Protein AF-0000000087426948 (afdb_homodimer)

Sequence (618 aa):
MTTFLIRRLLASVLVILGVVTLVFFVLRSVPGDPVESILGEQALAVDKQAMRECLNLDKPLWEQYVLFWKDVGNGTLGELCDERGVTVADKLVANIPATFQLALASLAIALLIALPLGIAASLKPYSWVDNGSAVLALLGISIPNFWLGPMLLILFSLTLQALPNPGSEVTGLSTLILPAITLGTALAAKLTRMTRSSMLEVLNQDYVRTAKSKGNPGWKVTTKHALRNALIPVVTILGLQFGALLGGAIIVEKVFARPGLGTLLLDGINTRNYLIVQGCVIFIAFSYVAVNLITDLVYGWIDPRIRYDMTTFLIRRLLASVLVILGVVTLVFFVLRSVPGDPVESILGEQALAVDKQAMRECLNLDKPLWEQYVLFWKDVGNGTLGELCDERGVTVADKLVANIPATFQLALASLAIALLIALPLGIAASLKPYSWVDNGSAVLALLGISIPNFWLGPMLLILFSLTLQALPNPGSEVTGLSTLILPAITLGTALAAKLTRMTRSSMLEVLNQDYVRTAKSKGNPGWKVTTKHALRNALIPVVTILGLQFGALLGGAIIVEKVFARPGLGTLLLDGINTRNYLIVQGCVIFIAFSYVAVNLITDLVYGWIDPRIRYD

Foldseek 3Di:
DVVVLVVLVVVLVVLLVVLLVVLLVVLVVDDDDLLCLQQNPPHDPVSSVLVCVQQVVVPDSVVSVVVQVVCVVVQQLGDDSVDPPHGLNNLQVVFAVLLVVLLVLLQVLLCVQQQVLLLVCQVDPPDPSVVVLLVQLCVLQVDQLLVQLLVCQCVCCVPVVVAHAQPDPDDDCSLNVSLSCSNNSNSSSVSNVLLNVLLNVQCPDPVLVVVVVVVDDPVCSSVVPRNLRSCLVVLLVSLQVSLVSSVVCLSNCVSSVRSHLSVQLVVCVVSVVSSNVSSSSSVSSSVNSVSVSVSVVVSCVSDVVVVDD/DVVVLVVLVVVLVVLLVVLLVVLLVVLVVDDDDLLCLQQNPPHDPVSSVLVCVQQVVVPDSVVSVVVQVVCVVVQQLGDDSVDPPHGLNNLQVVFAVLLVVLLVLLQVLLCVQQQVLLLVCLVDPPDPSVVVLLVQLCVLQVDQLLVQLLVCQCVCCVPVVVAHAQPDPDDDCSLNVSLSCSNNSNSSSVSNVLLNVLLNVQCPDPVLVVVVVVPDDPVCSSVVPRNLRSCLVVLLVSLQVSLVSSVVCLSNCVSSVRSHLSVQLVVCVVSVVSSNVSSSSSVSSSVNSVSVSVSVVVSCVSDVVVVDD

Nearest PDB structures (foldseek):
  8wd9-assembly1_B  TM=8.849E-01  e=4.735E-15  Mycobacterium tuberculosis H37Rv
  8wda-assembly1_B  TM=8.911E-01  e=8.244E-15  Mycobacterium tuberculosis H37Rv
  8j5q-assembly1_B  TM=8.546E-01  e=7.574E-14  Mycobacterium tuberculosis H37Rv
  8jm9-assembly1_A  TM=1.700E-01  e=1.120E+00  Drosophila melanogaster
  8wd9-assembly1_B  TM=8.842E-01  e=4.258E-15  Mycobacterium tuberculosis H37Rv

Radius of gyration: 26.01 Å; Cα contacts (8 Å, |Δi|>4): 818; chains: 2; bounding box: 65×80×61 Å

Structure (mmCIF, N/CA/C/O backbone):
data_AF-0000000087426948-model_v1
#
loop_
_entity.id
_entity.type
_entity.pdbx_description
1 polymer 'ABC transporter permease'
#
loop_
_atom_site.group_PDB
_atom_site.id
_atom_site.type_symbol
_atom_site.label_atom_id
_atom_site.label_alt_id
_atom_site.label_comp_id
_atom_site.label_asym_id
_atom_site.label_entity_id
_atom_site.label_seq_id
_atom_site.pdbx_PDB_ins_code
_atom_site.Cartn_x
_atom_site.Cartn_y
_atom_site.Cartn_z
_atom_site.occupancy
_atom_site.B_iso_or_equiv
_atom_site.auth_seq_id
_atom_site.auth_comp_id
_atom_site.auth_asym_id
_atom_site.auth_atom_id
_atom_site.pdbx_PDB_model_num
ATOM 1 N N . MET A 1 1 ? -17.781 14.125 23.797 1 70.88 1 MET A N 1
ATOM 2 C CA . MET A 1 1 ? -16.938 12.938 23.641 1 70.88 1 MET A CA 1
ATOM 3 C C . MET A 1 1 ? -17.781 11.68 23.5 1 70.88 1 MET A C 1
ATOM 5 O O . MET A 1 1 ? -17.562 10.875 22.594 1 70.88 1 MET A O 1
ATOM 9 N N . THR A 1 2 ? -18.828 11.672 24.328 1 76.69 2 THR A N 1
ATOM 10 C CA . THR A 1 2 ? -19.641 10.461 24.312 1 76.69 2 THR A CA 1
ATOM 11 C C . THR A 1 2 ? -20.438 10.352 23 1 76.69 2 THR A C 1
ATOM 13 O O . THR A 1 2 ? -20.516 9.273 22.406 1 76.69 2 THR A O 1
ATOM 16 N N . THR A 1 3 ? -20.969 11.477 22.594 1 76.56 3 THR A N 1
ATOM 17 C CA . THR A 1 3 ? -21.75 11.461 21.359 1 76.56 3 THR A CA 1
ATOM 18 C C . THR A 1 3 ? -20.844 11.164 20.156 1 76.56 3 THR A C 1
ATOM 20 O O . THR A 1 3 ? -21.25 10.445 19.25 1 76.56 3 THR A O 1
ATOM 23 N N . PHE A 1 4 ? -19.703 11.719 20.25 1 74.81 4 PHE A N 1
ATOM 24 C CA . PHE A 1 4 ? -18.719 11.461 19.219 1 74.81 4 PHE A CA 1
ATOM 25 C C . PHE A 1 4 ? -18.359 9.977 19.156 1 74.81 4 PHE A C 1
ATOM 27 O O . PHE A 1 4 ? -18.375 9.375 18.078 1 74.81 4 PHE A O 1
ATOM 34 N N . LEU A 1 5 ? -18.172 9.406 20.281 1 78.94 5 LEU A N 1
ATOM 35 C CA . LEU A 1 5 ? -17.781 8.008 20.375 1 78.94 5 LEU A CA 1
ATOM 36 C C . LEU A 1 5 ? -18.906 7.094 19.906 1 78.94 5 LEU A C 1
ATOM 38 O O . LEU A 1 5 ? -18.672 6.086 19.234 1 78.94 5 LEU A O 1
ATOM 42 N N . ILE A 1 6 ? -20.109 7.484 20.266 1 84.56 6 ILE A N 1
ATOM 43 C CA . ILE A 1 6 ? -21.266 6.672 19.891 1 84.56 6 ILE A CA 1
ATOM 44 C C . ILE A 1 6 ? -21.453 6.707 18.375 1 84.56 6 ILE A C 1
ATOM 46 O O . ILE A 1 6 ? -21.766 5.688 17.766 1 84.56 6 ILE A O 1
ATOM 50 N N . ARG A 1 7 ? -21.25 7.793 17.812 1 82 7 ARG A N 1
ATOM 51 C CA . ARG A 1 7 ? -21.422 7.938 16.375 1 82 7 ARG A CA 1
ATOM 52 C C . ARG A 1 7 ? -20.344 7.156 15.609 1 82 7 ARG A C 1
ATOM 54 O O . ARG A 1 7 ? -20.641 6.531 14.594 1 82 7 ARG A O 1
ATOM 61 N N . ARG A 1 8 ? -19.188 7.246 16.172 1 81.19 8 ARG A N 1
ATOM 62 C CA . ARG A 1 8 ? -18.094 6.508 15.547 1 81.19 8 ARG A CA 1
ATOM 63 C C . ARG A 1 8 ? -18.297 5.004 15.688 1 81.19 8 ARG A C 1
ATOM 65 O O . ARG A 1 8 ? -17.984 4.238 14.781 1 81.19 8 ARG A O 1
ATOM 72 N N . LEU A 1 9 ? -18.844 4.664 16.781 1 87.44 9 LEU A N 1
ATOM 73 C CA . LEU A 1 9 ? -19.109 3.25 17.016 1 87.44 9 LEU A CA 1
ATOM 74 C C . LEU A 1 9 ? -20.219 2.75 16.094 1 87.44 9 LEU A C 1
ATOM 76 O O . LEU A 1 9 ? -20.141 1.639 15.562 1 87.44 9 LEU A O 1
ATOM 80 N N . LEU A 1 10 ? -21.172 3.531 15.891 1 88.19 10 LEU A N 1
ATOM 81 C CA . LEU A 1 10 ? -22.266 3.164 15.008 1 88.19 10 LEU A CA 1
ATOM 82 C C . LEU A 1 10 ? -21.797 3.057 13.562 1 88.19 10 LEU A C 1
ATOM 84 O O . LEU A 1 10 ? -22.203 2.152 12.828 1 88.19 10 LEU A O 1
ATOM 88 N N . ALA A 1 11 ? -21 3.986 13.211 1 86.25 11 ALA A N 1
ATOM 89 C CA . ALA A 1 11 ? -20.422 3.939 11.867 1 86.25 11 ALA A CA 1
ATOM 90 C C . ALA A 1 11 ? -19.609 2.668 11.672 1 86.25 11 ALA A C 1
ATOM 92 O O . ALA A 1 11 ? -19.656 2.049 10.602 1 86.25 11 ALA A O 1
ATOM 93 N N . SER A 1 12 ? -18.859 2.355 12.672 1 90.06 12 SER A N 1
ATOM 94 C CA . SER A 1 12 ? -18.031 1.155 12.609 1 90.06 12 SER A CA 1
ATOM 95 C C . SER A 1 12 ? -18.891 -0.1 12.461 1 90.06 12 SER A C 1
ATOM 97 O O . SER A 1 12 ? -18.562 -0.991 11.68 1 90.06 12 SER A O 1
ATOM 99 N N . VAL A 1 13 ? -19.938 -0.154 13.211 1 91.06 13 VAL A N 1
ATOM 100 C CA . VAL A 1 13 ? -20.812 -1.312 13.164 1 91.06 13 VAL A CA 1
ATOM 101 C C . VAL A 1 13 ? -21.469 -1.417 11.789 1 91.06 13 VAL A C 1
ATOM 103 O O . VAL A 1 13 ? -21.562 -2.51 11.219 1 91.06 13 VAL A O 1
ATOM 106 N N . LEU A 1 14 ? -21.891 -0.362 11.242 1 90.31 14 LEU A N 1
ATOM 107 C CA . LEU A 1 14 ? -22.516 -0.344 9.93 1 90.31 14 LEU A CA 1
ATOM 108 C C . LEU A 1 14 ? -21.547 -0.807 8.852 1 90.31 14 LEU A C 1
ATOM 110 O O . LEU A 1 14 ? -21.922 -1.547 7.941 1 90.31 14 LEU A O 1
ATOM 114 N N . VAL A 1 15 ? -20.375 -0.34 9 1 89.19 15 VAL A N 1
ATOM 115 C CA . VAL A 1 15 ? -19.344 -0.693 8.016 1 89.19 15 VAL A CA 1
ATOM 116 C C . VAL A 1 15 ? -19.047 -2.186 8.102 1 89.19 15 VAL A C 1
ATOM 118 O O . VAL A 1 15 ? -18.938 -2.865 7.078 1 89.19 15 VAL A O 1
ATOM 121 N N . ILE A 1 16 ? -18.922 -2.682 9.289 1 90.94 16 ILE A N 1
ATOM 122 C CA . ILE A 1 16 ? -18.625 -4.098 9.477 1 90.94 16 ILE A CA 1
ATOM 123 C C . ILE A 1 16 ? -19.766 -4.941 8.906 1 90.94 16 ILE A C 1
ATOM 125 O O . ILE A 1 16 ? -19.531 -5.926 8.203 1 90.94 16 ILE A O 1
ATOM 129 N N . LEU A 1 17 ? -20.984 -4.562 9.234 1 92.06 17 LEU A N 1
ATOM 130 C CA . LEU A 1 17 ? -22.141 -5.281 8.711 1 92.06 17 LEU A CA 1
ATOM 131 C C . LEU A 1 17 ? -22.156 -5.246 7.184 1 92.06 17 LEU A C 1
ATOM 133 O O . LEU A 1 17 ? -22.469 -6.25 6.539 1 92.06 17 LEU A O 1
ATOM 137 N N . GLY A 1 18 ? -21.844 -4.141 6.688 1 88.38 18 GLY A N 1
ATOM 138 C CA . GLY A 1 18 ? -21.781 -4 5.242 1 88.38 18 GLY A CA 1
ATOM 139 C C . GLY A 1 18 ? -20.719 -4.863 4.598 1 88.38 18 GLY A C 1
ATOM 140 O O . GLY A 1 18 ? -20.969 -5.52 3.586 1 88.38 18 GLY A O 1
ATOM 141 N N . VAL A 1 19 ? -19.562 -4.859 5.168 1 87.94 19 VAL A N 1
ATOM 142 C CA . VAL A 1 19 ? -18.453 -5.629 4.625 1 87.94 19 VAL A CA 1
ATOM 143 C C . VAL A 1 19 ? -18.75 -7.121 4.715 1 87.94 19 VAL A C 1
ATOM 145 O O . VAL A 1 19 ? -18.516 -7.871 3.766 1 87.94 19 VAL A O 1
ATOM 148 N N . VAL A 1 20 ? -19.234 -7.551 5.859 1 90.62 20 VAL A N 1
ATOM 149 C CA . VAL A 1 20 ? -19.578 -8.953 6.062 1 90.62 20 VAL A CA 1
ATOM 150 C C . VAL A 1 20 ? -20.609 -9.398 5.027 1 90.62 20 VAL A C 1
ATOM 152 O O . VAL A 1 20 ? -20.484 -10.461 4.426 1 90.62 20 VAL A O 1
ATOM 155 N N . THR A 1 21 ? -21.609 -8.578 4.816 1 90.75 21 THR A N 1
ATOM 156 C CA . THR A 1 21 ? -22.656 -8.875 3.85 1 90.75 21 THR A CA 1
ATOM 157 C C . THR A 1 21 ? -22.094 -8.898 2.432 1 90.75 21 THR A C 1
ATOM 159 O O . THR A 1 21 ? -22.406 -9.789 1.646 1 90.75 21 THR A O 1
ATOM 162 N N . LEU A 1 22 ? -21.281 -7.973 2.193 1 85.56 22 LEU A N 1
ATOM 163 C CA . LEU A 1 22 ? -20.688 -7.883 0.86 1 85.56 22 LEU A CA 1
ATOM 164 C C . LEU A 1 22 ? -19.812 -9.094 0.567 1 85.56 22 LEU A C 1
ATOM 166 O O . LEU A 1 22 ? -19.859 -9.641 -0.539 1 85.56 22 LEU A O 1
ATOM 170 N N . VAL A 1 23 ? -19.031 -9.461 1.505 1 87 23 VAL A N 1
ATOM 171 C CA . VAL A 1 23 ? -18.141 -10.609 1.343 1 87 23 VAL A CA 1
ATOM 172 C C . VAL A 1 23 ? -18.953 -11.859 1.049 1 87 23 VAL A C 1
ATOM 174 O O . VAL A 1 23 ? -18.578 -12.672 0.2 1 87 23 VAL A O 1
ATOM 177 N N . PHE A 1 24 ? -20.078 -12.094 1.741 1 88.56 24 PHE A N 1
ATOM 178 C CA . PHE A 1 24 ? -20.953 -13.242 1.531 1 88.56 24 PHE A CA 1
ATOM 179 C C . PHE A 1 24 ? -21.469 -13.281 0.098 1 88.56 24 PHE A C 1
ATOM 181 O O . PHE A 1 24 ? -21.359 -14.305 -0.582 1 88.56 24 PHE A O 1
ATOM 188 N N . PHE A 1 25 ? -21.922 -12.164 -0.37 1 85.38 25 PHE A N 1
ATOM 189 C CA . PHE A 1 25 ? -22.578 -12.148 -1.675 1 85.38 25 PHE A CA 1
ATOM 190 C C . PHE A 1 25 ? -21.547 -12.203 -2.795 1 85.38 25 PHE A C 1
ATOM 192 O O . PHE A 1 25 ? -21.766 -12.836 -3.828 1 85.38 25 PHE A O 1
ATOM 199 N N . VAL A 1 26 ? -20.531 -11.594 -2.633 1 79.5 26 VAL A N 1
ATOM 200 C CA . VAL A 1 26 ? -19.531 -11.539 -3.691 1 79.5 26 VAL A CA 1
ATOM 201 C C . VAL A 1 26 ? -18.891 -12.922 -3.877 1 79.5 26 VAL A C 1
ATOM 203 O O . VAL A 1 26 ? -18.719 -13.375 -5.008 1 79.5 26 VAL A O 1
ATOM 206 N N . LEU A 1 27 ? -18.547 -13.539 -2.83 1 78.56 27 LEU A N 1
ATOM 207 C CA . LEU A 1 27 ? -17.906 -14.844 -2.934 1 78.56 27 LEU A CA 1
ATOM 208 C C . LEU A 1 27 ? -18.844 -15.883 -3.52 1 78.56 27 LEU A C 1
ATOM 210 O O . LEU A 1 27 ? -18.422 -16.812 -4.199 1 78.56 27 LEU A O 1
ATOM 214 N N . ARG A 1 28 ? -20.109 -15.773 -3.279 1 80.75 28 ARG A N 1
ATOM 215 C CA . ARG A 1 28 ? -21.094 -16.719 -3.807 1 80.75 28 ARG A CA 1
ATOM 216 C C . ARG A 1 28 ? -21.484 -16.344 -5.234 1 80.75 28 ARG A C 1
ATOM 218 O O . ARG A 1 28 ? -22.141 -17.125 -5.922 1 80.75 28 ARG A O 1
ATOM 225 N N . SER A 1 29 ? -21.016 -15.164 -5.648 1 76.62 29 SER A N 1
ATOM 226 C CA . SER A 1 29 ? -21.297 -14.742 -7.02 1 76.62 29 SER A CA 1
ATOM 227 C C . SER A 1 29 ? -20.141 -15.117 -7.953 1 76.62 29 SER A C 1
ATOM 229 O O . SER A 1 29 ? -20.219 -14.867 -9.156 1 76.62 29 SER A O 1
ATOM 231 N N . VAL A 1 30 ? -19 -15.594 -7.402 1 72.81 30 VAL A N 1
ATOM 232 C CA . VAL A 1 30 ? -17.875 -16.016 -8.211 1 72.81 30 VAL A CA 1
ATOM 233 C C . VAL A 1 30 ? -18.297 -17.141 -9.156 1 72.81 30 VAL A C 1
ATOM 235 O O . VAL A 1 30 ? -18.906 -18.125 -8.727 1 72.81 30 VAL A O 1
ATOM 238 N N . PRO A 1 31 ? -18.016 -16.859 -10.375 1 71.88 31 PRO A N 1
ATOM 239 C CA . PRO A 1 31 ? -18.422 -17.906 -11.32 1 71.88 31 PRO A CA 1
ATOM 240 C C . PRO A 1 31 ? -17.672 -19.219 -11.102 1 71.88 31 PRO A C 1
ATOM 242 O O . PRO A 1 31 ? -16.484 -19.203 -10.758 1 71.88 31 PRO A O 1
ATOM 245 N N . GLY A 1 32 ? -18.359 -20.266 -11.289 1 71.06 32 GLY A N 1
ATOM 246 C CA . GLY A 1 32 ? -17.781 -21.594 -11.156 1 71.06 32 GLY A CA 1
ATOM 247 C C . GLY A 1 32 ? -18.234 -22.328 -9.906 1 71.06 32 GLY A C 1
ATOM 248 O O . GLY A 1 32 ? -18.703 -21.703 -8.953 1 71.06 32 GLY A O 1
ATOM 249 N N . ASP A 1 33 ? -18.375 -23.578 -10.039 1 73.75 33 ASP A N 1
ATOM 250 C CA . ASP A 1 33 ? -18.734 -24.406 -8.898 1 73.75 33 ASP A CA 1
ATOM 251 C C . ASP A 1 33 ? -17.578 -24.531 -7.922 1 73.75 33 ASP A C 1
ATOM 253 O O . ASP A 1 33 ? -16.531 -25.125 -8.258 1 73.75 33 ASP A O 1
ATOM 257 N N . PRO A 1 34 ? -17.641 -23.859 -6.781 1 74.56 34 PRO A N 1
ATOM 258 C CA . PRO A 1 34 ? -16.547 -23.938 -5.801 1 74.56 34 PRO A CA 1
ATOM 259 C C . PRO A 1 34 ? -16.156 -25.375 -5.48 1 74.56 34 PRO A C 1
ATOM 261 O O . PRO A 1 34 ? -14.977 -25.672 -5.266 1 74.56 34 PRO A O 1
ATOM 264 N N . VAL A 1 35 ? -17.188 -26.203 -5.543 1 79.25 35 VAL A N 1
ATOM 265 C CA . VAL A 1 35 ? -16.922 -27.594 -5.215 1 79.25 35 VAL A CA 1
ATOM 266 C C . VAL A 1 35 ? -16.016 -28.203 -6.277 1 79.25 35 VAL A C 1
ATOM 268 O O . VAL A 1 35 ? -15.062 -28.922 -5.949 1 79.25 35 VAL A O 1
ATOM 271 N N . GLU A 1 36 ? -16.281 -27.812 -7.484 1 78.81 36 GLU A N 1
ATOM 272 C CA . GLU A 1 36 ? -15.461 -28.328 -8.57 1 78.81 36 GLU A CA 1
ATOM 273 C C . GLU A 1 36 ? -14.062 -27.719 -8.555 1 78.81 36 GLU A C 1
ATOM 275 O O . GLU A 1 36 ? -13.086 -28.375 -8.914 1 78.81 36 GLU A O 1
ATOM 280 N N . SER A 1 37 ? -14.023 -26.594 -8.125 1 74.38 37 SER A N 1
ATOM 281 C CA . SER A 1 37 ? -12.734 -25.922 -8.078 1 74.38 37 SER A CA 1
ATOM 282 C C . SER A 1 37 ? -11.852 -26.469 -6.969 1 74.38 37 SER A C 1
ATOM 284 O O . SER A 1 37 ? -10.633 -26.547 -7.117 1 74.38 37 SER A O 1
ATOM 286 N N . ILE A 1 38 ? -12.453 -26.812 -5.934 1 74.62 38 ILE A N 1
ATOM 287 C CA . ILE A 1 38 ? -11.711 -27.297 -4.773 1 74.62 38 ILE A CA 1
ATOM 288 C C . ILE A 1 38 ? -11.328 -28.75 -4.988 1 74.62 38 ILE A C 1
ATOM 290 O O . ILE A 1 38 ? -10.164 -29.125 -4.797 1 74.62 38 ILE A O 1
ATOM 294 N N . LEU A 1 39 ? -12.305 -29.594 -5.402 1 77.5 39 LEU A N 1
ATOM 295 C CA . LEU A 1 39 ? -12.094 -31.031 -5.457 1 77.5 39 LEU A CA 1
ATOM 296 C C . LEU A 1 39 ? -11.594 -31.453 -6.832 1 77.5 39 LEU A C 1
ATOM 298 O O . LEU A 1 39 ? -11.031 -32.531 -6.984 1 77.5 39 LEU A O 1
ATOM 302 N N . GLY A 1 40 ? -11.703 -30.531 -7.695 1 73.75 40 GLY A N 1
ATOM 303 C CA . GLY A 1 40 ? -11.375 -30.891 -9.062 1 73.75 40 GLY A CA 1
ATOM 304 C C . GLY A 1 40 ? -12.531 -31.547 -9.797 1 73.75 40 GLY A C 1
ATOM 305 O O . GLY A 1 40 ? -13.477 -32.031 -9.172 1 73.75 40 GLY A O 1
ATOM 306 N N . GLU A 1 41 ? -12.453 -31.594 -11.016 1 74.75 41 GLU A N 1
ATOM 307 C CA . GLU A 1 41 ? -13.508 -32.125 -11.867 1 74.75 41 GLU A CA 1
ATOM 308 C C . GLU A 1 41 ? -13.609 -33.656 -11.727 1 74.75 41 GLU A C 1
ATOM 310 O O . GLU A 1 41 ? -14.688 -34.219 -11.883 1 74.75 41 GLU A O 1
ATOM 315 N N . GLN A 1 42 ? -12.547 -34.188 -11.352 1 76.88 42 GLN A N 1
ATOM 316 C CA . GLN A 1 42 ? -12.484 -35.656 -11.359 1 76.88 42 GLN A CA 1
ATOM 317 C C . GLN A 1 42 ? -12.859 -36.219 -10 1 76.88 42 GLN A C 1
ATOM 319 O O . GLN A 1 42 ? -12.828 -37.438 -9.805 1 76.88 42 GLN A O 1
ATOM 324 N N . ALA A 1 43 ? -13.203 -35.344 -9.211 1 80.06 43 ALA A N 1
ATOM 325 C CA . ALA A 1 43 ? -13.555 -35.844 -7.887 1 80.06 43 ALA A CA 1
ATOM 326 C C . ALA A 1 43 ? -14.844 -36.688 -7.938 1 80.06 43 ALA A C 1
ATOM 328 O O . ALA A 1 43 ? -15.672 -36.469 -8.828 1 80.06 43 ALA A O 1
ATOM 329 N N . LEU A 1 44 ? -14.938 -37.656 -7.039 1 85.62 44 LEU A N 1
ATOM 330 C CA . LEU A 1 44 ? -16.109 -38.5 -6.949 1 85.62 44 LEU A CA 1
ATOM 331 C C . LEU A 1 44 ? -17.359 -37.719 -6.594 1 85.62 44 LEU A C 1
ATOM 333 O O . LEU A 1 44 ? -17.266 -36.719 -5.852 1 85.62 44 LEU A O 1
ATOM 337 N N . ALA A 1 45 ? -18.484 -38.125 -7.148 1 86.38 45 ALA A N 1
ATOM 338 C CA . ALA A 1 45 ? -19.75 -37.438 -6.938 1 86.38 45 ALA A CA 1
ATOM 339 C C . ALA A 1 45 ? -20.094 -37.375 -5.453 1 86.38 45 ALA A C 1
ATOM 341 O O . ALA A 1 45 ? -20.609 -36.344 -4.984 1 86.38 45 ALA A O 1
ATOM 342 N N . VAL A 1 46 ? -19.734 -38.406 -4.75 1 86.44 46 VAL A N 1
ATOM 343 C CA . VAL A 1 46 ? -20.047 -38.469 -3.322 1 86.44 46 VAL A CA 1
ATOM 344 C C . VAL A 1 46 ? -19.25 -37.375 -2.582 1 86.44 46 VAL A C 1
ATOM 346 O O . VAL A 1 46 ? -19.766 -36.719 -1.68 1 86.44 46 VAL A O 1
ATOM 349 N N . ASP A 1 47 ? -18.047 -37.25 -3.002 1 85.56 47 ASP A N 1
ATOM 350 C CA . ASP A 1 47 ? -17.188 -36.25 -2.375 1 85.56 47 ASP A CA 1
ATOM 351 C C . ASP A 1 47 ? -17.656 -34.844 -2.709 1 85.56 47 ASP A C 1
ATOM 353 O O . ASP A 1 47 ? -17.625 -33.938 -1.858 1 85.56 47 ASP A O 1
ATOM 357 N N . LYS A 1 48 ? -18.125 -34.688 -3.928 1 86.69 48 LYS A N 1
ATOM 358 C CA . LYS A 1 48 ? -18.641 -33.406 -4.34 1 86.69 48 LYS A CA 1
ATOM 359 C C . LYS A 1 48 ? -19.891 -33.031 -3.551 1 86.69 48 LYS A C 1
ATOM 361 O O . LYS A 1 48 ? -20.047 -31.875 -3.113 1 86.69 48 LYS A O 1
ATOM 366 N N . GLN A 1 49 ? -20.719 -34.031 -3.375 1 86.5 49 GLN A N 1
ATOM 367 C CA . GLN A 1 49 ? -21.938 -33.781 -2.625 1 86.5 49 GLN A CA 1
ATOM 368 C C . GLN A 1 49 ? -21.641 -33.5 -1.158 1 86.5 49 GLN A C 1
ATOM 370 O O . GLN A 1 49 ? -22.25 -32.625 -0.556 1 86.5 49 GLN A O 1
ATOM 375 N N . ALA A 1 50 ? -20.75 -34.219 -0.607 1 85.81 50 ALA A N 1
ATOM 376 C CA . ALA A 1 50 ? -20.359 -33.969 0.78 1 85.81 50 ALA A CA 1
ATOM 377 C C . ALA A 1 50 ? -19.797 -32.562 0.97 1 85.81 50 ALA A C 1
ATOM 379 O O . ALA A 1 50 ? -20.094 -31.906 1.973 1 85.81 50 ALA A O 1
ATOM 380 N N . MET A 1 51 ? -19.047 -32.188 0.011 1 85.5 51 MET A N 1
ATOM 381 C CA . MET A 1 51 ? -18.469 -30.844 0.069 1 85.5 51 MET A CA 1
ATOM 382 C C . MET A 1 51 ? -19.531 -29.766 -0.087 1 85.5 51 MET A C 1
ATOM 384 O O . MET A 1 51 ? -19.5 -28.75 0.596 1 85.5 51 MET A O 1
ATOM 388 N N . ARG A 1 52 ? -20.469 -30.031 -0.922 1 86.44 52 ARG A N 1
ATOM 389 C CA . ARG A 1 52 ? -21.562 -29.094 -1.136 1 86.44 52 ARG A CA 1
ATOM 390 C C . ARG A 1 52 ? -22.406 -28.938 0.128 1 86.44 52 ARG A C 1
ATOM 392 O O . ARG A 1 52 ? -22.844 -27.844 0.451 1 86.44 52 ARG A O 1
ATOM 399 N N . GLU A 1 53 ? -22.562 -30.016 0.799 1 86.62 53 GLU A N 1
ATOM 400 C CA . GLU A 1 53 ? -23.328 -30 2.049 1 86.62 53 GLU A CA 1
ATOM 401 C C . GLU A 1 53 ? -22.531 -29.297 3.154 1 86.62 53 GLU A C 1
ATOM 403 O O . GLU A 1 53 ? -23.109 -28.547 3.951 1 86.62 53 GLU A O 1
ATOM 408 N N . CYS A 1 54 ? -21.297 -29.578 3.115 1 84.94 54 CYS A N 1
ATOM 409 C CA . CYS A 1 54 ? -20.453 -28.953 4.121 1 84.94 54 CYS A CA 1
ATOM 410 C C . CYS A 1 54 ? -20.438 -27.438 3.963 1 84.94 54 CYS A C 1
ATOM 412 O O . CYS A 1 54 ? -20.469 -26.703 4.953 1 84.94 54 CYS A O 1
ATOM 414 N N . LEU A 1 55 ? -20.531 -27.016 2.707 1 84.75 55 LEU A N 1
ATOM 415 C CA . LEU A 1 55 ? -20.484 -25.594 2.418 1 84.75 55 LEU A CA 1
ATOM 416 C C . LEU A 1 55 ? -21.875 -24.984 2.375 1 84.75 55 LEU A C 1
ATOM 418 O O . LEU A 1 55 ? -22.031 -23.781 2.162 1 84.75 55 LEU A O 1
ATOM 422 N N . ASN A 1 56 ? -22.828 -25.828 2.656 1 86.31 56 ASN A N 1
ATOM 423 C CA . ASN A 1 56 ? -24.234 -25.438 2.67 1 86.31 56 ASN A CA 1
ATOM 424 C C . ASN A 1 56 ? -24.672 -24.875 1.321 1 86.31 56 ASN A C 1
ATOM 426 O O . ASN A 1 56 ? -25.484 -23.953 1.262 1 86.31 56 ASN A O 1
ATOM 430 N N . LEU A 1 57 ? -24.094 -25.359 0.28 1 85.69 57 LEU A N 1
ATOM 431 C CA . LEU A 1 57 ? -24.391 -24.828 -1.046 1 85.69 57 LEU A CA 1
ATOM 432 C C . LEU A 1 57 ? -25.672 -25.453 -1.596 1 85.69 57 LEU A C 1
ATOM 434 O O . LEU A 1 57 ? -26.219 -24.984 -2.602 1 85.69 57 LEU A O 1
ATOM 438 N N . ASP A 1 58 ? -26.125 -26.5 -0.862 1 86.56 58 ASP A N 1
ATOM 439 C CA . ASP A 1 58 ? -27.344 -27.172 -1.257 1 86.56 58 ASP A CA 1
ATOM 440 C C . ASP A 1 58 ? -28.578 -26.438 -0.724 1 86.56 58 ASP A C 1
ATOM 442 O O . ASP A 1 58 ? -29.703 -26.734 -1.117 1 86.56 58 ASP A O 1
ATOM 446 N N . LYS A 1 59 ? -28.312 -25.453 0.003 1 91.19 59 LYS A N 1
ATOM 447 C CA . LYS A 1 59 ? -29.406 -24.688 0.604 1 91.19 59 LYS A CA 1
ATOM 448 C C . LYS A 1 59 ? -29.656 -23.391 -0.164 1 91.19 59 LYS A C 1
ATOM 450 O O . LYS A 1 59 ? -28.766 -22.922 -0.882 1 91.19 59 LYS A O 1
ATOM 455 N N . PRO A 1 60 ? -30.922 -22.875 -0.008 1 92.75 60 PRO A N 1
ATOM 456 C CA . PRO A 1 60 ? -31.188 -21.578 -0.638 1 92.75 60 PRO A CA 1
ATOM 457 C C . PRO A 1 60 ? -30.297 -20.469 -0.098 1 92.75 60 PRO A C 1
ATOM 459 O O . PRO A 1 60 ? -29.828 -20.547 1.043 1 92.75 60 PRO A O 1
ATOM 462 N N . LEU A 1 61 ? -30.109 -19.469 -0.873 1 90.38 61 LEU A N 1
ATOM 463 C CA . LEU A 1 61 ? -29.172 -18.391 -0.587 1 90.38 61 LEU A CA 1
ATOM 464 C C . LEU A 1 61 ? -29.516 -17.703 0.729 1 90.38 61 LEU A C 1
ATOM 466 O O . LEU A 1 61 ? -28.609 -17.328 1.492 1 90.38 61 LEU A O 1
ATOM 470 N N . TRP A 1 62 ? -30.812 -17.516 0.962 1 92.56 62 TRP A N 1
ATOM 471 C CA . TRP A 1 62 ? -31.219 -16.828 2.184 1 92.56 62 TRP A CA 1
ATOM 472 C C . TRP A 1 62 ? -30.844 -17.641 3.416 1 92.56 62 TRP A C 1
ATOM 474 O O . TRP A 1 62 ? -30.469 -17.078 4.449 1 92.56 62 TRP A O 1
ATOM 484 N N . GLU A 1 63 ? -30.922 -18.969 3.363 1 93.81 63 GLU A N 1
ATOM 485 C CA . GLU A 1 63 ? -30.516 -19.812 4.477 1 93.81 63 GLU A CA 1
ATOM 486 C C . GLU A 1 63 ? -29 -19.812 4.664 1 93.81 63 GLU A C 1
ATOM 488 O O . GLU A 1 63 ? -28.516 -19.859 5.793 1 93.81 63 GLU A O 1
ATOM 493 N N . GLN A 1 64 ? -28.344 -19.828 3.531 1 93.06 64 GLN A N 1
ATOM 494 C CA . GLN A 1 64 ? -26.891 -19.703 3.605 1 93.06 64 GLN A CA 1
ATOM 495 C C . GLN A 1 64 ? -26.469 -18.438 4.324 1 93.06 64 GLN A C 1
ATOM 497 O O . GLN A 1 64 ? -25.516 -18.438 5.113 1 93.06 64 GLN A O 1
ATOM 502 N N . TYR A 1 65 ? -27.234 -17.406 3.998 1 93.75 65 TYR A N 1
ATOM 503 C CA . TYR A 1 65 ? -26.938 -16.109 4.578 1 93.75 65 TYR A CA 1
ATOM 504 C C . TYR A 1 65 ? -27.172 -16.109 6.086 1 93.75 65 TYR A C 1
ATOM 506 O O . TYR A 1 65 ? -26.344 -15.586 6.844 1 93.75 65 TYR A O 1
ATOM 514 N N . VAL A 1 66 ? -28.188 -16.703 6.559 1 94.56 66 VAL A N 1
ATOM 515 C CA . VAL A 1 66 ? -28.516 -16.781 7.98 1 94.56 66 VAL A CA 1
ATOM 516 C C . VAL A 1 66 ? -27.484 -17.641 8.703 1 94.56 66 VAL A C 1
ATOM 518 O O . VAL A 1 66 ? -27.016 -17.281 9.789 1 94.56 66 VAL A O 1
ATOM 521 N N . LEU A 1 67 ? -27.125 -18.75 8.102 1 93 67 LEU A N 1
ATOM 522 C CA . LEU A 1 67 ? -26.141 -19.641 8.703 1 93 67 LEU A CA 1
ATOM 523 C C . LEU A 1 67 ? -24.781 -18.969 8.797 1 93 67 LEU A C 1
ATOM 525 O O . LEU A 1 67 ? -24.062 -19.141 9.781 1 93 67 LEU A O 1
ATOM 529 N N . PHE A 1 68 ? -24.531 -18.297 7.723 1 93 68 PHE A N 1
ATOM 530 C CA . PHE A 1 68 ? -23.281 -17.547 7.695 1 93 68 PHE A CA 1
ATOM 531 C C . PHE A 1 68 ? -23.219 -16.562 8.859 1 93 68 PHE A C 1
ATOM 533 O O . PHE A 1 68 ? -22.219 -16.5 9.578 1 93 68 PHE A O 1
ATOM 540 N N . TRP A 1 69 ? -24.281 -15.797 9.062 1 94.06 69 TRP A N 1
ATOM 541 C CA . TRP A 1 69 ? -24.328 -14.82 10.141 1 94.06 69 TRP A CA 1
ATOM 542 C C . TRP A 1 69 ? -24.297 -15.5 11.5 1 94.06 69 TRP A C 1
ATOM 544 O O . TRP A 1 69 ? -23.734 -14.969 12.461 1 94.06 69 TRP A O 1
ATOM 554 N N . LYS A 1 70 ? -24.859 -16.641 11.578 1 92.88 70 LYS A N 1
ATOM 555 C CA . LYS A 1 70 ? -24.781 -17.422 12.812 1 92.88 70 LYS A CA 1
ATOM 556 C C . LYS A 1 70 ? -23.344 -17.812 13.125 1 92.88 70 LYS A C 1
ATOM 558 O O . LYS A 1 70 ? -22.891 -17.703 14.273 1 92.88 70 LYS A O 1
ATOM 563 N N . ASP A 1 71 ? -22.625 -18.203 12.109 1 92.25 71 ASP A N 1
ATOM 564 C CA . ASP A 1 71 ? -21.219 -18.562 12.273 1 92.25 71 ASP A CA 1
ATOM 565 C C . ASP A 1 71 ? -20.375 -17.359 12.664 1 92.25 71 ASP A C 1
ATOM 567 O O . ASP A 1 71 ? -19.453 -17.469 13.477 1 92.25 71 ASP A O 1
ATOM 571 N N . VAL A 1 72 ? -20.672 -16.25 12.07 1 91.62 72 VAL A N 1
ATOM 572 C CA . VAL A 1 72 ? -19.953 -15.016 12.391 1 91.62 72 VAL A CA 1
ATOM 573 C C . VAL A 1 72 ? -20.266 -14.609 13.828 1 91.62 72 VAL A C 1
ATOM 575 O O . VAL A 1 72 ? -19.344 -14.234 14.578 1 91.62 72 VAL A O 1
ATOM 578 N N . GLY A 1 73 ? -21.5 -14.719 14.195 1 91 73 GLY A N 1
ATOM 579 C CA . GLY A 1 73 ? -21.938 -14.336 15.531 1 91 73 GLY A CA 1
ATOM 580 C C . GLY A 1 73 ? -21.344 -15.219 16.625 1 91 73 GLY A C 1
ATOM 581 O O . GLY A 1 73 ? -21.031 -14.734 17.703 1 91 73 GLY A O 1
ATOM 582 N N . ASN A 1 74 ? -21.188 -16.469 16.297 1 91.56 74 ASN A N 1
ATOM 583 C CA . ASN A 1 74 ? -20.625 -17.391 17.281 1 91.56 74 ASN A CA 1
ATOM 584 C C . ASN A 1 74 ? -19.094 -17.344 17.297 1 91.56 74 ASN A C 1
ATOM 586 O O . ASN A 1 74 ? -18.453 -18 18.109 1 91.56 74 ASN A O 1
ATOM 590 N N . GLY A 1 75 ? -18.578 -16.656 16.391 1 90 75 GLY A N 1
ATOM 591 C CA . GLY A 1 75 ? -17.141 -16.453 16.375 1 90 75 GLY A CA 1
ATOM 592 C C . GLY A 1 75 ? -16.375 -17.562 15.688 1 90 75 GLY A C 1
ATOM 593 O O . GLY A 1 75 ? -15.141 -17.609 15.742 1 90 75 GLY A O 1
ATOM 594 N N . THR A 1 76 ? -17.047 -18.5 15.133 1 91.75 76 THR A N 1
ATOM 595 C CA . THR A 1 76 ? -16.359 -19.641 14.516 1 91.75 76 THR A CA 1
ATOM 596 C C . THR A 1 76 ? -16 -19.344 13.07 1 91.75 76 THR A C 1
ATOM 598 O O . THR A 1 76 ? -15.047 -19.891 12.531 1 91.75 76 THR A O 1
ATOM 601 N N . LEU A 1 77 ? -16.828 -18.469 12.422 1 92.19 77 LEU A N 1
ATOM 602 C CA . LEU A 1 77 ? -16.656 -18.094 11.023 1 92.19 77 LEU A CA 1
ATOM 603 C C . LEU A 1 77 ? -16.719 -19.328 10.117 1 92.19 77 LEU A C 1
ATOM 605 O O . LEU A 1 77 ? -16.156 -19.328 9.031 1 92.19 77 LEU A O 1
ATOM 609 N N . GLY A 1 78 ? -17.328 -20.406 10.664 1 89.69 78 GLY A N 1
ATOM 610 C CA . GLY A 1 78 ? -17.516 -21.625 9.883 1 89.69 78 GLY A CA 1
ATOM 611 C C . GLY A 1 78 ? -16.516 -22.703 10.219 1 89.69 78 GLY A C 1
ATOM 612 O O . GLY A 1 78 ? -15.477 -22.438 10.828 1 89.69 78 GLY A O 1
ATOM 613 N N . GLU A 1 79 ? -16.906 -23.891 9.797 1 90.31 79 GLU A N 1
ATOM 614 C CA . GLU A 1 79 ? -16.047 -25.062 9.977 1 90.31 79 GLU A CA 1
ATOM 615 C C . GLU A 1 79 ? -15.445 -25.516 8.648 1 90.31 79 GLU A C 1
ATOM 617 O O . GLU A 1 79 ? -16.125 -25.531 7.625 1 90.31 79 GLU A O 1
ATOM 622 N N . LEU A 1 80 ? -14.172 -25.844 8.781 1 89.81 80 LEU A N 1
ATOM 623 C CA . LEU A 1 80 ? -13.492 -26.281 7.566 1 89.81 80 LEU A CA 1
ATOM 624 C C . LEU A 1 80 ? -13.969 -27.672 7.152 1 89.81 80 LEU A C 1
ATOM 626 O O . LEU A 1 80 ? -14.195 -28.531 8 1 89.81 80 LEU A O 1
ATOM 630 N N . CYS A 1 81 ? -14.156 -27.797 5.836 1 85 81 CYS A N 1
ATOM 631 C CA . CYS A 1 81 ? -14.672 -29.062 5.328 1 85 81 CYS A CA 1
ATOM 632 C C . CYS A 1 81 ? -13.578 -30.125 5.305 1 85 81 CYS A C 1
ATOM 634 O O . CYS A 1 81 ? -13.867 -31.312 5.445 1 85 81 CYS A O 1
ATOM 636 N N . ASP A 1 82 ? -12.375 -29.719 5.129 1 82.12 82 ASP A N 1
ATOM 637 C CA . ASP A 1 82 ? -11.273 -30.656 4.957 1 82.12 82 ASP A CA 1
ATOM 638 C C . ASP A 1 82 ? -10.633 -31.016 6.301 1 82.12 82 ASP A C 1
ATOM 640 O O . ASP A 1 82 ? -9.852 -31.953 6.395 1 82.12 82 ASP A O 1
ATOM 644 N N . GLU A 1 83 ? -10.898 -30.297 7.312 1 83.81 83 GLU A N 1
ATOM 645 C CA . GLU A 1 83 ? -10.375 -30.531 8.656 1 83.81 83 GLU A CA 1
ATOM 646 C C . GLU A 1 83 ? -11.492 -30.516 9.695 1 83.81 83 GLU A C 1
ATOM 648 O O . GLU A 1 83 ? -11.812 -29.484 10.266 1 83.81 83 GLU A O 1
ATOM 653 N N . ARG A 1 84 ? -12 -31.719 9.883 1 82.81 84 ARG A N 1
ATOM 654 C CA . ARG A 1 84 ? -13.133 -31.844 10.789 1 82.81 84 ARG A CA 1
ATOM 655 C C . ARG A 1 84 ? -12.797 -31.25 12.156 1 82.81 84 ARG A C 1
ATOM 657 O O . ARG A 1 84 ? -11.734 -31.531 12.711 1 82.81 84 ARG A O 1
ATOM 664 N N . GLY A 1 85 ? -13.672 -30.375 12.664 1 87.88 85 GLY A N 1
ATOM 665 C CA . GLY A 1 85 ? -13.531 -29.812 14 1 87.88 85 GLY A CA 1
ATOM 666 C C . GLY A 1 85 ? -12.734 -28.516 14.023 1 87.88 85 GLY A C 1
ATOM 667 O O . GLY A 1 85 ? -12.625 -27.875 15.062 1 87.88 85 GLY A O 1
ATOM 668 N N . VAL A 1 86 ? -12.133 -28.234 13.023 1 92.81 86 VAL A N 1
ATOM 669 C CA . VAL A 1 86 ? -11.336 -27.016 12.977 1 92.81 86 VAL A CA 1
ATOM 670 C C . VAL A 1 86 ? -12.141 -25.906 12.305 1 92.81 86 VAL A C 1
ATOM 672 O O . VAL A 1 86 ? -12.68 -26.094 11.211 1 92.81 86 VAL A O 1
ATOM 675 N N . THR A 1 87 ? -12.227 -24.781 13.047 1 94.81 87 THR A N 1
ATOM 676 C CA . THR A 1 87 ? -12.984 -23.656 12.516 1 94.81 87 THR A CA 1
ATOM 677 C C . THR A 1 87 ? -12.055 -22.656 11.836 1 94.81 87 THR A C 1
ATOM 679 O O . THR A 1 87 ? -10.836 -22.703 12.016 1 94.81 87 THR A O 1
ATOM 682 N N . VAL A 1 88 ? -12.68 -21.844 11.008 1 95.06 88 VAL A N 1
ATOM 683 C CA . VAL A 1 88 ? -11.93 -20.766 10.359 1 95.06 88 VAL A CA 1
ATOM 684 C C . VAL A 1 88 ? -11.32 -19.859 11.422 1 95.06 88 VAL A C 1
ATOM 686 O O . VAL A 1 88 ? -10.18 -19.406 11.289 1 95.06 88 VAL A O 1
ATOM 689 N N . ALA A 1 89 ? -12.039 -19.703 12.453 1 95.56 89 ALA A N 1
ATOM 690 C CA . ALA A 1 89 ? -11.562 -18.859 13.547 1 95.56 89 ALA A CA 1
ATOM 691 C C . ALA A 1 89 ? -10.297 -19.453 14.172 1 95.56 89 ALA A C 1
ATOM 693 O O . ALA A 1 89 ? -9.391 -18.703 14.562 1 95.56 89 ALA A O 1
ATOM 694 N N . ASP A 1 90 ? -10.281 -20.672 14.258 1 95.38 90 ASP A N 1
ATOM 695 C CA . ASP A 1 90 ? -9.094 -21.328 14.797 1 95.38 90 ASP A CA 1
ATOM 696 C C . ASP A 1 90 ? -7.863 -21.031 13.953 1 95.38 90 ASP A C 1
ATOM 698 O O . ASP A 1 90 ? -6.789 -20.75 14.484 1 95.38 90 ASP A O 1
ATOM 702 N N . LYS A 1 91 ? -8.055 -21.109 12.703 1 94.12 91 LYS A N 1
ATOM 703 C CA . LYS A 1 91 ? -6.957 -20.812 11.789 1 94.12 91 LYS A CA 1
ATOM 704 C C . LYS A 1 91 ? -6.531 -19.359 11.891 1 94.12 91 LYS A C 1
ATOM 706 O O . LYS A 1 91 ? -5.336 -19.047 11.898 1 94.12 91 LYS A O 1
ATOM 711 N N . LEU A 1 92 ? -7.492 -18.547 11.992 1 94.5 92 LEU A N 1
ATOM 712 C CA . LEU A 1 92 ? -7.203 -17.109 12.102 1 94.5 92 LEU A CA 1
ATOM 713 C C . LEU A 1 92 ? -6.418 -16.812 13.375 1 94.5 92 LEU A C 1
ATOM 715 O O . LEU A 1 92 ? -5.375 -16.156 13.336 1 94.5 92 LEU A O 1
ATOM 719 N N . VAL A 1 93 ? -6.914 -17.328 14.477 1 94.81 93 VAL A N 1
ATOM 720 C CA . VAL A 1 93 ? -6.312 -17.047 15.773 1 94.81 93 VAL A CA 1
ATOM 721 C C . VAL A 1 93 ? -4.871 -17.547 15.797 1 94.81 93 VAL A C 1
ATOM 723 O O . VAL A 1 93 ? -4 -16.938 16.422 1 94.81 93 VAL A O 1
ATOM 726 N N . ALA A 1 94 ? -4.637 -18.547 15.148 1 93.94 94 ALA A N 1
ATOM 727 C CA . ALA A 1 94 ? -3.295 -19.125 15.094 1 93.94 94 ALA A CA 1
ATOM 728 C C . ALA A 1 94 ? -2.352 -18.25 14.273 1 93.94 94 ALA A C 1
ATOM 730 O O . ALA A 1 94 ? -1.14 -18.25 14.5 1 93.94 94 ALA A O 1
ATOM 731 N N . ASN A 1 95 ? -2.852 -17.469 13.336 1 93 95 ASN A N 1
ATOM 732 C CA . ASN A 1 95 ? -2.016 -16.734 12.398 1 93 95 ASN A CA 1
ATOM 733 C C . ASN A 1 95 ? -1.999 -15.234 12.734 1 93 95 ASN A C 1
ATOM 735 O O . ASN A 1 95 ? -1.094 -14.516 12.312 1 93 95 ASN A O 1
ATOM 739 N N . ILE A 1 96 ? -2.883 -14.805 13.539 1 92 96 ILE A N 1
ATOM 740 C CA . ILE A 1 96 ? -3.061 -13.391 13.852 1 92 96 ILE A CA 1
ATOM 741 C C . ILE A 1 96 ? -1.812 -12.859 14.547 1 92 96 ILE A C 1
ATOM 743 O O . ILE A 1 96 ? -1.324 -11.773 14.219 1 92 96 ILE A O 1
ATOM 747 N N . PRO A 1 97 ? -1.234 -13.523 15.453 1 91.19 97 PRO A N 1
ATOM 748 C CA . PRO A 1 97 ? -0.079 -12.992 16.172 1 91.19 97 PRO A CA 1
ATOM 749 C C . PRO A 1 97 ? 1.098 -12.664 15.258 1 91.19 97 PRO A C 1
ATOM 751 O O . PRO A 1 97 ? 1.787 -11.664 15.469 1 91.19 97 PRO A O 1
ATOM 754 N N . ALA A 1 98 ? 1.309 -13.461 14.281 1 90.75 98 ALA A N 1
ATOM 755 C CA . ALA A 1 98 ? 2.42 -13.227 13.359 1 90.75 98 ALA A CA 1
ATOM 756 C C . ALA A 1 98 ? 2.23 -11.914 12.594 1 90.75 98 ALA A C 1
ATOM 758 O O . ALA A 1 98 ? 3.188 -11.164 12.398 1 90.75 98 ALA A O 1
ATOM 759 N N . THR A 1 99 ? 1.07 -11.711 12.18 1 90.62 99 THR A N 1
ATOM 760 C CA . THR A 1 99 ? 0.778 -10.477 11.461 1 90.62 99 THR A CA 1
ATOM 761 C C . THR A 1 99 ? 0.911 -9.266 12.383 1 90.62 99 THR A C 1
ATOM 763 O O . THR A 1 99 ? 1.484 -8.25 12.008 1 90.62 99 THR A O 1
ATOM 766 N N . PHE A 1 100 ? 0.432 -9.422 13.547 1 89.25 100 PHE A N 1
ATOM 767 C CA . PHE A 1 100 ? 0.501 -8.328 14.508 1 89.25 100 PHE A CA 1
ATOM 768 C C . PHE A 1 100 ? 1.946 -8.031 14.891 1 89.25 100 PHE A C 1
ATOM 770 O O . PHE A 1 100 ? 2.33 -6.867 15.031 1 89.25 100 PHE A O 1
ATOM 777 N N . GLN A 1 101 ? 2.646 -9.031 15.109 1 91.62 101 GLN A N 1
ATOM 778 C CA . GLN A 1 101 ? 4.059 -8.859 15.43 1 91.62 101 GLN A CA 1
ATOM 779 C C . GLN A 1 101 ? 4.793 -8.133 14.312 1 91.62 101 GLN A C 1
ATOM 781 O O . GLN A 1 101 ? 5.613 -7.25 14.57 1 91.62 101 GLN A O 1
ATOM 786 N N . LEU A 1 102 ? 4.523 -8.5 13.148 1 91.81 102 LEU A N 1
ATOM 787 C CA . LEU A 1 102 ? 5.164 -7.879 11.992 1 91.81 102 LEU A CA 1
ATOM 788 C C . LEU A 1 102 ? 4.762 -6.414 11.867 1 91.81 102 LEU A C 1
ATOM 790 O O . LEU A 1 102 ? 5.605 -5.551 11.625 1 91.81 102 LEU A O 1
ATOM 794 N N . ALA A 1 103 ? 3.502 -6.184 12.016 1 90.56 103 ALA A N 1
ATOM 795 C CA . ALA A 1 103 ? 3.002 -4.812 11.93 1 90.56 103 ALA A CA 1
ATOM 796 C C . ALA A 1 103 ? 3.645 -3.926 12.992 1 90.56 103 ALA A C 1
ATOM 798 O O . ALA A 1 103 ? 4.102 -2.82 12.695 1 90.56 103 ALA A O 1
ATOM 799 N N . LEU A 1 104 ? 3.691 -4.395 14.188 1 90.44 104 LEU A N 1
ATOM 800 C CA . LEU A 1 104 ? 4.254 -3.629 15.297 1 90.44 104 LEU A CA 1
ATOM 801 C C . LEU A 1 104 ? 5.754 -3.422 15.109 1 90.44 104 LEU A C 1
ATOM 803 O O . LEU A 1 104 ? 6.277 -2.348 15.414 1 90.44 104 LEU A O 1
ATOM 807 N N . ALA A 1 105 ? 6.391 -4.434 14.703 1 92.75 105 ALA A N 1
ATOM 808 C CA . ALA A 1 105 ? 7.828 -4.316 14.461 1 92.75 105 ALA A CA 1
ATOM 809 C C . ALA A 1 105 ? 8.109 -3.312 13.344 1 92.75 105 ALA A C 1
ATOM 811 O O . ALA A 1 105 ? 9.07 -2.541 13.43 1 92.75 105 ALA A O 1
ATOM 812 N N . SER A 1 106 ? 7.359 -3.383 12.297 1 93.25 106 SER A N 1
ATOM 813 C CA . SER A 1 106 ? 7.523 -2.449 11.18 1 93.25 106 SER A CA 1
ATOM 814 C C . SER A 1 106 ? 7.289 -1.011 11.633 1 93.25 106 SER A C 1
ATOM 816 O O . SER A 1 106 ? 8.023 -0.104 11.234 1 93.25 106 SER A O 1
ATOM 818 N N . LEU A 1 107 ? 6.297 -0.855 12.461 1 91.25 107 LEU A N 1
ATOM 819 C CA . LEU A 1 107 ? 6.012 0.466 13.008 1 91.25 107 LEU A CA 1
ATOM 820 C C . LEU A 1 107 ? 7.16 0.947 13.891 1 91.25 107 LEU A C 1
ATOM 822 O O . LEU A 1 107 ? 7.523 2.125 13.852 1 91.25 107 LEU A O 1
ATOM 826 N N . ALA A 1 108 ? 7.621 0.083 14.695 1 92.81 108 ALA A N 1
ATOM 827 C CA . ALA A 1 108 ? 8.727 0.425 15.586 1 92.81 108 ALA A CA 1
ATOM 828 C C . ALA A 1 108 ? 9.953 0.866 14.789 1 92.81 108 ALA A C 1
ATOM 830 O O . ALA A 1 108 ? 10.586 1.871 15.117 1 92.81 108 ALA A O 1
ATOM 831 N N . ILE A 1 109 ? 10.25 0.145 13.797 1 93.19 109 ILE A N 1
ATOM 832 C CA . ILE A 1 109 ? 11.383 0.493 12.945 1 93.19 109 ILE A CA 1
ATOM 833 C C . ILE A 1 109 ? 11.141 1.856 12.305 1 93.19 109 ILE A C 1
ATOM 835 O O . ILE A 1 109 ? 12.039 2.699 12.266 1 93.19 109 ILE A O 1
ATOM 839 N N . ALA A 1 110 ? 9.984 2.021 11.781 1 93.5 110 ALA A N 1
ATOM 840 C CA . ALA A 1 110 ? 9.633 3.285 11.141 1 93.5 110 ALA A CA 1
ATOM 841 C C . ALA A 1 110 ? 9.797 4.453 12.109 1 93.5 110 ALA A C 1
ATOM 843 O O . ALA A 1 110 ? 10.406 5.469 11.766 1 93.5 110 ALA A O 1
ATOM 844 N N . LEU A 1 111 ? 9.328 4.277 13.312 1 92.88 111 LEU A N 1
ATOM 845 C CA . LEU A 1 111 ? 9.383 5.344 14.305 1 92.88 111 LEU A CA 1
ATOM 846 C C . LEU A 1 111 ? 10.812 5.582 14.781 1 92.88 111 LEU A C 1
ATOM 848 O O . LEU A 1 111 ? 11.219 6.73 14.984 1 92.88 111 LEU A O 1
ATOM 852 N N . LEU A 1 112 ? 11.523 4.527 14.992 1 94.38 112 LEU A N 1
ATOM 853 C CA . LEU A 1 112 ? 12.898 4.621 15.469 1 94.38 112 LEU A CA 1
ATOM 854 C C . LEU A 1 112 ? 13.773 5.367 14.477 1 94.38 112 LEU A C 1
ATOM 856 O O . LEU A 1 112 ? 14.734 6.039 14.859 1 94.38 112 LEU A O 1
ATOM 860 N N . ILE A 1 113 ? 13.438 5.293 13.266 1 93.5 113 ILE A N 1
ATOM 861 C CA . ILE A 1 113 ? 14.211 5.969 12.227 1 93.5 113 ILE A CA 1
ATOM 862 C C . ILE A 1 113 ? 13.641 7.363 11.984 1 93.5 113 ILE A C 1
ATOM 864 O O . ILE A 1 113 ? 14.375 8.352 11.977 1 93.5 113 ILE A O 1
ATOM 868 N N . ALA A 1 114 ? 12.367 7.453 11.875 1 93.25 114 ALA A N 1
ATOM 869 C CA . ALA A 1 114 ? 11.695 8.664 11.406 1 93.25 114 ALA A CA 1
ATOM 870 C C . ALA A 1 114 ? 11.781 9.773 12.445 1 93.25 114 ALA A C 1
ATOM 872 O O . ALA A 1 114 ? 12.023 10.938 12.102 1 93.25 114 ALA A O 1
ATOM 873 N N . LEU A 1 115 ? 11.523 9.469 13.695 1 91.94 115 LEU A N 1
ATOM 874 C CA . LEU A 1 115 ? 11.461 10.5 14.719 1 91.94 115 LEU A CA 1
ATOM 875 C C . LEU A 1 115 ? 12.82 11.156 14.922 1 91.94 115 LEU A C 1
ATOM 877 O O . LEU A 1 115 ? 12.953 12.375 14.789 1 91.94 115 LEU A O 1
ATOM 881 N N . PRO A 1 116 ? 13.859 10.375 15.195 1 92.25 116 PRO A N 1
ATOM 882 C CA . PRO A 1 116 ? 15.164 11.016 15.359 1 92.25 116 PRO A CA 1
ATOM 883 C C . PRO A 1 116 ? 15.617 11.766 14.109 1 92.25 116 PRO A C 1
ATOM 885 O O . PRO A 1 116 ? 16.125 12.891 14.203 1 92.25 116 PRO A O 1
ATOM 888 N N . LEU A 1 117 ? 15.438 11.211 12.969 1 91.88 117 LEU A N 1
ATOM 889 C CA . LEU A 1 117 ? 15.891 11.836 11.734 1 91.88 117 LEU A CA 1
ATOM 890 C C . LEU A 1 117 ? 15.055 13.07 11.414 1 91.88 117 LEU A C 1
ATOM 892 O O . LEU A 1 117 ? 15.594 14.109 11.016 1 91.88 117 LEU A O 1
ATOM 896 N N . GLY A 1 118 ? 13.75 12.945 11.539 1 90.25 118 GLY A N 1
ATOM 897 C CA . GLY A 1 118 ? 12.875 14.078 11.289 1 90.25 118 GLY A CA 1
ATOM 898 C C . GLY A 1 118 ? 13.125 15.242 12.227 1 90.25 118 GLY A C 1
ATOM 899 O O . GLY A 1 118 ? 13.148 16.391 11.797 1 90.25 118 GLY A O 1
ATOM 900 N N . ILE A 1 119 ? 13.297 14.938 13.477 1 89.56 119 ILE A N 1
ATOM 901 C CA . ILE A 1 119 ? 13.57 15.961 14.477 1 89.56 119 ILE A CA 1
ATOM 902 C C . ILE A 1 119 ? 14.922 16.609 14.195 1 89.56 119 ILE A C 1
ATOM 904 O O . ILE A 1 119 ? 15.031 17.844 14.141 1 89.56 119 ILE A O 1
ATOM 908 N N . ALA A 1 120 ? 15.922 15.781 14.008 1 89.56 120 ALA A N 1
ATOM 909 C CA . ALA A 1 120 ? 17.266 16.297 13.758 1 89.56 120 ALA A CA 1
ATOM 910 C C . ALA A 1 120 ? 17.297 17.156 12.5 1 89.56 120 ALA A C 1
ATOM 912 O O . ALA A 1 120 ? 17.969 18.188 12.461 1 89.56 120 ALA A O 1
ATOM 913 N N . ALA A 1 121 ? 16.625 16.75 11.508 1 89.06 121 ALA A N 1
ATOM 914 C CA . ALA A 1 121 ? 16.594 17.469 10.242 1 89.06 121 ALA A CA 1
ATOM 915 C C . ALA A 1 121 ? 15.906 18.812 10.398 1 89.06 121 ALA A C 1
ATOM 917 O O . ALA A 1 121 ? 16.25 19.781 9.703 1 89.06 121 ALA A O 1
ATOM 918 N N . SER A 1 122 ? 14.945 18.891 11.266 1 86.5 122 SER A N 1
ATOM 919 C CA . SER A 1 122 ? 14.18 20.125 11.438 1 86.5 122 SER A CA 1
ATOM 920 C C . SER A 1 122 ? 14.953 21.141 12.281 1 86.5 122 SER A C 1
ATOM 922 O O . SER A 1 122 ? 14.688 22.344 12.203 1 86.5 122 SER A O 1
ATOM 924 N N . LEU A 1 123 ? 15.867 20.703 13.125 1 86 123 LEU A N 1
ATOM 925 C CA . LEU A 1 123 ? 16.594 21.578 14.031 1 86 123 LEU A CA 1
ATOM 926 C C . LEU A 1 123 ? 17.641 22.391 13.273 1 86 123 LEU A C 1
ATOM 928 O O . LEU A 1 123 ? 18.016 23.484 13.695 1 86 123 LEU A O 1
ATOM 932 N N . LYS A 1 124 ? 18.234 21.844 12.234 1 84.56 124 LYS A N 1
ATOM 933 C CA . LYS A 1 124 ? 19.188 22.562 11.398 1 84.56 124 LYS A CA 1
ATOM 934 C C . LYS A 1 124 ? 18.859 22.391 9.914 1 84.56 124 LYS A C 1
ATOM 936 O O . LYS A 1 124 ? 19.547 21.672 9.195 1 84.56 124 LYS A O 1
ATOM 941 N N . PRO A 1 125 ? 17.984 23.219 9.562 1 79.62 125 PRO A N 1
ATOM 942 C CA . PRO A 1 125 ? 17.578 23.109 8.156 1 79.62 125 PRO A CA 1
ATOM 943 C C . PRO A 1 125 ? 18.75 23.328 7.195 1 79.62 125 PRO A C 1
ATOM 945 O O . PRO A 1 125 ? 19.625 24.156 7.453 1 79.62 125 PRO A O 1
ATOM 948 N N . TYR A 1 126 ? 18.922 22.484 6.207 1 78.5 126 TYR A N 1
ATOM 949 C CA . TYR A 1 126 ? 19.891 22.578 5.121 1 78.5 126 TYR A CA 1
ATOM 950 C C . TYR A 1 126 ? 21.25 22.078 5.566 1 78.5 126 TYR A C 1
ATOM 952 O O . TYR A 1 126 ? 22.234 22.219 4.832 1 78.5 126 TYR A O 1
ATOM 960 N N . SER A 1 127 ? 21.266 21.562 6.703 1 85 127 SER A N 1
ATOM 961 C CA . SER A 1 127 ? 22.5 20.953 7.188 1 85 127 SER A CA 1
ATOM 962 C C . SER A 1 127 ? 22.734 19.578 6.551 1 85 127 SER A C 1
ATOM 964 O O . SER A 1 127 ? 21.891 19.109 5.777 1 85 127 SER A O 1
ATOM 966 N N . TRP A 1 128 ? 23.875 19.078 6.859 1 87 128 TRP A N 1
ATOM 967 C CA . TRP A 1 128 ? 24.203 17.75 6.344 1 87 128 TRP A CA 1
ATOM 968 C C . TRP A 1 128 ? 23.25 16.703 6.898 1 87 128 TRP A C 1
ATOM 970 O O . TRP A 1 128 ? 22.922 15.727 6.215 1 87 128 TRP A O 1
ATOM 980 N N . VAL A 1 129 ? 22.766 17 8.047 1 86.25 129 VAL A N 1
ATOM 981 C CA . VAL A 1 129 ? 21.812 16.062 8.641 1 86.25 129 VAL A CA 1
ATOM 982 C C . VAL A 1 129 ? 20.469 16.156 7.914 1 86.25 129 VAL A C 1
ATOM 984 O O . VAL A 1 129 ? 19.828 15.141 7.641 1 86.25 129 VAL A O 1
ATOM 987 N N . ASP A 1 130 ? 20.125 17.266 7.633 1 86.94 130 ASP A N 1
ATOM 988 C CA . ASP A 1 130 ? 18.891 17.484 6.891 1 86.94 130 ASP A CA 1
ATOM 989 C C . ASP A 1 130 ? 18.969 16.875 5.496 1 86.94 130 ASP A C 1
ATOM 991 O O . ASP A 1 130 ? 18.078 16.125 5.09 1 86.94 130 ASP A O 1
ATOM 995 N N . ASN A 1 131 ? 20.062 17.125 4.914 1 84.06 131 ASN A N 1
ATOM 996 C CA . ASN A 1 131 ? 20.25 16.594 3.566 1 84.06 131 ASN A CA 1
ATOM 997 C C . ASN A 1 131 ? 20.375 15.078 3.566 1 84.06 131 ASN A C 1
ATOM 999 O O . ASN A 1 131 ? 19.844 14.406 2.678 1 84.06 131 ASN A O 1
ATOM 1003 N N . GLY A 1 132 ? 21.078 14.633 4.492 1 88 132 GLY A N 1
ATOM 1004 C CA . GLY A 1 132 ? 21.203 13.195 4.629 1 88 132 GLY A CA 1
ATOM 1005 C C . GLY A 1 132 ? 19.875 12.508 4.902 1 88 132 GLY A C 1
ATOM 1006 O O . GLY A 1 132 ? 19.594 11.43 4.355 1 88 132 GLY A O 1
ATOM 1007 N N . SER A 1 133 ? 19.094 13.172 5.738 1 86.38 133 SER A N 1
ATOM 1008 C CA . SER A 1 133 ? 17.781 12.617 6.047 1 86.38 133 SER A CA 1
ATOM 1009 C C . SER A 1 133 ? 16.891 12.609 4.812 1 86.38 133 SER A C 1
ATOM 1011 O O . SER A 1 133 ? 16.109 11.672 4.613 1 86.38 133 SER A O 1
ATOM 1013 N N . ALA A 1 134 ? 17.094 13.555 4.047 1 82.94 134 ALA A N 1
ATOM 1014 C CA . ALA A 1 134 ? 16.312 13.641 2.809 1 82.94 134 ALA A CA 1
ATOM 1015 C C . ALA A 1 134 ? 16.703 12.523 1.841 1 82.94 134 ALA A C 1
ATOM 1017 O O . ALA A 1 134 ? 15.844 11.914 1.203 1 82.94 134 ALA A O 1
ATOM 1018 N N . VAL A 1 135 ? 17.953 12.281 1.784 1 86.31 135 VAL A N 1
ATOM 1019 C CA . VAL A 1 135 ? 18.469 11.234 0.902 1 86.31 135 VAL A CA 1
ATOM 1020 C C . VAL A 1 135 ? 17.984 9.867 1.389 1 86.31 135 VAL A C 1
ATOM 1022 O O . VAL A 1 135 ? 17.516 9.047 0.593 1 86.31 135 VAL A O 1
ATOM 1025 N N . LEU A 1 136 ? 18.031 9.695 2.598 1 85.75 136 LEU A N 1
ATOM 1026 C CA . LEU A 1 136 ? 17.609 8.422 3.172 1 85.75 136 LEU A CA 1
ATOM 1027 C C . LEU A 1 136 ? 16.109 8.219 2.994 1 85.75 136 LEU A C 1
ATOM 1029 O O . LEU A 1 136 ? 15.664 7.105 2.719 1 85.75 136 LEU A O 1
ATOM 1033 N N . ALA A 1 137 ? 15.406 9.25 3.211 1 83.62 137 ALA A N 1
ATOM 1034 C CA . ALA A 1 137 ? 13.961 9.172 3.025 1 83.62 137 ALA A CA 1
ATOM 1035 C C . ALA A 1 137 ? 13.602 8.875 1.573 1 83.62 137 ALA A C 1
ATOM 1037 O O . ALA A 1 137 ? 12.727 8.055 1.3 1 83.62 137 ALA A O 1
ATOM 1038 N N . LEU A 1 138 ? 14.359 9.492 0.723 1 81.44 138 LEU A N 1
ATOM 1039 C CA . LEU A 1 138 ? 14.109 9.281 -0.7 1 81.44 138 LEU A CA 1
ATOM 1040 C C . LEU A 1 138 ? 14.461 7.855 -1.109 1 81.44 138 LEU A C 1
ATOM 1042 O O . LEU A 1 138 ? 13.75 7.246 -1.919 1 81.44 138 LEU A O 1
ATOM 1046 N N . LEU A 1 139 ? 15.484 7.352 -0.583 1 84.56 139 LEU A N 1
ATOM 1047 C CA . LEU A 1 139 ? 15.859 5.965 -0.849 1 84.56 139 LEU A CA 1
ATOM 1048 C C . LEU A 1 139 ? 14.781 5.004 -0.356 1 84.56 139 LEU A C 1
ATOM 1050 O O . LEU A 1 139 ? 14.453 4.031 -1.039 1 84.56 139 LEU A O 1
ATOM 1054 N N . GLY A 1 140 ? 14.32 5.273 0.799 1 80.69 140 GLY A N 1
ATOM 1055 C CA . GLY A 1 140 ? 13.305 4.422 1.396 1 80.69 140 GLY A CA 1
ATOM 1056 C C . GLY A 1 140 ? 12.016 4.367 0.587 1 80.69 140 GLY A C 1
ATOM 1057 O O . GLY A 1 140 ? 11.383 3.314 0.495 1 80.69 140 GLY A O 1
ATOM 1058 N N . ILE A 1 141 ? 11.688 5.379 -0.06 1 79.75 141 ILE A N 1
ATOM 1059 C CA . ILE A 1 141 ? 10.414 5.438 -0.763 1 79.75 141 ILE A CA 1
ATOM 1060 C C . ILE A 1 141 ? 10.602 5.004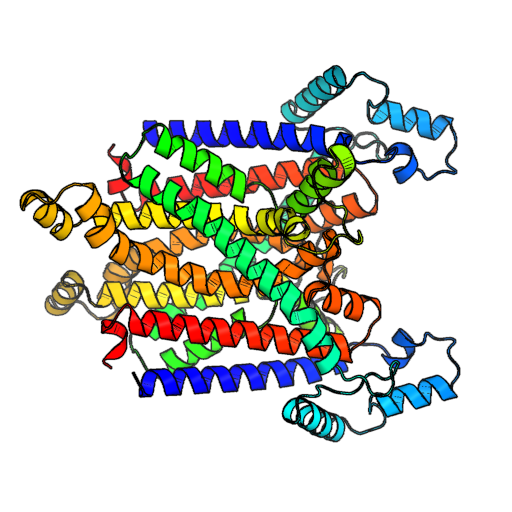 -2.215 1 79.75 141 ILE A C 1
ATOM 1062 O O . ILE A 1 141 ? 9.648 4.594 -2.877 1 79.75 141 ILE A O 1
ATOM 1066 N N . SER A 1 142 ? 11.797 5.094 -2.672 1 79.94 142 SER A N 1
ATOM 1067 C CA . SER A 1 142 ? 12.055 4.844 -4.09 1 79.94 142 SER A CA 1
ATOM 1068 C C . SER A 1 142 ? 12.156 3.352 -4.379 1 79.94 142 SER A C 1
ATOM 1070 O O . SER A 1 142 ? 12.039 2.926 -5.527 1 79.94 142 SER A O 1
ATOM 1072 N N . ILE A 1 143 ? 12.414 2.607 -3.377 1 82.31 143 ILE A N 1
ATOM 1073 C CA . ILE A 1 143 ? 12.523 1.164 -3.557 1 82.31 143 ILE A CA 1
ATOM 1074 C C . ILE A 1 143 ? 11.18 0.507 -3.254 1 82.31 143 ILE A C 1
ATOM 1076 O O . ILE A 1 143 ? 10.68 0.589 -2.129 1 82.31 143 ILE A O 1
ATOM 1080 N N . PRO A 1 144 ? 10.602 -0.139 -4.219 1 77.56 144 PRO A N 1
ATOM 1081 C CA . PRO A 1 144 ? 9.32 -0.812 -3.961 1 77.56 144 PRO A CA 1
ATOM 1082 C C . PRO A 1 144 ? 9.445 -1.938 -2.938 1 77.56 144 PRO A C 1
ATOM 1084 O O . PRO A 1 144 ? 10.43 -2.682 -2.949 1 77.56 144 PRO A O 1
ATOM 1087 N N . ASN A 1 145 ? 8.438 -2.025 -2.084 1 79.44 145 ASN A N 1
ATOM 1088 C CA . ASN A 1 145 ? 8.484 -3.01 -1.007 1 79.44 145 ASN A CA 1
ATOM 1089 C C . ASN A 1 145 ? 8.523 -4.434 -1.552 1 79.44 145 ASN A C 1
ATOM 1091 O O . ASN A 1 145 ? 9.211 -5.297 -1.001 1 79.44 145 ASN A O 1
ATOM 1095 N N . PHE A 1 146 ? 7.781 -4.699 -2.543 1 75.62 146 PHE A N 1
ATOM 1096 C CA . PHE A 1 146 ? 7.699 -6.059 -3.068 1 75.62 146 PHE A CA 1
ATOM 1097 C C . PHE A 1 146 ? 9.047 -6.516 -3.607 1 75.62 146 PHE A C 1
ATOM 1099 O O . PHE A 1 146 ? 9.312 -7.715 -3.703 1 75.62 146 PHE A O 1
ATOM 1106 N N . TRP A 1 147 ? 9.836 -5.602 -4.047 1 78.62 147 TRP A N 1
ATOM 1107 C CA . TRP A 1 147 ? 11.172 -5.914 -4.539 1 78.62 147 TRP A CA 1
ATOM 1108 C C . TRP A 1 147 ? 12.188 -5.93 -3.395 1 78.62 147 TRP A C 1
ATOM 1110 O O . TRP A 1 147 ? 13.078 -6.777 -3.359 1 78.62 147 TRP A O 1
ATOM 1120 N N . LEU A 1 148 ? 12.039 -4.984 -2.523 1 85.75 148 LEU A N 1
ATOM 1121 C CA . LEU A 1 148 ? 12.977 -4.855 -1.413 1 85.75 148 LEU A CA 1
ATOM 1122 C C . LEU A 1 148 ? 13.008 -6.133 -0.577 1 85.75 148 LEU A C 1
ATOM 1124 O O . LEU A 1 148 ? 14.086 -6.605 -0.199 1 85.75 148 LEU A O 1
ATOM 1128 N N . GLY A 1 149 ? 11.898 -6.652 -0.232 1 87.25 149 GLY A N 1
ATOM 1129 C CA . GLY A 1 149 ? 11.812 -7.848 0.592 1 87.25 149 GLY A CA 1
ATOM 1130 C C . GLY A 1 149 ? 12.641 -9 0.059 1 87.25 149 GLY A C 1
ATOM 1131 O O . GLY A 1 149 ? 13.578 -9.453 0.719 1 87.25 149 GLY A O 1
ATOM 1132 N N . PRO A 1 150 ? 12.297 -9.453 -1.19 1 83.44 150 PRO A N 1
ATOM 1133 C CA . PRO A 1 150 ? 13.07 -10.547 -1.779 1 83.44 150 PRO A CA 1
ATOM 1134 C C . PRO A 1 150 ? 14.562 -10.227 -1.867 1 83.44 150 PRO A C 1
ATOM 1136 O O . PRO A 1 150 ? 15.398 -11.117 -1.667 1 83.44 150 PRO A O 1
ATOM 1139 N N . MET A 1 151 ? 14.891 -8.984 -2.08 1 84.19 151 MET A N 1
ATOM 1140 C CA . MET A 1 151 ? 16.297 -8.617 -2.197 1 84.19 151 MET A CA 1
ATOM 1141 C C . MET A 1 151 ? 17 -8.742 -0.855 1 84.19 151 MET A C 1
ATOM 1143 O O . MET A 1 151 ? 18.141 -9.211 -0.792 1 84.19 151 MET A O 1
ATOM 1147 N N . LEU A 1 152 ? 16.344 -8.242 0.117 1 88.19 152 LEU A N 1
ATOM 1148 C CA . LEU A 1 152 ? 16.922 -8.375 1.45 1 88.19 152 LEU A CA 1
ATOM 1149 C C . LEU A 1 152 ? 17.078 -9.852 1.826 1 88.19 152 LEU A C 1
ATOM 1151 O O . LEU A 1 152 ? 18.078 -10.227 2.453 1 88.19 152 LEU A O 1
ATOM 1155 N N . LEU A 1 153 ? 16.094 -10.633 1.446 1 86.81 153 LEU A N 1
ATOM 1156 C CA . LEU A 1 153 ? 16.141 -12.062 1.715 1 86.81 153 LEU A CA 1
ATOM 1157 C C . LEU A 1 153 ? 17.328 -12.711 1.017 1 86.81 153 LEU A C 1
ATOM 1159 O O . LEU A 1 153 ? 18.078 -13.469 1.635 1 86.81 153 LEU A O 1
ATOM 1163 N N . ILE A 1 154 ? 17.484 -12.461 -0.195 1 82.31 154 ILE A N 1
ATOM 1164 C CA . ILE A 1 154 ? 18.562 -13.039 -0.994 1 82.31 154 ILE A CA 1
ATOM 1165 C C . ILE A 1 154 ? 19.922 -12.594 -0.439 1 82.31 154 ILE A C 1
ATOM 1167 O O . ILE A 1 154 ? 20.812 -13.414 -0.242 1 82.31 154 ILE A O 1
ATOM 1171 N N . LEU A 1 155 ? 20.031 -11.359 -0.126 1 82.75 155 LEU A N 1
ATOM 1172 C CA . LEU A 1 155 ? 21.297 -10.797 0.306 1 82.75 155 LEU A CA 1
ATOM 1173 C C . LEU A 1 155 ? 21.656 -11.281 1.708 1 82.75 155 LEU A C 1
ATOM 1175 O O . LEU A 1 155 ? 22.75 -11.812 1.926 1 82.75 155 LEU A O 1
ATOM 1179 N N . PHE A 1 156 ? 20.719 -11.156 2.648 1 87.56 156 PHE A N 1
ATOM 1180 C CA . PHE A 1 156 ? 21.094 -11.328 4.051 1 87.56 156 PHE A CA 1
ATOM 1181 C C . PHE A 1 156 ? 20.844 -12.766 4.504 1 87.56 156 PHE A C 1
ATOM 1183 O O . PHE A 1 156 ? 21.484 -13.25 5.434 1 87.56 156 PHE A O 1
ATOM 1190 N N . SER A 1 157 ? 19.875 -13.414 3.936 1 82.62 157 SER A N 1
ATOM 1191 C CA . SER A 1 157 ? 19.578 -14.773 4.371 1 82.62 157 SER A CA 1
ATOM 1192 C C . SER A 1 157 ? 20.266 -15.812 3.486 1 82.62 157 SER A C 1
ATOM 1194 O O . SER A 1 157 ? 20.891 -16.75 3.986 1 82.62 157 SER A O 1
ATOM 1196 N N . LEU A 1 158 ? 20.25 -15.648 2.232 1 78.31 158 LEU A N 1
ATOM 1197 C CA . LEU A 1 158 ? 20.734 -16.672 1.317 1 78.31 158 LEU A CA 1
ATOM 1198 C C . LEU A 1 158 ? 22.219 -16.484 1.032 1 78.31 158 LEU A C 1
ATOM 1200 O O . LEU A 1 158 ? 22.984 -17.453 1.055 1 78.31 158 LEU A O 1
ATOM 1204 N N . THR A 1 159 ? 22.625 -15.258 0.779 1 78.12 159 THR A N 1
ATOM 1205 C CA . THR A 1 159 ? 24 -15.016 0.358 1 78.12 159 THR A CA 1
ATOM 1206 C C . THR A 1 159 ? 24.906 -14.875 1.567 1 78.12 159 THR A C 1
ATOM 1208 O O . THR A 1 159 ? 25.875 -15.617 1.712 1 78.12 159 THR A O 1
ATOM 1211 N N . LEU A 1 160 ? 24.547 -13.93 2.447 1 83.06 160 LEU A N 1
ATOM 1212 C CA . LEU A 1 160 ? 25.406 -13.641 3.582 1 83.06 160 LEU A CA 1
ATOM 1213 C C . LEU A 1 160 ? 25.125 -14.594 4.738 1 83.06 160 LEU A C 1
ATOM 1215 O O . LEU A 1 160 ? 25.953 -14.742 5.645 1 83.06 160 LEU A O 1
ATOM 1219 N N . GLN A 1 161 ? 23.891 -15.227 4.695 1 83.44 161 GLN A N 1
ATOM 1220 C CA . GLN A 1 161 ? 23.453 -16.141 5.75 1 83.44 161 GLN A CA 1
ATOM 1221 C C . GLN A 1 161 ? 23.547 -15.477 7.121 1 83.44 161 GLN A C 1
ATOM 1223 O O . GLN A 1 161 ? 23.938 -16.109 8.102 1 83.44 161 GLN A O 1
ATOM 1228 N N . ALA A 1 162 ? 23.359 -14.273 7.145 1 85.62 162 ALA A N 1
ATOM 1229 C CA . ALA A 1 162 ? 23.422 -13.508 8.391 1 85.62 162 A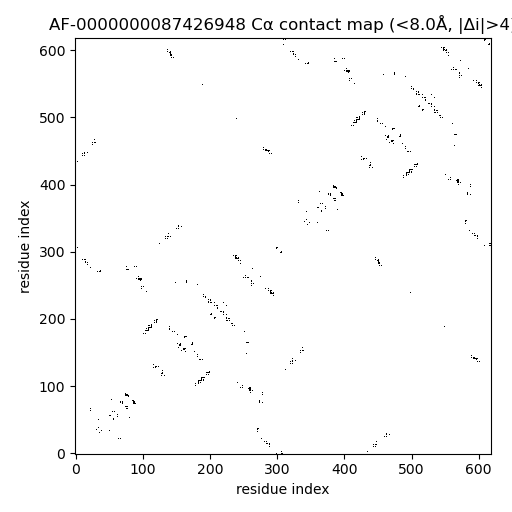LA A CA 1
ATOM 1230 C C . ALA A 1 162 ? 22.109 -13.648 9.172 1 85.62 162 ALA A C 1
ATOM 1232 O O . ALA A 1 162 ? 22.094 -13.469 10.391 1 85.62 162 ALA A O 1
ATOM 1233 N N . LEU A 1 163 ? 21.062 -13.906 8.508 1 86.69 163 LEU A N 1
ATOM 1234 C CA . LEU A 1 163 ? 19.75 -14.055 9.117 1 86.69 163 LEU A CA 1
ATOM 1235 C C . LEU A 1 163 ? 19.078 -15.352 8.656 1 86.69 163 LEU A C 1
ATOM 1237 O O . LEU A 1 163 ? 19.469 -15.914 7.625 1 86.69 163 LEU A O 1
ATOM 1241 N N . PRO A 1 164 ? 18.172 -15.766 9.445 1 82.75 164 PRO A N 1
ATOM 1242 C CA . PRO A 1 164 ? 17.578 -17.062 9.125 1 82.75 164 PRO A CA 1
ATOM 1243 C C . PRO A 1 164 ? 16.812 -17.062 7.805 1 82.75 164 PRO A C 1
ATOM 1245 O O . PRO A 1 164 ? 16.25 -16.031 7.422 1 82.75 164 PRO A O 1
ATOM 1248 N N . ASN A 1 165 ? 16.875 -18.266 7.168 1 79.62 165 ASN A N 1
ATOM 1249 C CA . ASN A 1 165 ? 16.094 -18.469 5.953 1 79.62 165 ASN A CA 1
ATOM 1250 C C . ASN A 1 165 ? 14.609 -18.688 6.262 1 79.62 165 ASN A C 1
ATOM 1252 O O . ASN A 1 165 ? 14.266 -19.297 7.277 1 79.62 165 ASN A O 1
ATOM 1256 N N . PRO A 1 166 ? 13.875 -18.094 5.301 1 76.69 166 PRO A N 1
ATOM 1257 C CA . PRO A 1 166 ? 12.445 -18.359 5.48 1 76.69 166 PRO A CA 1
ATOM 1258 C C . PRO A 1 166 ? 12.133 -19.859 5.594 1 76.69 166 PRO A C 1
ATOM 1260 O O . PRO A 1 166 ? 12.727 -20.672 4.879 1 76.69 166 PRO A O 1
ATOM 1263 N N . GLY A 1 167 ? 11.312 -20.125 6.555 1 69.81 167 GLY A N 1
ATOM 1264 C CA . GLY A 1 167 ? 10.93 -21.516 6.711 1 69.81 167 GLY A CA 1
ATOM 1265 C C . GLY A 1 167 ? 11.859 -22.297 7.625 1 69.81 167 GLY A C 1
ATOM 1266 O O . GLY A 1 167 ? 11.602 -23.453 7.938 1 69.81 167 GLY A O 1
ATOM 1267 N N . SER A 1 168 ? 13.008 -21.641 7.891 1 71.56 168 SER A N 1
ATOM 1268 C CA . SER A 1 168 ? 13.898 -22.328 8.82 1 71.56 168 SER A CA 1
ATOM 1269 C C . SER A 1 168 ? 13.242 -22.531 10.18 1 71.56 168 SER A C 1
ATOM 1271 O O . SER A 1 168 ? 12.18 -21.953 10.445 1 71.56 168 SER A O 1
ATOM 1273 N N . GLU A 1 169 ? 13.734 -23.422 10.805 1 70.19 169 GLU A N 1
ATOM 1274 C CA . GLU A 1 169 ? 13.188 -23.766 12.109 1 70.19 169 GLU A CA 1
ATOM 1275 C C . GLU A 1 169 ? 13.43 -22.641 13.117 1 70.19 169 GLU A C 1
ATOM 1277 O O . GLU A 1 169 ? 12.898 -22.672 14.234 1 70.19 169 GLU A O 1
ATOM 1282 N N . VAL A 1 170 ? 14.164 -21.781 12.641 1 67.44 170 VAL A N 1
ATOM 1283 C CA . VAL A 1 170 ? 14.492 -20.703 13.57 1 67.44 170 VAL A CA 1
ATOM 1284 C C . VAL A 1 170 ? 13.266 -19.812 13.781 1 67.44 170 VAL A C 1
ATOM 1286 O O . VAL A 1 170 ? 12.586 -19.438 12.828 1 67.44 170 VAL A O 1
ATOM 1289 N N . THR A 1 171 ? 12.914 -19.891 15.102 1 67.62 171 THR A N 1
ATOM 1290 C CA . THR A 1 171 ? 11.797 -19.047 15.508 1 67.62 171 THR A CA 1
ATOM 1291 C C . THR A 1 171 ? 12.289 -17.859 16.328 1 67.62 171 THR A C 1
ATOM 1293 O O . THR A 1 171 ? 13.43 -17.859 16.812 1 67.62 171 THR A O 1
ATOM 1296 N N . GLY A 1 172 ? 11.789 -16.688 16.156 1 72.31 172 GLY A N 1
ATOM 1297 C CA . GLY A 1 172 ? 12.18 -15.586 17.016 1 72.31 172 GLY A CA 1
ATOM 1298 C C . GLY A 1 172 ? 12.203 -14.25 16.297 1 72.31 172 GLY A C 1
ATOM 1299 O O . GLY A 1 172 ? 11.68 -14.133 15.188 1 72.31 172 GLY A O 1
ATOM 1300 N N . LEU A 1 173 ? 12.93 -13.383 16.953 1 80.81 173 LEU A N 1
ATOM 1301 C CA . LEU A 1 173 ? 12.969 -11.992 16.516 1 80.81 173 LEU A CA 1
ATOM 1302 C C . LEU A 1 173 ? 13.82 -11.844 15.266 1 80.81 173 LEU A C 1
ATOM 1304 O O . LEU A 1 173 ? 13.609 -10.922 14.469 1 80.81 173 LEU A O 1
ATOM 1308 N N . SER A 1 174 ? 14.734 -12.844 15.117 1 84.69 174 SER A N 1
ATOM 1309 C CA . SER A 1 174 ? 15.617 -12.75 13.961 1 84.69 174 SER A CA 1
ATOM 1310 C C . SER A 1 174 ? 14.836 -12.914 12.656 1 84.69 174 SER A C 1
ATOM 1312 O O . SER A 1 174 ? 15.234 -12.383 11.617 1 84.69 174 SER A O 1
ATOM 1314 N N . THR A 1 175 ? 13.703 -13.617 12.742 1 86 175 THR A N 1
ATOM 1315 C CA . THR A 1 175 ? 12.898 -13.844 11.547 1 86 175 THR A CA 1
ATOM 1316 C C . THR A 1 175 ? 12.023 -12.633 11.242 1 86 175 THR A C 1
ATOM 1318 O O . THR A 1 175 ? 11.461 -12.531 10.148 1 86 175 THR A O 1
ATOM 1321 N N . LEU A 1 176 ? 12.102 -11.711 12.156 1 90.25 176 LEU A N 1
ATOM 1322 C CA . LEU A 1 176 ? 11.227 -10.555 12.031 1 90.25 176 LEU A CA 1
ATOM 1323 C C . LEU A 1 176 ? 11.977 -9.359 11.453 1 90.25 176 LEU A C 1
ATOM 1325 O O . LEU A 1 176 ? 11.367 -8.422 10.945 1 90.25 176 LEU A O 1
ATOM 1329 N N . ILE A 1 177 ? 13.211 -9.375 11.469 1 92 177 ILE A N 1
ATOM 1330 C CA . ILE A 1 177 ? 14.039 -8.211 11.164 1 92 177 ILE A CA 1
ATOM 1331 C C . ILE A 1 177 ? 13.867 -7.824 9.703 1 92 177 ILE A C 1
ATOM 1333 O O . ILE A 1 177 ? 13.5 -6.688 9.391 1 92 177 ILE A O 1
ATOM 1337 N N . LEU A 1 178 ? 14.039 -8.766 8.797 1 92.62 178 LEU A N 1
ATOM 1338 C CA . LEU A 1 178 ? 14.039 -8.453 7.375 1 92.62 178 LEU A CA 1
ATOM 1339 C C . LEU A 1 178 ? 12.641 -8.062 6.906 1 92.62 178 LEU A C 1
ATOM 1341 O O . LEU A 1 178 ? 12.469 -7.051 6.223 1 92.62 178 LEU A O 1
ATOM 1345 N N . PRO A 1 179 ? 11.617 -8.867 7.348 1 92.25 179 PRO A N 1
ATOM 1346 C CA . PRO A 1 179 ? 10.273 -8.438 6.953 1 92.25 179 PRO A CA 1
ATOM 1347 C C . PRO A 1 179 ? 9.891 -7.078 7.531 1 92.25 179 PRO A C 1
ATOM 1349 O O . PRO A 1 179 ? 9.234 -6.277 6.859 1 92.25 179 PRO A O 1
ATOM 1352 N N . ALA A 1 180 ? 10.328 -6.863 8.695 1 93.06 180 ALA A N 1
ATOM 1353 C CA . ALA A 1 180 ? 10.008 -5.594 9.352 1 93.06 180 ALA A CA 1
ATOM 1354 C C . ALA A 1 180 ? 10.711 -4.43 8.664 1 93.06 180 ALA A C 1
ATOM 1356 O O . ALA A 1 180 ? 10.141 -3.346 8.516 1 93.06 180 ALA A O 1
ATOM 1357 N N . ILE A 1 181 ? 11.875 -4.617 8.273 1 92.44 181 ILE A N 1
ATOM 1358 C CA . ILE A 1 181 ? 12.617 -3.588 7.551 1 92.44 181 ILE A CA 1
ATOM 1359 C C . ILE A 1 181 ? 11.961 -3.326 6.199 1 92.44 181 ILE A C 1
ATOM 1361 O O . ILE A 1 181 ? 11.867 -2.178 5.758 1 92.44 181 ILE A O 1
ATOM 1365 N N . THR A 1 182 ? 11.508 -4.355 5.578 1 91 182 THR A N 1
ATOM 1366 C CA . THR A 1 182 ? 10.867 -4.254 4.27 1 91 182 THR A CA 1
ATOM 1367 C C . THR A 1 182 ? 9.641 -3.35 4.332 1 91 182 THR A C 1
ATOM 1369 O O . THR A 1 182 ? 9.461 -2.477 3.48 1 91 182 THR A O 1
ATOM 1372 N N . LEU A 1 183 ? 8.883 -3.467 5.332 1 89.75 183 LEU A N 1
ATOM 1373 C CA . LEU A 1 183 ? 7.652 -2.691 5.457 1 89.75 183 LEU A CA 1
ATOM 1374 C C . LEU A 1 183 ? 7.922 -1.357 6.148 1 89.75 183 LEU A C 1
ATOM 1376 O O . LEU A 1 183 ? 7.324 -0.338 5.793 1 89.75 183 LEU A O 1
ATOM 1380 N N . GLY A 1 184 ? 8.828 -1.35 7.035 1 91 184 GLY A N 1
ATOM 1381 C CA . GLY A 1 184 ? 9.031 -0.207 7.91 1 91 184 GLY A CA 1
ATOM 1382 C C . GLY A 1 184 ? 9.812 0.918 7.254 1 91 184 GLY A C 1
ATOM 1383 O O . GLY A 1 184 ? 9.664 2.082 7.629 1 91 184 GLY A O 1
ATOM 1384 N N . THR A 1 185 ? 10.602 0.617 6.277 1 89.44 185 THR A N 1
ATOM 1385 C CA . THR A 1 185 ? 11.492 1.623 5.703 1 89.44 185 THR A CA 1
ATOM 1386 C C . THR A 1 185 ? 10.695 2.648 4.902 1 89.44 185 THR A C 1
ATOM 1388 O O . THR A 1 185 ? 10.961 3.852 4.988 1 89.44 185 THR A O 1
ATOM 1391 N N . ALA A 1 186 ? 9.797 2.17 4.074 1 83.69 186 ALA A N 1
ATOM 1392 C CA . ALA A 1 186 ? 8.969 3.113 3.326 1 83.69 186 ALA A CA 1
ATOM 1393 C C . ALA A 1 186 ? 8.156 3.994 4.27 1 83.69 186 ALA A C 1
ATOM 1395 O O . ALA A 1 186 ? 8 5.195 4.027 1 83.69 186 ALA A O 1
ATOM 1396 N N . LEU A 1 187 ? 7.672 3.381 5.277 1 87.12 187 LEU A N 1
ATOM 1397 C CA . LEU A 1 187 ? 6.918 4.133 6.273 1 87.12 187 LEU A CA 1
ATOM 1398 C C . LEU A 1 187 ? 7.816 5.129 6.996 1 87.12 187 LEU A C 1
ATOM 1400 O O . LEU A 1 187 ? 7.391 6.246 7.301 1 87.12 187 LEU A O 1
ATOM 1404 N N . ALA A 1 188 ? 9.016 4.695 7.246 1 91.31 188 ALA A N 1
ATOM 1405 C CA . ALA A 1 188 ? 9.977 5.582 7.891 1 91.31 188 ALA A CA 1
ATOM 1406 C C . ALA A 1 188 ? 10.219 6.832 7.051 1 91.31 188 ALA A C 1
ATOM 1408 O O . ALA A 1 188 ? 10.328 7.938 7.586 1 91.31 188 ALA A O 1
ATOM 1409 N N . ALA A 1 189 ? 10.375 6.609 5.848 1 87.19 189 ALA A N 1
ATOM 1410 C CA . ALA A 1 189 ? 10.617 7.73 4.941 1 87.19 189 ALA A CA 1
ATOM 1411 C C . ALA A 1 189 ? 9.461 8.727 4.98 1 87.19 189 ALA A C 1
ATOM 1413 O O . ALA A 1 189 ? 9.68 9.93 5.102 1 87.19 189 ALA A O 1
ATOM 1414 N N . LYS A 1 190 ? 8.281 8.281 4.891 1 82.5 190 LYS A N 1
ATOM 1415 C CA . LYS A 1 190 ? 7.094 9.125 4.934 1 82.5 190 LYS A CA 1
ATOM 1416 C C . LYS A 1 190 ? 6.988 9.867 6.266 1 82.5 190 LYS A C 1
ATOM 1418 O O . LYS A 1 190 ? 6.727 11.07 6.293 1 82.5 190 LYS A O 1
ATOM 1423 N N . LEU A 1 191 ? 7.219 9.164 7.273 1 87.62 191 LEU A N 1
ATOM 1424 C CA . LEU A 1 191 ? 7.094 9.734 8.609 1 87.62 191 LEU A CA 1
ATOM 1425 C C . LEU A 1 191 ? 8.203 10.742 8.875 1 87.62 191 LEU A C 1
ATOM 1427 O O . LEU A 1 191 ? 8 11.727 9.586 1 87.62 191 LEU A O 1
ATOM 1431 N N . THR A 1 192 ? 9.352 10.43 8.391 1 88.69 192 THR A N 1
ATOM 1432 C CA . THR A 1 192 ? 10.453 11.375 8.539 1 88.69 192 THR A CA 1
ATOM 1433 C C . THR A 1 192 ? 10.102 12.719 7.918 1 88.69 192 THR A C 1
ATOM 1435 O O . THR A 1 192 ? 10.297 13.773 8.531 1 88.69 192 THR A O 1
ATOM 1438 N N . ARG A 1 193 ? 9.57 12.648 6.785 1 79.44 193 ARG A N 1
ATOM 1439 C CA . ARG A 1 193 ? 9.195 13.875 6.086 1 79.44 193 ARG A CA 1
ATOM 1440 C C . ARG A 1 193 ? 8.086 14.609 6.828 1 79.44 193 ARG A C 1
ATOM 1442 O O . ARG A 1 193 ? 8.086 15.844 6.898 1 79.44 193 ARG A O 1
ATOM 1449 N N . MET A 1 194 ? 7.191 13.898 7.23 1 80.44 194 MET A N 1
ATOM 1450 C CA . MET A 1 194 ? 6.078 14.5 7.965 1 80.44 194 MET A CA 1
ATOM 1451 C C . MET A 1 194 ? 6.555 15.109 9.281 1 80.44 194 MET A C 1
ATOM 1453 O O . MET A 1 194 ? 6.141 16.203 9.641 1 80.44 194 MET A O 1
ATOM 1457 N N . THR A 1 195 ? 7.355 14.391 9.953 1 85.75 195 THR A N 1
ATOM 1458 C CA . THR A 1 195 ? 7.891 14.867 11.227 1 85.75 195 THR A CA 1
ATOM 1459 C C . THR A 1 195 ? 8.719 16.125 11.023 1 85.75 195 THR A C 1
ATOM 1461 O O . THR A 1 195 ? 8.57 17.094 11.773 1 85.75 195 THR A O 1
ATOM 1464 N N . ARG A 1 196 ? 9.5 16.062 10.07 1 85.62 196 ARG A N 1
ATOM 1465 C CA . ARG A 1 196 ? 10.312 17.234 9.773 1 85.62 196 ARG A CA 1
ATOM 1466 C C . ARG A 1 196 ? 9.438 18.438 9.453 1 85.62 196 ARG A C 1
ATOM 1468 O O . ARG A 1 196 ? 9.664 19.531 9.984 1 85.62 196 ARG A O 1
ATOM 1475 N N . SER A 1 197 ? 8.531 18.234 8.57 1 77.88 197 SER A N 1
ATOM 1476 C CA . SER A 1 197 ? 7.66 19.312 8.141 1 77.88 197 SER A CA 1
ATOM 1477 C C . SER A 1 197 ? 6.859 19.875 9.312 1 77.88 197 SER A C 1
ATOM 1479 O O . SER A 1 197 ? 6.742 21.094 9.469 1 77.88 197 SER A O 1
ATOM 1481 N N . SER A 1 198 ? 6.281 19.031 10.102 1 78.88 198 SER A N 1
ATOM 1482 C CA . SER A 1 198 ? 5.488 19.453 11.258 1 78.88 198 SER A CA 1
ATOM 1483 C C . SER A 1 198 ? 6.348 20.172 12.289 1 78.88 198 SER A C 1
ATOM 1485 O O . SER A 1 198 ? 5.922 21.156 12.883 1 78.88 198 SER A O 1
ATOM 1487 N N . MET A 1 199 ? 7.539 19.703 12.523 1 83.31 199 MET A N 1
ATOM 1488 C CA . MET A 1 199 ? 8.461 20.312 13.477 1 83.31 199 MET A CA 1
ATOM 1489 C C . MET A 1 199 ? 8.883 21.703 13.016 1 83.31 199 MET A C 1
ATOM 1491 O O . MET A 1 199 ? 8.953 22.641 13.82 1 83.31 199 MET A O 1
ATOM 1495 N N . LEU A 1 200 ? 9.172 21.844 11.797 1 80.06 200 LEU A N 1
ATOM 1496 C CA . LEU A 1 200 ? 9.555 23.141 11.242 1 80.06 200 LEU A CA 1
ATOM 1497 C C . LEU A 1 200 ? 8.438 24.156 11.438 1 80.06 200 LEU A C 1
ATOM 1499 O O . LEU A 1 200 ? 8.703 25.328 11.75 1 80.06 200 LEU A O 1
ATOM 1503 N N . GLU A 1 201 ? 7.262 23.672 11.188 1 75.19 201 GLU A N 1
ATOM 1504 C CA . GLU A 1 201 ? 6.105 24.547 11.359 1 75.19 201 GLU A CA 1
ATOM 1505 C C . GLU A 1 201 ? 5.953 24.984 12.812 1 75.19 201 GLU A C 1
ATOM 1507 O O . GLU A 1 201 ? 5.699 26.156 13.078 1 75.19 201 GLU A O 1
ATOM 1512 N N . VAL A 1 202 ? 6.117 24.078 13.672 1 76.94 202 VAL A N 1
ATOM 1513 C CA . VAL A 1 202 ? 5.902 24.344 15.086 1 76.94 202 VAL A CA 1
ATOM 1514 C C . VAL A 1 202 ? 7.043 25.188 15.633 1 76.94 202 VAL A C 1
ATOM 1516 O O . VAL A 1 202 ? 6.82 26.078 16.453 1 76.94 202 VAL A O 1
ATOM 1519 N N . LEU A 1 203 ? 8.25 24.984 15.227 1 82.69 203 LEU A N 1
ATOM 1520 C CA . LEU A 1 203 ? 9.422 25.703 15.711 1 82.69 203 LEU A CA 1
ATOM 1521 C C . LEU A 1 203 ? 9.359 27.172 15.312 1 82.69 203 LEU A C 1
ATOM 1523 O O . LEU A 1 203 ? 10.008 28.016 15.938 1 82.69 203 LEU A O 1
ATOM 1527 N N . ASN A 1 204 ? 8.586 27.406 14.336 1 78.31 204 ASN A N 1
ATOM 1528 C CA . ASN A 1 204 ? 8.477 28.781 13.859 1 78.31 204 ASN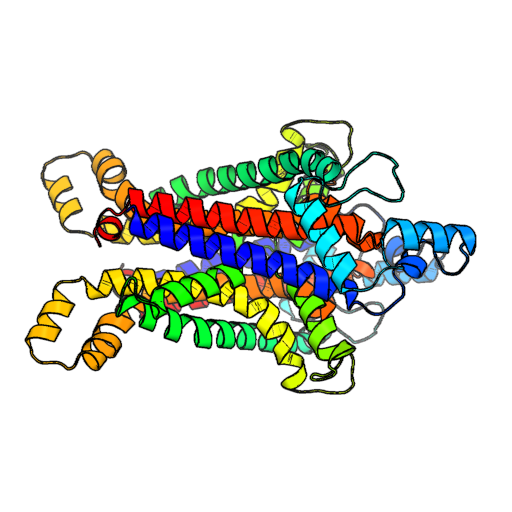 A CA 1
ATOM 1529 C C . ASN A 1 204 ? 7.309 29.516 14.508 1 78.31 204 ASN A C 1
ATOM 1531 O O . ASN A 1 204 ? 7.051 30.672 14.195 1 78.31 204 ASN A O 1
ATOM 1535 N N . GLN A 1 205 ? 6.691 28.859 15.391 1 77.81 205 GLN A N 1
ATOM 1536 C CA . GLN A 1 205 ? 5.551 29.469 16.062 1 77.81 205 GLN A CA 1
ATOM 1537 C C . GLN A 1 205 ? 6.012 30.406 17.172 1 77.81 205 GLN A C 1
ATOM 1539 O O . GLN A 1 205 ? 7.09 30.219 17.75 1 77.81 205 GLN A O 1
ATOM 1544 N N . ASP A 1 206 ? 5.172 31.438 17.531 1 78.19 206 ASP A N 1
ATOM 1545 C CA . ASP A 1 206 ? 5.492 32.469 18.5 1 78.19 206 ASP A CA 1
ATOM 1546 C C . ASP A 1 206 ? 5.676 31.891 19.906 1 78.19 206 ASP A C 1
ATOM 1548 O O . ASP A 1 206 ? 6.527 32.344 20.656 1 78.19 206 ASP A O 1
ATOM 1552 N N . TYR A 1 207 ? 4.891 30.938 20.203 1 76.25 207 TYR A N 1
ATOM 1553 C CA . TYR A 1 207 ? 4.977 30.391 21.547 1 76.25 207 TYR A CA 1
ATOM 1554 C C . TYR A 1 207 ? 6.312 29.703 21.781 1 76.25 207 TYR A C 1
ATOM 1556 O O . TYR A 1 207 ? 6.809 29.656 22.906 1 76.25 207 TYR A O 1
ATOM 1564 N N . VAL A 1 208 ? 6.859 29.219 20.75 1 80 208 VAL A N 1
ATOM 1565 C CA . VAL A 1 208 ? 8.164 28.578 20.859 1 80 208 VAL A CA 1
ATOM 1566 C C . VAL A 1 208 ? 9.25 29.641 21.031 1 80 208 VAL A C 1
ATOM 1568 O O . VAL A 1 208 ? 10.18 29.453 21.828 1 80 208 VAL A O 1
ATOM 1571 N N . ARG A 1 209 ? 9.094 30.719 20.375 1 79.75 209 ARG A N 1
ATOM 1572 C CA . ARG A 1 209 ? 10.031 31.828 20.531 1 79.75 209 ARG A CA 1
ATOM 1573 C C . ARG A 1 209 ? 9.984 32.375 21.938 1 79.75 209 ARG A C 1
ATOM 1575 O O . ARG A 1 209 ? 11.016 32.719 22.516 1 79.75 209 ARG A O 1
ATOM 1582 N N . THR A 1 210 ? 8.742 32.469 22.359 1 80.06 210 THR A N 1
ATOM 1583 C CA . THR A 1 210 ? 8.562 32.969 23.719 1 80.06 210 THR A CA 1
ATOM 1584 C C . THR A 1 210 ? 9.211 32.031 24.734 1 80.06 210 THR A C 1
ATOM 1586 O O . THR A 1 210 ? 9.844 32.5 25.688 1 80.06 210 THR A O 1
ATOM 1589 N N . ALA A 1 211 ? 9.047 30.812 24.5 1 80.19 211 ALA A N 1
ATOM 1590 C CA . ALA A 1 211 ? 9.641 29.812 25.391 1 80.19 211 ALA A CA 1
ATOM 1591 C C . ALA A 1 211 ? 11.164 29.891 25.375 1 80.19 211 ALA A C 1
ATOM 1593 O O . ALA A 1 211 ? 11.812 29.719 26.406 1 80.19 211 ALA A O 1
ATOM 1594 N N . LYS A 1 212 ? 11.711 30.156 24.203 1 80.25 212 LYS A N 1
ATOM 1595 C CA . LYS A 1 212 ? 13.156 30.312 24.062 1 80.25 212 LYS A CA 1
ATOM 1596 C C . LYS A 1 212 ? 13.648 31.578 24.766 1 80.25 212 LYS A C 1
ATOM 1598 O O . LYS A 1 212 ? 14.711 31.562 25.406 1 80.25 212 LYS A O 1
ATOM 1603 N N . SER A 1 213 ? 12.82 32.562 24.734 1 83.38 213 SER A N 1
ATOM 1604 C CA . SER A 1 213 ? 13.195 33.812 25.344 1 83.38 213 SER A CA 1
ATOM 1605 C C . SER A 1 213 ? 13.141 33.75 26.859 1 83.38 213 SER A C 1
ATOM 1607 O O . SER A 1 213 ? 13.828 34.5 27.562 1 83.38 213 SER A O 1
ATOM 1609 N N . LYS A 1 214 ? 12.344 32.812 27.344 1 85.88 214 LYS A N 1
ATOM 1610 C CA . LYS A 1 214 ? 12.219 32.656 28.797 1 85.88 214 LYS A CA 1
ATOM 1611 C C . LYS A 1 214 ? 13.406 31.891 29.359 1 85.88 214 LYS A C 1
ATOM 1613 O O . LYS A 1 214 ? 13.469 31.656 30.578 1 85.88 214 LYS A O 1
ATOM 1618 N N . GLY A 1 215 ? 14.328 31.547 28.469 1 78.06 215 GLY A N 1
ATOM 1619 C CA . GLY A 1 215 ? 15.57 30.938 28.953 1 78.06 215 GLY A CA 1
ATOM 1620 C C . GLY A 1 215 ? 15.547 29.422 28.906 1 78.06 215 GLY A C 1
ATOM 1621 O O . GLY A 1 215 ? 16.422 28.766 29.469 1 78.06 215 GLY A O 1
ATOM 1622 N N . ASN A 1 216 ? 14.531 28.844 28.453 1 75.69 216 ASN A N 1
ATOM 1623 C CA . ASN A 1 216 ? 14.5 27.391 28.375 1 75.69 216 ASN A CA 1
ATOM 1624 C C . ASN A 1 216 ? 15.555 26.844 27.406 1 75.69 216 ASN A C 1
ATOM 1626 O O . ASN A 1 216 ? 15.789 27.438 26.359 1 75.69 216 ASN A O 1
ATOM 1630 N N . PRO A 1 217 ? 16.266 25.812 27.938 1 78.88 217 PRO A N 1
ATOM 1631 C CA . PRO A 1 217 ? 17.25 25.234 27.016 1 78.88 217 PRO A CA 1
ATOM 1632 C C . PRO A 1 217 ? 16.609 24.688 25.734 1 78.88 217 PRO A C 1
ATOM 1634 O O . PRO A 1 217 ? 15.445 24.266 25.75 1 78.88 217 PRO A O 1
ATOM 1637 N N . GLY A 1 218 ? 17.328 24.688 24.562 1 73.81 218 GLY A N 1
ATOM 1638 C CA . GLY A 1 218 ? 16.875 24.344 23.234 1 73.81 218 GLY A CA 1
ATOM 1639 C C . GLY A 1 218 ? 16.219 22.969 23.172 1 73.81 218 GLY A C 1
ATOM 1640 O O . GLY A 1 218 ? 15.18 22.797 22.531 1 73.81 218 GLY A O 1
ATOM 1641 N N . TRP A 1 219 ? 16.859 22.109 23.922 1 78.25 219 TRP A N 1
ATOM 1642 C CA . TRP A 1 219 ? 16.359 20.75 23.859 1 78.25 219 TRP A CA 1
ATOM 1643 C C . TRP A 1 219 ? 15 20.641 24.562 1 78.25 219 TRP A C 1
ATOM 1645 O O . TRP A 1 219 ? 14.133 19.875 24.125 1 78.25 219 TRP A O 1
ATOM 1655 N N . LYS A 1 220 ? 14.773 21.406 25.656 1 77.81 220 LYS A N 1
ATOM 1656 C CA . LYS A 1 220 ? 13.5 21.375 26.375 1 77.81 220 LYS A CA 1
ATOM 1657 C C . LYS A 1 220 ? 12.391 22.016 25.531 1 77.81 220 LYS A C 1
ATOM 1659 O O . LYS A 1 220 ? 11.258 21.531 25.516 1 77.81 220 LYS A O 1
ATOM 1664 N N . VAL A 1 221 ? 12.82 23.062 24.828 1 78.81 221 VAL A N 1
ATOM 1665 C CA . VAL A 1 221 ? 11.867 23.734 23.953 1 78.81 221 VAL A CA 1
ATOM 1666 C C . VAL A 1 221 ? 11.453 22.781 22.828 1 78.81 221 VAL A C 1
ATOM 1668 O O . VAL A 1 221 ? 10.266 22.688 22.484 1 78.81 221 VAL A O 1
ATOM 1671 N N . THR A 1 222 ? 12.422 22.094 22.359 1 76.56 222 THR A N 1
ATOM 1672 C CA . THR A 1 222 ? 12.18 21.203 21.234 1 76.56 222 THR A CA 1
ATOM 1673 C C . THR A 1 222 ? 11.352 20 21.672 1 76.56 222 THR A C 1
ATOM 1675 O O . THR A 1 222 ? 10.391 19.625 20.984 1 76.56 222 THR A O 1
ATOM 1678 N N . THR A 1 223 ? 11.695 19.359 22.766 1 74.88 223 THR A N 1
ATOM 1679 C CA . THR A 1 223 ? 11.07 18.094 23.141 1 74.88 223 THR A CA 1
ATOM 1680 C C . THR A 1 223 ? 9.742 18.328 23.859 1 74.88 223 THR A C 1
ATOM 1682 O O . THR A 1 223 ? 8.758 17.641 23.594 1 74.88 223 THR A O 1
ATOM 1685 N N . LYS A 1 224 ? 9.695 19.297 24.688 1 72.5 224 LYS A N 1
ATOM 1686 C CA . LYS A 1 224 ? 8.508 19.484 25.516 1 72.5 224 LYS A CA 1
ATOM 1687 C C . LYS A 1 224 ? 7.488 20.375 24.828 1 72.5 224 LYS A C 1
ATOM 1689 O O . LYS A 1 224 ? 6.289 20.094 24.844 1 72.5 224 LYS A O 1
ATOM 1694 N N . HIS A 1 225 ? 7.98 21.375 24.156 1 72.44 225 HIS A N 1
ATOM 1695 C CA . HIS A 1 225 ? 7.035 22.359 23.656 1 72.44 225 HIS A CA 1
ATOM 1696 C C . HIS A 1 225 ? 6.762 22.156 22.172 1 72.44 225 HIS A C 1
ATOM 1698 O O . HIS A 1 225 ? 5.629 22.312 21.719 1 72.44 225 HIS A O 1
ATOM 1704 N N . ALA A 1 226 ? 7.691 21.719 21.453 1 78.56 226 ALA A N 1
ATOM 1705 C CA . ALA A 1 226 ? 7.531 21.672 20 1 78.56 226 ALA A CA 1
ATOM 1706 C C . ALA A 1 226 ? 7.109 20.266 19.547 1 78.56 226 ALA A C 1
ATOM 1708 O O . ALA A 1 226 ? 6.195 20.125 18.734 1 78.56 226 ALA A O 1
ATOM 1709 N N . LEU A 1 227 ? 7.684 19.312 20.172 1 80.81 227 LEU A N 1
ATOM 1710 C CA . LEU A 1 227 ? 7.508 17.938 19.703 1 80.81 227 LEU A CA 1
ATOM 1711 C C . LEU A 1 227 ? 6.074 17.469 19.922 1 80.81 227 LEU A C 1
ATOM 1713 O O . LEU A 1 227 ? 5.492 16.812 19.062 1 80.81 227 LEU A O 1
ATOM 1717 N N . ARG A 1 228 ? 5.492 17.797 20.984 1 74.88 228 ARG A N 1
ATOM 1718 C CA . ARG A 1 228 ? 4.137 17.359 21.312 1 74.88 228 ARG A CA 1
ATOM 1719 C C . ARG A 1 228 ? 3.141 17.844 20.266 1 74.88 228 ARG A C 1
ATOM 1721 O O . ARG A 1 228 ? 2.271 17.094 19.828 1 74.88 228 ARG A O 1
ATOM 1728 N N . ASN A 1 229 ? 3.312 19.078 19.875 1 72.38 229 ASN A N 1
ATOM 1729 C CA . ASN A 1 229 ? 2.41 19.656 18.891 1 72.38 229 ASN A CA 1
ATOM 1730 C C . ASN A 1 229 ? 2.752 19.188 17.469 1 72.38 229 ASN A C 1
ATOM 1732 O O . ASN A 1 229 ? 1.863 19.031 16.641 1 72.38 229 ASN A O 1
ATOM 1736 N N . ALA A 1 230 ? 3.979 18.984 17.297 1 78.25 230 ALA A N 1
ATOM 1737 C CA . ALA A 1 230 ? 4.43 18.578 15.977 1 78.25 230 ALA A CA 1
ATOM 1738 C C . ALA A 1 230 ? 4.047 17.125 15.688 1 78.25 230 ALA A C 1
ATOM 1740 O O . ALA A 1 230 ? 3.963 16.719 14.531 1 78.25 230 ALA A O 1
ATOM 1741 N N . LEU A 1 231 ? 3.695 16.391 16.719 1 77.81 231 LEU A N 1
ATOM 1742 C CA . LEU A 1 231 ? 3.463 14.953 16.562 1 77.81 231 LEU A CA 1
ATOM 1743 C C . LEU A 1 231 ? 2.008 14.672 16.203 1 77.81 231 LEU A C 1
ATOM 1745 O O . LEU A 1 231 ? 1.663 13.555 15.82 1 77.81 231 LEU A O 1
ATOM 1749 N N . ILE A 1 232 ? 1.165 15.664 16.172 1 71.5 232 ILE A N 1
ATOM 1750 C CA . ILE A 1 232 ? -0.261 15.461 15.945 1 71.5 232 ILE A CA 1
ATOM 1751 C C . ILE A 1 232 ? -0.478 14.906 14.539 1 71.5 232 ILE A C 1
ATOM 1753 O O . ILE A 1 232 ? -1.089 13.852 14.367 1 71.5 232 ILE A O 1
ATOM 1757 N N . PRO A 1 233 ? 0.062 15.555 13.477 1 70.81 233 PRO A N 1
ATOM 1758 C CA . PRO A 1 233 ? -0.107 14.984 12.141 1 70.81 233 PRO A CA 1
ATOM 1759 C C . PRO A 1 233 ? 0.564 13.617 11.992 1 70.81 233 PRO A C 1
ATOM 1761 O O . PRO A 1 233 ? 0.093 12.773 11.234 1 70.81 233 PRO A O 1
ATOM 1764 N N . VAL A 1 234 ? 1.65 13.445 12.789 1 76.88 234 VAL A N 1
ATOM 1765 C CA . VAL A 1 234 ? 2.4 12.195 12.734 1 76.88 234 VAL A CA 1
ATOM 1766 C C . VAL A 1 234 ? 1.553 11.062 13.305 1 76.88 234 VAL A C 1
ATOM 1768 O O . VAL A 1 234 ? 1.499 9.969 12.734 1 76.88 234 VAL A O 1
ATOM 1771 N N . VAL A 1 235 ? 0.848 11.344 14.344 1 74.38 235 VAL A N 1
ATOM 1772 C CA . VAL A 1 235 ? -0.003 10.344 14.984 1 74.38 235 VAL A CA 1
ATOM 1773 C C . VAL A 1 235 ? -1.169 9.992 14.062 1 74.38 235 VAL A C 1
ATOM 1775 O O . VAL A 1 235 ? -1.568 8.828 13.977 1 74.38 235 VAL A O 1
ATOM 1778 N N . THR A 1 236 ? -1.692 10.977 13.383 1 68.44 236 THR A N 1
ATOM 1779 C CA . THR A 1 236 ? -2.775 10.742 12.43 1 68.44 236 THR A CA 1
ATOM 1780 C C . THR A 1 236 ? -2.326 9.797 11.32 1 68.44 236 THR A C 1
ATOM 1782 O O . THR A 1 236 ? -3.025 8.836 10.992 1 68.44 236 THR A O 1
ATOM 1785 N N . ILE A 1 237 ? -1.182 10.008 10.852 1 72.62 237 ILE A N 1
ATOM 1786 C CA . ILE A 1 237 ? -0.666 9.195 9.75 1 72.62 237 ILE A CA 1
ATOM 1787 C C . ILE A 1 237 ? -0.338 7.793 10.266 1 72.62 237 ILE A C 1
ATOM 1789 O O . ILE A 1 237 ? -0.525 6.805 9.547 1 72.62 237 ILE A O 1
ATOM 1793 N N . LEU A 1 238 ? 0.127 7.77 11.508 1 78.81 238 LEU A N 1
ATOM 1794 C CA . LEU A 1 238 ? 0.45 6.477 12.102 1 78.81 238 LEU A CA 1
ATOM 1795 C C . LEU A 1 238 ? -0.789 5.59 12.18 1 78.81 238 LEU A C 1
ATOM 1797 O O . LEU A 1 238 ? -0.726 4.398 11.867 1 78.81 238 LEU A O 1
ATOM 1801 N N . GLY A 1 239 ? -1.81 6.188 12.633 1 70.94 239 GLY A N 1
ATOM 1802 C CA . GLY A 1 239 ? -3.055 5.438 12.695 1 70.94 239 GLY A CA 1
ATOM 1803 C C . GLY A 1 239 ? -3.518 4.938 11.336 1 70.94 239 GLY A C 1
ATOM 1804 O O . GLY A 1 239 ? -3.885 3.77 11.195 1 70.94 239 GLY A O 1
ATOM 1805 N N . LEU A 1 240 ? -3.449 5.805 10.367 1 69.19 240 LEU A N 1
ATOM 1806 C CA . LEU A 1 240 ? -3.883 5.469 9.016 1 69.19 240 LEU A CA 1
ATOM 1807 C C . LEU A 1 240 ? -2.98 4.402 8.398 1 69.19 240 LEU A C 1
ATOM 1809 O O . LEU A 1 240 ? -3.455 3.516 7.688 1 69.19 240 LEU A O 1
ATOM 1813 N N . GLN A 1 241 ? -1.683 4.48 8.734 1 77.25 241 GLN A N 1
ATOM 1814 C CA . GLN A 1 241 ? -0.716 3.576 8.117 1 77.25 241 GLN A CA 1
ATOM 1815 C C . GLN A 1 241 ? -0.761 2.197 8.773 1 77.25 241 GLN A C 1
ATOM 1817 O O . GLN A 1 241 ? -0.423 1.194 8.141 1 77.25 241 GLN A O 1
ATOM 1822 N N . PHE A 1 242 ? -1.14 2.129 10.023 1 77.31 242 PHE A N 1
ATOM 1823 C CA . PHE A 1 242 ? -1.209 0.839 10.695 1 77.31 242 PHE A CA 1
ATOM 1824 C C . PHE A 1 242 ? -2.189 -0.091 9.992 1 77.31 242 PHE A C 1
ATOM 1826 O O . PHE A 1 242 ? -1.9 -1.273 9.797 1 77.31 242 PHE A O 1
ATOM 1833 N N . GLY A 1 243 ? -3.32 0.377 9.664 1 70.38 243 GLY A N 1
ATOM 1834 C CA . GLY A 1 243 ? -4.258 -0.412 8.883 1 70.38 243 GLY A CA 1
ATOM 1835 C C . GLY A 1 243 ? -3.688 -0.882 7.562 1 70.38 243 GLY A C 1
ATOM 1836 O O . GLY A 1 243 ? -3.904 -2.025 7.156 1 70.38 243 GLY A O 1
ATOM 1837 N N . ALA A 1 244 ? -2.918 -0.005 6.957 1 72.31 244 ALA A N 1
ATOM 1838 C CA . ALA A 1 244 ? -2.312 -0.337 5.672 1 72.31 244 ALA A CA 1
ATOM 1839 C C . ALA A 1 244 ? -1.278 -1.448 5.82 1 72.31 244 ALA A C 1
ATOM 1841 O O . ALA A 1 244 ? -1.102 -2.268 4.918 1 72.31 244 ALA A O 1
ATOM 1842 N N . LEU A 1 245 ? -0.612 -1.475 6.93 1 78.81 245 LEU A N 1
ATOM 1843 C CA . LEU A 1 245 ? 0.394 -2.502 7.18 1 78.81 245 LEU A CA 1
ATOM 1844 C C . LEU A 1 245 ? -0.251 -3.879 7.293 1 78.81 245 LEU A C 1
ATOM 1846 O O . LEU A 1 245 ? 0.344 -4.883 6.891 1 78.81 245 LEU A O 1
ATOM 1850 N N . LEU A 1 246 ? -1.455 -3.91 7.734 1 71.94 246 LEU A N 1
ATOM 1851 C CA . LEU A 1 246 ? -2.146 -5.188 7.863 1 71.94 246 LEU A CA 1
ATOM 1852 C C . LEU A 1 246 ? -2.521 -5.742 6.492 1 71.94 246 LEU A C 1
ATOM 1854 O O . LEU A 1 246 ? -2.461 -6.953 6.27 1 71.94 246 LEU A O 1
ATOM 1858 N N . GLY A 1 247 ? -2.836 -4.906 5.574 1 64.81 247 GLY A N 1
ATOM 1859 C CA . GLY A 1 247 ? -3.135 -5.305 4.207 1 64.81 247 GLY A CA 1
ATOM 1860 C C . GLY A 1 247 ? -1.892 -5.523 3.365 1 64.81 247 GLY A C 1
ATOM 1861 O O . GLY A 1 247 ? -1.898 -6.336 2.438 1 64.81 247 GLY A O 1
ATOM 1862 N N . GLY A 1 248 ? -0.869 -4.762 3.674 1 62.66 248 GLY A N 1
ATOM 1863 C CA . GLY A 1 248 ? 0.363 -4.824 2.904 1 62.66 248 GLY A CA 1
ATOM 1864 C C . GLY A 1 248 ? 1.275 -5.957 3.332 1 62.66 248 GLY A C 1
ATOM 1865 O O . GLY A 1 248 ? 2.146 -6.383 2.57 1 62.66 248 GLY A O 1
ATOM 1866 N N . ALA A 1 249 ? 0.97 -6.441 4.336 1 79 249 ALA A N 1
ATOM 1867 C CA . ALA A 1 249 ? 1.844 -7.473 4.898 1 79 249 ALA A CA 1
ATOM 1868 C C . ALA A 1 249 ? 1.672 -8.797 4.16 1 79 249 ALA A C 1
ATOM 1870 O O . ALA A 1 249 ? 2.492 -9.703 4.309 1 79 249 ALA A O 1
ATOM 1871 N N . ILE A 1 250 ? 0.735 -8.789 3.318 1 78.44 250 ILE A N 1
ATOM 1872 C CA . ILE A 1 250 ? 0.386 -10.062 2.691 1 78.44 250 ILE A CA 1
ATOM 1873 C C . ILE A 1 250 ? 1.562 -10.57 1.861 1 78.44 250 ILE A C 1
ATOM 1875 O O . ILE A 1 250 ? 2.01 -11.703 2.035 1 78.44 250 ILE A O 1
ATOM 1879 N N . ILE A 1 251 ? 2.148 -9.695 1.009 1 76 251 ILE A N 1
ATOM 1880 C CA . ILE A 1 251 ? 3.236 -10.102 0.124 1 76 251 ILE A CA 1
ATOM 1881 C C . ILE A 1 251 ? 4.492 -10.383 0.945 1 76 251 ILE A C 1
ATOM 1883 O O . ILE A 1 251 ? 5.188 -11.375 0.703 1 76 251 ILE A O 1
ATOM 1887 N N . VAL A 1 252 ? 4.664 -9.586 1.933 1 87.12 252 VAL A N 1
ATOM 1888 C CA . VAL A 1 252 ? 5.867 -9.711 2.748 1 87.12 252 VAL A CA 1
ATOM 1889 C C . VAL A 1 252 ? 5.805 -11 3.568 1 87.12 252 VAL A C 1
ATOM 1891 O O . VAL A 1 252 ? 6.805 -11.711 3.699 1 87.12 252 VAL A O 1
ATOM 1894 N N . GLU A 1 253 ? 4.656 -11.305 4.074 1 89.94 253 GLU A N 1
ATOM 1895 C CA . GLU A 1 253 ? 4.5 -12.539 4.832 1 89.94 253 GLU A CA 1
ATOM 1896 C C . GLU A 1 253 ? 4.75 -13.766 3.951 1 89.94 253 GLU A C 1
ATOM 1898 O O . GLU A 1 253 ? 5.383 -14.727 4.383 1 89.94 253 GLU A O 1
ATOM 1903 N N . LYS A 1 254 ? 4.293 -13.656 2.76 1 85.25 254 LYS A N 1
ATOM 1904 C CA . LYS A 1 254 ? 4.484 -14.789 1.853 1 85.25 254 LYS A CA 1
ATOM 1905 C C . LYS A 1 254 ? 5.953 -14.938 1.465 1 85.25 254 LYS A C 1
ATOM 1907 O O . LYS A 1 254 ? 6.496 -16.047 1.483 1 85.25 254 LYS A O 1
ATOM 1912 N N . VAL A 1 255 ? 6.609 -13.867 1.157 1 83.94 255 VAL A N 1
ATOM 1913 C CA . VAL A 1 255 ? 8 -13.875 0.713 1 83.94 255 VAL A CA 1
ATOM 1914 C C . VAL A 1 255 ? 8.898 -14.422 1.825 1 83.94 255 VAL A C 1
ATOM 1916 O O . VAL A 1 255 ? 9.82 -15.188 1.565 1 83.94 255 VAL A O 1
ATOM 1919 N N . PHE A 1 256 ? 8.602 -14.117 3.006 1 90.12 256 PHE A N 1
ATOM 1920 C CA . PHE A 1 256 ? 9.445 -14.516 4.129 1 90.12 256 PHE A CA 1
ATOM 1921 C C . PHE A 1 256 ? 8.867 -15.734 4.832 1 90.12 256 PHE A C 1
ATOM 1923 O O . PHE A 1 256 ? 9.305 -16.094 5.93 1 90.12 256 PHE A O 1
ATOM 1930 N N . ALA A 1 257 ? 7.762 -16.328 4.23 1 88.25 257 ALA A N 1
ATOM 1931 C CA . ALA A 1 257 ? 7.133 -17.562 4.715 1 88.25 257 ALA A CA 1
ATOM 1932 C C . ALA A 1 257 ? 6.703 -17.406 6.172 1 88.25 257 ALA A C 1
ATOM 1934 O O . ALA A 1 257 ? 6.934 -18.312 6.984 1 88.25 257 ALA A O 1
ATOM 1935 N N . ARG A 1 258 ? 6.184 -16.297 6.41 1 89 258 ARG A N 1
ATOM 1936 C CA . ARG A 1 258 ? 5.652 -16.078 7.754 1 89 258 ARG A CA 1
ATOM 1937 C C . ARG A 1 258 ? 4.219 -16.594 7.863 1 89 258 ARG A C 1
ATOM 1939 O O . ARG A 1 258 ? 3.418 -16.406 6.941 1 89 258 ARG A O 1
ATOM 1946 N N . P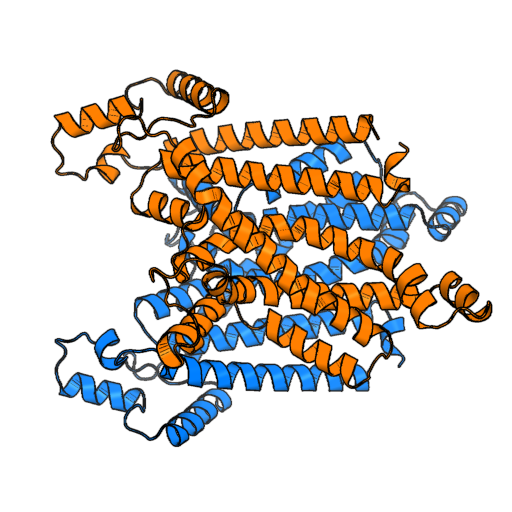RO A 1 259 ? 3.98 -17.188 8.984 1 90.44 259 PRO A N 1
ATOM 1947 C CA . PRO A 1 259 ? 2.633 -17.734 9.156 1 90.44 259 PRO A CA 1
ATOM 1948 C C . PRO A 1 259 ? 1.623 -16.688 9.609 1 90.44 259 PRO A C 1
ATOM 1950 O O . PRO A 1 259 ? 0.992 -16.844 10.656 1 90.44 259 PRO A O 1
ATOM 1953 N N . GLY A 1 260 ? 1.419 -15.695 8.828 1 91.38 260 GLY A N 1
ATOM 1954 C CA . GLY A 1 260 ? 0.483 -14.633 9.141 1 91.38 260 GLY A CA 1
ATOM 1955 C C . GLY A 1 260 ? -0.811 -14.719 8.359 1 91.38 260 GLY A C 1
ATOM 1956 O O . GLY A 1 260 ? -1.044 -15.695 7.645 1 91.38 260 GLY A O 1
ATOM 1957 N N . LEU A 1 261 ? -1.672 -13.773 8.555 1 90.94 261 LEU A N 1
ATOM 1958 C CA . LEU A 1 261 ? -2.977 -13.727 7.902 1 90.94 261 LEU A CA 1
ATOM 1959 C C . LEU A 1 261 ? -2.828 -13.594 6.391 1 90.94 261 LEU A C 1
ATOM 1961 O O . LEU A 1 261 ? -3.646 -14.117 5.633 1 90.94 261 LEU A O 1
ATOM 1965 N N . GLY A 1 262 ? -1.821 -12.844 6.086 1 87.81 262 GLY A N 1
ATOM 1966 C CA . GLY A 1 262 ? -1.577 -12.711 4.66 1 87.81 262 GLY A CA 1
ATOM 1967 C C . GLY A 1 262 ? -1.263 -14.031 3.977 1 87.81 262 GLY A C 1
ATOM 1968 O O . GLY A 1 262 ? -1.804 -14.328 2.91 1 87.81 262 GLY A O 1
ATOM 1969 N N . THR A 1 263 ? -0.423 -14.773 4.516 1 89.5 263 THR A N 1
ATOM 1970 C CA . THR A 1 263 ? -0.091 -16.094 3.984 1 89.5 263 THR A CA 1
ATOM 1971 C C . THR A 1 263 ? -1.317 -17 3.984 1 89.5 263 THR A C 1
ATOM 1973 O O . THR A 1 263 ? -1.552 -17.734 3.021 1 89.5 263 THR A O 1
ATOM 1976 N N . LEU A 1 264 ? -2.021 -16.922 5.047 1 91.56 264 LEU A N 1
ATOM 1977 C CA . LEU A 1 264 ? -3.24 -17.719 5.145 1 91.56 264 LEU A CA 1
ATOM 1978 C C . LEU A 1 264 ? -4.227 -17.344 4.047 1 91.56 264 LEU A C 1
ATOM 1980 O O . LEU A 1 264 ? -4.848 -18.219 3.436 1 91.56 264 LEU A O 1
ATOM 1984 N N . LEU A 1 265 ? -4.367 -16.109 3.82 1 89.62 265 LEU A N 1
ATOM 1985 C CA . LEU A 1 265 ? -5.27 -15.617 2.791 1 89.62 265 LEU A CA 1
ATOM 1986 C C . LEU A 1 265 ? -4.824 -16.078 1.406 1 89.62 265 LEU A C 1
ATOM 1988 O O . LEU A 1 265 ? -5.633 -16.578 0.625 1 89.62 265 LEU A O 1
ATOM 1992 N N . LEU A 1 266 ? -3.566 -15.906 1.135 1 85.44 266 LEU A N 1
ATOM 1993 C CA . LEU A 1 266 ? -3.053 -16.297 -0.173 1 85.44 266 LEU A CA 1
ATOM 1994 C C . LEU A 1 266 ? -3.188 -17.812 -0.377 1 85.44 266 LEU A C 1
ATOM 1996 O O . LEU A 1 266 ? -3.516 -18.266 -1.475 1 85.44 266 LEU A O 1
ATOM 2000 N N . ASP A 1 267 ? -2.902 -18.5 0.647 1 86 267 ASP A N 1
ATOM 2001 C CA . ASP A 1 267 ? -3.086 -19.953 0.568 1 86 267 ASP A CA 1
ATOM 2002 C C . ASP A 1 267 ? -4.551 -20.312 0.328 1 86 267 ASP A C 1
ATOM 2004 O O . ASP A 1 267 ? -4.855 -21.234 -0.439 1 86 267 ASP A O 1
ATOM 2008 N N . GLY A 1 268 ? -5.422 -19.641 1.034 1 87 268 GLY A N 1
ATOM 2009 C CA . GLY A 1 268 ? -6.844 -19.844 0.815 1 87 268 GLY A CA 1
ATOM 2010 C C . GLY A 1 268 ? -7.281 -19.531 -0.604 1 87 268 GLY A C 1
ATOM 2011 O O . GLY A 1 268 ? -8.102 -20.25 -1.179 1 87 268 GLY A O 1
ATOM 2012 N N . ILE A 1 269 ? -6.746 -18.516 -1.149 1 79.31 269 ILE A N 1
ATOM 2013 C CA . ILE A 1 269 ? -7.062 -18.141 -2.521 1 79.31 269 ILE A CA 1
ATOM 2014 C C . ILE A 1 269 ? -6.539 -19.203 -3.484 1 79.31 269 ILE A C 1
ATOM 2016 O O . ILE A 1 269 ? -7.258 -19.641 -4.383 1 79.31 269 ILE A O 1
ATOM 2020 N N . ASN A 1 270 ? -5.332 -19.625 -3.285 1 78.31 270 ASN A N 1
ATOM 2021 C CA . ASN A 1 270 ? -4.691 -20.594 -4.168 1 78.31 270 ASN A CA 1
ATOM 2022 C C . ASN A 1 270 ? -5.383 -21.953 -4.113 1 78.31 270 ASN A C 1
ATOM 2024 O O . ASN A 1 270 ? -5.441 -22.672 -5.113 1 78.31 270 ASN A O 1
ATOM 2028 N N . THR A 1 271 ? -5.844 -22.266 -2.971 1 80.25 271 THR A N 1
ATOM 2029 C CA . THR A 1 271 ? -6.504 -23.562 -2.807 1 80.25 271 THR A CA 1
ATOM 2030 C C . THR A 1 271 ? -8.016 -23.422 -2.982 1 80.25 271 THR A C 1
ATOM 2032 O O . THR A 1 271 ? -8.758 -24.375 -2.756 1 80.25 271 THR A O 1
ATOM 2035 N N . ARG A 1 272 ? -8.469 -22.188 -3.252 1 79.38 272 ARG A N 1
ATOM 2036 C CA . ARG A 1 272 ? -9.883 -21.875 -3.486 1 79.38 272 ARG A CA 1
ATOM 2037 C C . ARG A 1 272 ? -10.727 -22.234 -2.275 1 79.38 272 ARG A C 1
ATOM 2039 O O . ARG A 1 272 ? -11.812 -22.812 -2.42 1 79.38 272 ARG A O 1
ATOM 2046 N N . ASN A 1 273 ? -10.133 -22.125 -1.129 1 83.62 273 ASN A N 1
ATOM 2047 C CA . ASN A 1 273 ? -10.883 -22.297 0.113 1 83.62 273 ASN A CA 1
ATOM 2048 C C . ASN A 1 273 ? -11.641 -21.031 0.49 1 83.62 273 ASN A C 1
ATOM 2050 O O . ASN A 1 273 ? -11.102 -20.141 1.162 1 83.62 273 ASN A O 1
ATOM 2054 N N . TYR A 1 274 ? -12.891 -21.031 0.154 1 81.19 274 TYR A N 1
ATOM 2055 C CA . TYR A 1 274 ? -13.703 -19.844 0.295 1 81.19 274 TYR A CA 1
ATOM 2056 C C . TYR A 1 274 ? -13.883 -19.469 1.763 1 81.19 274 TYR A C 1
ATOM 2058 O O . TYR A 1 274 ? -13.969 -18.281 2.105 1 81.19 274 TYR A O 1
ATOM 2066 N N . LEU A 1 275 ? -13.914 -20.453 2.592 1 87.5 275 LEU A N 1
ATOM 2067 C CA . LEU A 1 275 ? -14.141 -20.188 4.008 1 87.5 275 LEU A CA 1
ATOM 2068 C C . LEU A 1 275 ? -12.953 -19.453 4.621 1 87.5 275 LEU A C 1
ATOM 2070 O O . LEU A 1 275 ? -13.133 -18.5 5.387 1 87.5 275 LEU A O 1
ATOM 2074 N N . ILE A 1 276 ? -11.812 -19.875 4.207 1 89.75 276 ILE A N 1
ATOM 2075 C CA . ILE A 1 276 ? -10.609 -19.234 4.719 1 89.75 276 ILE A CA 1
ATOM 2076 C C . ILE A 1 276 ? -10.5 -17.812 4.168 1 89.75 276 ILE A C 1
ATOM 2078 O O . ILE A 1 276 ? -10.211 -16.875 4.914 1 89.75 276 ILE A O 1
ATOM 2082 N N . VAL A 1 277 ? -10.773 -17.672 2.896 1 87.12 277 VAL A N 1
ATOM 2083 C CA . VAL A 1 277 ? -10.711 -16.359 2.256 1 87.12 277 VAL A CA 1
ATOM 2084 C C . VAL A 1 277 ? -11.711 -15.414 2.908 1 87.12 277 VAL A C 1
ATOM 2086 O O . VAL A 1 277 ? -11.375 -14.281 3.26 1 87.12 277 VAL A O 1
ATOM 2089 N N . GLN A 1 278 ? -12.852 -15.93 3.094 1 88.75 278 GLN A N 1
ATOM 2090 C CA . GLN A 1 278 ? -13.906 -15.141 3.725 1 88.75 278 GLN A CA 1
ATOM 2091 C C . GLN A 1 278 ? -13.5 -14.711 5.133 1 88.75 278 GLN A C 1
ATOM 2093 O O . GLN A 1 278 ? -13.656 -13.547 5.504 1 88.75 278 GLN A O 1
ATOM 2098 N N . GLY A 1 279 ? -13.078 -15.633 5.859 1 91.38 279 GLY A N 1
ATOM 2099 C CA . GLY A 1 279 ? -12.664 -15.336 7.223 1 91.38 279 GLY A CA 1
ATOM 2100 C C . GLY A 1 279 ? -11.539 -14.32 7.297 1 91.38 279 GLY A C 1
ATOM 2101 O O . GLY A 1 279 ? -11.578 -13.398 8.117 1 91.38 279 GLY A O 1
ATOM 2102 N N . CYS A 1 280 ? -10.562 -14.453 6.461 1 90.75 280 CYS A N 1
ATOM 2103 C CA . CYS A 1 280 ? -9.422 -13.547 6.453 1 90.75 280 CYS A CA 1
ATOM 2104 C C . CYS A 1 280 ? -9.844 -12.133 6.07 1 90.75 280 CYS A C 1
ATOM 2106 O O . CYS A 1 280 ? -9.445 -11.164 6.715 1 90.75 280 CYS A O 1
ATOM 2108 N N . VAL A 1 281 ? -10.656 -12.031 5.098 1 88 281 VAL A N 1
ATOM 2109 C CA . VAL A 1 281 ? -11.086 -10.727 4.609 1 88 281 VAL A CA 1
ATOM 2110 C C . VAL A 1 281 ? -11.922 -10.023 5.68 1 88 281 VAL A C 1
ATOM 2112 O O . VAL A 1 281 ? -11.742 -8.828 5.922 1 88 281 VAL A O 1
ATOM 2115 N N . ILE A 1 282 ? -12.781 -10.766 6.258 1 90.5 282 ILE A N 1
ATOM 2116 C CA . ILE A 1 282 ? -13.617 -10.203 7.316 1 90.5 282 ILE A CA 1
ATOM 2117 C C . ILE A 1 282 ? -12.742 -9.727 8.469 1 90.5 282 ILE A C 1
ATOM 2119 O O . ILE A 1 282 ? -12.938 -8.625 8.992 1 90.5 282 ILE A O 1
ATOM 2123 N N . PHE A 1 283 ? -11.828 -10.508 8.828 1 89.94 283 PHE A N 1
ATOM 2124 C CA . PHE A 1 283 ? -10.953 -10.133 9.93 1 89.94 283 PHE A CA 1
ATOM 2125 C C . PHE A 1 283 ? -10.117 -8.906 9.562 1 89.94 283 PHE A C 1
ATOM 2127 O O . PHE A 1 283 ? -9.914 -8.023 10.398 1 89.94 283 PHE A O 1
ATOM 2134 N N . ILE A 1 284 ? -9.617 -8.883 8.414 1 87 284 ILE A N 1
ATOM 2135 C CA . ILE A 1 284 ? -8.82 -7.742 7.965 1 87 284 ILE A CA 1
ATOM 2136 C C . ILE A 1 284 ? -9.672 -6.473 7.996 1 87 284 ILE A C 1
ATOM 2138 O O . ILE A 1 284 ? -9.219 -5.43 8.469 1 87 284 ILE A O 1
ATOM 2142 N N . ALA A 1 285 ? -10.844 -6.602 7.48 1 86.25 285 ALA A N 1
ATOM 2143 C CA . ALA A 1 285 ? -11.766 -5.469 7.527 1 86.25 285 ALA A CA 1
ATOM 2144 C C . ALA A 1 285 ? -12.023 -5.027 8.969 1 86.25 285 ALA A C 1
ATOM 2146 O O . ALA A 1 285 ? -12.008 -3.83 9.266 1 86.25 285 ALA A O 1
ATOM 2147 N N . PHE A 1 286 ? -12.258 -5.969 9.758 1 88.19 286 PHE A N 1
ATOM 2148 C CA . PHE A 1 286 ? -12.484 -5.684 11.172 1 88.19 286 PHE A CA 1
ATOM 2149 C C . PHE A 1 286 ? -11.273 -4.977 11.773 1 88.19 286 PHE A C 1
ATOM 2151 O O . PHE A 1 286 ? -11.43 -4.031 12.555 1 88.19 286 PHE A O 1
ATOM 2158 N N . SER A 1 287 ? -10.133 -5.457 11.5 1 87 287 SER A N 1
ATOM 2159 C CA . SER A 1 287 ? -8.914 -4.867 12.031 1 87 287 SER A CA 1
ATOM 2160 C C . SER A 1 287 ? -8.742 -3.424 11.57 1 87 287 SER A C 1
ATOM 2162 O O . SER A 1 287 ? -8.344 -2.559 12.352 1 87 287 SER A O 1
ATOM 2164 N N . TYR A 1 288 ? -9.023 -3.15 10.32 1 83.5 288 TYR A N 1
ATOM 2165 C CA . TYR A 1 288 ? -8.961 -1.788 9.797 1 83.5 288 TYR A CA 1
ATOM 2166 C C . TYR A 1 288 ? -9.914 -0.869 10.555 1 83.5 288 TYR A C 1
ATOM 2168 O O . TYR A 1 288 ? -9.539 0.241 10.945 1 83.5 288 TYR A O 1
ATOM 2176 N N . VAL A 1 289 ? -11.102 -1.372 10.742 1 87.06 289 VAL A N 1
ATOM 2177 C CA . VAL A 1 289 ? -12.117 -0.587 11.438 1 87.06 289 VAL A CA 1
ATOM 2178 C C . VAL A 1 289 ? -11.68 -0.335 12.883 1 87.06 289 VAL A C 1
ATOM 2180 O O . VAL A 1 289 ? -11.828 0.777 13.391 1 87.06 289 VAL A O 1
ATOM 2183 N N . ALA A 1 290 ? -11.18 -1.333 13.508 1 87.25 290 ALA A N 1
ATOM 2184 C CA . ALA A 1 290 ? -10.742 -1.22 14.891 1 87.25 290 ALA A CA 1
ATOM 2185 C C . ALA A 1 290 ? -9.609 -0.205 15.031 1 87.25 290 ALA A C 1
ATOM 2187 O O . ALA A 1 290 ? -9.617 0.631 15.938 1 87.25 290 ALA A O 1
ATOM 2188 N N . VAL A 1 291 ? -8.672 -0.24 14.172 1 83.19 291 VAL A N 1
ATOM 2189 C CA . VAL A 1 291 ? -7.523 0.662 14.211 1 83.19 291 VAL A CA 1
ATOM 2190 C C . VAL A 1 291 ? -7.988 2.098 13.977 1 83.19 291 VAL A C 1
ATOM 2192 O O . VAL A 1 291 ? -7.508 3.025 14.633 1 83.19 291 VAL A O 1
ATOM 2195 N N . ASN A 1 292 ? -8.867 2.221 13.047 1 79.25 292 ASN A N 1
ATOM 2196 C CA . ASN A 1 292 ? -9.391 3.557 12.773 1 79.25 292 ASN A CA 1
ATOM 2197 C C . ASN A 1 292 ? -10.164 4.109 13.961 1 79.25 292 ASN A C 1
ATOM 2199 O O . ASN A 1 292 ? -10.078 5.305 14.266 1 79.25 292 ASN A O 1
ATOM 2203 N N . LEU A 1 293 ? -10.891 3.275 14.578 1 83.12 293 LEU A N 1
ATOM 2204 C CA . LEU A 1 293 ? -11.625 3.693 15.773 1 83.12 293 LEU A CA 1
ATOM 2205 C C . LEU A 1 293 ? -10.664 4.109 16.875 1 83.12 293 LEU A C 1
ATOM 2207 O O . LEU A 1 293 ? -10.898 5.102 17.578 1 83.12 293 LEU A O 1
ATOM 2211 N N . ILE A 1 294 ? -9.641 3.365 17.031 1 83.38 294 ILE A N 1
ATOM 2212 C CA . ILE A 1 294 ? -8.633 3.678 18.047 1 83.38 294 ILE A CA 1
ATOM 2213 C C . ILE A 1 294 ? -7.961 5.008 17.703 1 83.38 294 ILE A C 1
ATOM 2215 O O . ILE A 1 294 ? -7.742 5.84 18.594 1 83.38 294 ILE A O 1
ATOM 2219 N N . THR A 1 295 ? -7.668 5.16 16.484 1 75.94 295 THR A N 1
ATOM 2220 C CA . THR A 1 295 ? -7.047 6.406 16.031 1 75.94 295 THR A CA 1
ATOM 2221 C C . THR A 1 295 ? -7.973 7.594 16.297 1 75.94 295 THR A C 1
ATOM 2223 O O . THR A 1 295 ? -7.52 8.656 16.734 1 75.94 295 THR A O 1
ATOM 2226 N N . ASP A 1 296 ? -9.203 7.465 16.016 1 74.56 296 ASP A N 1
ATOM 2227 C CA . ASP A 1 296 ? -10.172 8.523 16.281 1 74.56 296 ASP A CA 1
ATOM 2228 C C . ASP A 1 296 ? -10.25 8.836 17.766 1 74.56 296 ASP A C 1
ATOM 2230 O O . ASP A 1 296 ? -10.398 9.992 18.172 1 74.56 296 ASP A O 1
ATOM 2234 N N . LEU A 1 297 ? -10.125 7.793 18.562 1 76.5 297 LEU A N 1
ATOM 2235 C CA . LEU A 1 297 ? -10.156 7.977 20 1 76.5 297 LEU A CA 1
ATOM 2236 C C . LEU A 1 297 ? -8.914 8.711 20.484 1 76.5 297 LEU A C 1
ATOM 2238 O O . LEU A 1 297 ? -8.992 9.57 21.359 1 76.5 297 LEU A O 1
ATOM 2242 N N . VAL A 1 298 ? -7.816 8.383 19.953 1 74 298 VAL A N 1
ATOM 2243 C CA . VAL A 1 298 ? -6.555 9.031 20.297 1 74 298 VAL A CA 1
ATOM 2244 C C . VAL A 1 298 ? -6.598 10.5 19.891 1 74 298 VAL A C 1
ATOM 2246 O O . VAL A 1 298 ? -6.16 11.375 20.641 1 74 298 VAL A O 1
ATOM 2249 N N . TYR A 1 299 ? -7.082 10.711 18.734 1 66.5 299 TYR A N 1
ATOM 2250 C CA . TYR A 1 299 ? -7.23 12.078 18.25 1 66.5 299 TYR A CA 1
ATOM 2251 C C . TYR A 1 299 ? -8.117 12.898 19.188 1 66.5 299 TYR A C 1
ATOM 2253 O O . TYR A 1 299 ? -7.816 14.062 19.469 1 66.5 299 TYR A O 1
ATOM 2261 N N . GLY A 1 300 ? -9.25 12.312 19.578 1 65.75 300 GLY A N 1
ATOM 2262 C CA . GLY A 1 300 ? -10.133 13 20.5 1 65.75 300 GLY A CA 1
ATOM 2263 C C . GLY A 1 300 ? -9.461 13.336 21.828 1 65.75 300 GLY A C 1
ATOM 2264 O O . GLY A 1 300 ? -9.75 14.375 22.422 1 65.75 300 GLY A O 1
ATOM 2265 N N . TRP A 1 301 ? -8.523 12.453 22.125 1 70.69 301 TRP A N 1
ATOM 2266 C CA . TRP A 1 301 ? -7.816 12.664 23.391 1 70.69 301 TRP A CA 1
ATOM 2267 C C . TRP A 1 301 ? -6.746 13.734 23.234 1 70.69 301 TRP A C 1
ATOM 2269 O O . TRP A 1 301 ? -6.516 14.531 24.156 1 70.69 301 TRP A O 1
ATOM 2279 N N . ILE A 1 302 ? -6.055 13.797 22.172 1 65.06 302 ILE A N 1
ATOM 2280 C CA . ILE A 1 302 ? -4.949 14.719 21.938 1 65.06 302 ILE A CA 1
ATOM 2281 C C . ILE A 1 302 ? -5.496 16.109 21.641 1 65.06 302 ILE A C 1
ATOM 2283 O O . ILE A 1 302 ? -4.93 17.109 22.094 1 65.06 302 ILE A O 1
ATOM 2287 N N . ASP A 1 303 ? -6.418 16.25 20.797 1 59.03 303 ASP A N 1
ATOM 2288 C CA . ASP A 1 303 ? -6.98 17.547 20.469 1 59.03 303 ASP A CA 1
ATOM 2289 C C . ASP A 1 303 ? -8.359 17.734 21.078 1 59.03 303 ASP A C 1
ATOM 2291 O O . ASP A 1 303 ? -9.367 17.312 20.5 1 59.03 303 ASP A O 1
ATOM 2295 N N . PRO A 1 304 ? -8.367 18.25 22.359 1 54.16 304 PRO A N 1
ATOM 2296 C CA . PRO A 1 304 ? -9.633 18.438 23.062 1 54.16 304 PRO A CA 1
ATOM 2297 C C . PRO A 1 304 ? -10.633 19.281 22.281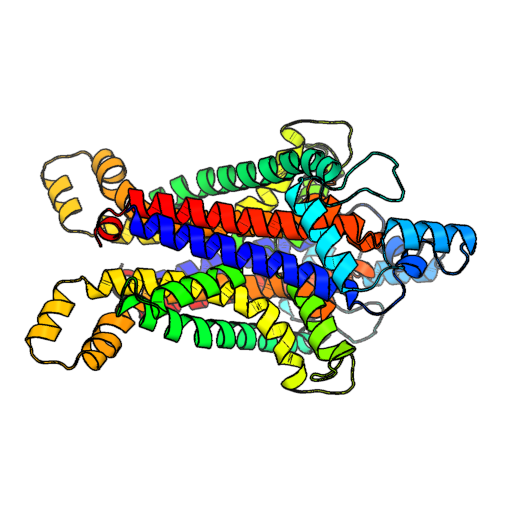 1 54.16 304 PRO A C 1
ATOM 2299 O O . PRO A 1 304 ? -11.828 19.281 22.609 1 54.16 304 PRO A O 1
ATOM 2302 N N . ARG A 1 305 ? -10.133 20.016 21.328 1 52 305 ARG A N 1
ATOM 2303 C CA . ARG A 1 305 ? -11.055 20.875 20.594 1 52 305 ARG A CA 1
ATOM 2304 C C . ARG A 1 305 ? -12.016 20.031 19.75 1 52 305 ARG A C 1
ATOM 2306 O O . ARG A 1 305 ? -13.07 20.516 19.344 1 52 305 ARG A O 1
ATOM 2313 N N . ILE A 1 306 ? -11.57 18.922 19.5 1 51.78 306 ILE A N 1
ATOM 2314 C CA . ILE A 1 306 ? -12.414 18.031 18.719 1 51.78 306 ILE A CA 1
ATOM 2315 C C . ILE A 1 306 ? -13.453 17.359 19.609 1 51.78 306 ILE A C 1
ATOM 2317 O O . ILE A 1 306 ? -14.445 16.812 19.125 1 51.78 306 ILE A O 1
ATOM 2321 N N . ARG A 1 307 ? -13.266 17.344 20.984 1 48.03 307 ARG A N 1
ATOM 2322 C CA . ARG A 1 307 ? -14.125 16.703 21.969 1 48.03 307 ARG A CA 1
ATOM 2323 C C . ARG A 1 307 ? -15.469 17.422 22.062 1 48.03 307 ARG A C 1
ATOM 2325 O O . ARG A 1 307 ? -16.438 16.844 22.562 1 48.03 307 ARG A O 1
ATOM 2332 N N . TYR A 1 308 ? -15.438 18.719 22.219 1 40.34 308 TYR A N 1
ATOM 2333 C CA . TYR A 1 308 ? -16.5 19.469 22.891 1 40.34 308 TYR A CA 1
ATOM 2334 C C . TYR A 1 308 ? -17.797 19.375 22.109 1 40.34 308 TYR A C 1
ATOM 2336 O O . TYR A 1 308 ? -18.875 19.672 22.656 1 40.34 308 TYR A O 1
ATOM 2344 N N . ASP A 1 309 ? -17.891 19.344 20.781 1 37.94 309 ASP A N 1
ATOM 2345 C CA . ASP A 1 309 ? -19.328 19.422 20.516 1 37.94 309 ASP A CA 1
ATOM 2346 C C . ASP A 1 309 ? -19.906 18.031 20.25 1 37.94 309 ASP A C 1
ATOM 2348 O O . ASP A 1 309 ? -19.281 17.203 19.594 1 37.94 309 ASP A O 1
ATOM 2352 N N . MET B 1 1 ? 15.727 29.125 -3.014 1 70.88 1 MET B N 1
ATOM 2353 C CA . MET B 1 1 ? 15.008 28.203 -3.881 1 70.88 1 MET B CA 1
ATOM 2354 C C . MET B 1 1 ? 15.984 27.406 -4.75 1 70.88 1 MET B C 1
ATOM 2356 O O . MET B 1 1 ? 15.883 26.188 -4.844 1 70.88 1 MET B O 1
ATOM 2360 N N . THR B 1 2 ? 16.984 28.156 -5.223 1 76.69 2 THR B N 1
ATOM 2361 C CA . THR B 1 2 ? 17.906 27.484 -6.129 1 76.69 2 THR B CA 1
ATOM 2362 C C . THR B 1 2 ? 18.766 26.453 -5.379 1 76.69 2 THR B C 1
ATOM 2364 O O . THR B 1 2 ? 18.969 25.344 -5.855 1 76.69 2 THR B O 1
ATOM 2367 N N . THR B 1 3 ? 19.203 26.875 -4.215 1 76.62 3 THR B N 1
ATOM 2368 C CA . THR B 1 3 ? 20.047 25.969 -3.426 1 76.62 3 THR B CA 1
ATOM 2369 C C . THR B 1 3 ? 19.234 24.766 -2.967 1 76.62 3 THR B C 1
ATOM 2371 O O . THR B 1 3 ? 19.75 23.641 -2.949 1 76.62 3 THR B O 1
ATOM 2374 N N . PHE B 1 4 ? 18.047 25.047 -2.643 1 75 4 PHE B N 1
ATOM 2375 C CA . PHE B 1 4 ? 17.125 23.984 -2.246 1 75 4 PHE B CA 1
ATOM 2376 C C . PHE B 1 4 ? 16.922 23 -3.391 1 75 4 PHE B C 1
ATOM 2378 O O . PHE B 1 4 ? 17.047 21.781 -3.203 1 75 4 PHE B O 1
ATOM 2385 N N . LEU B 1 5 ? 16.734 23.531 -4.551 1 79.12 5 LEU B N 1
ATOM 2386 C CA . LEU B 1 5 ? 16.469 22.703 -5.723 1 79.12 5 LEU B CA 1
ATOM 2387 C C . LEU B 1 5 ? 17.703 21.891 -6.102 1 79.12 5 LEU B C 1
ATOM 2389 O O . LEU B 1 5 ? 17.594 20.734 -6.5 1 79.12 5 LEU B O 1
ATOM 2393 N N . ILE B 1 6 ? 18.859 22.516 -5.949 1 84.69 6 ILE B N 1
ATOM 2394 C CA . ILE B 1 6 ? 20.094 21.844 -6.309 1 84.69 6 ILE B CA 1
ATOM 2395 C C . ILE B 1 6 ? 20.359 20.688 -5.336 1 84.69 6 ILE B C 1
ATOM 2397 O O . ILE B 1 6 ? 20.781 19.609 -5.746 1 84.69 6 ILE B O 1
ATOM 2401 N N . ARG B 1 7 ? 20.062 20.891 -4.16 1 82.12 7 ARG B N 1
ATOM 2402 C CA . ARG B 1 7 ? 20.281 19.859 -3.15 1 82.12 7 ARG B CA 1
ATOM 2403 C C . ARG B 1 7 ? 19.328 18.688 -3.344 1 82.12 7 ARG B C 1
ATOM 2405 O O . ARG B 1 7 ? 19.719 17.531 -3.195 1 82.12 7 ARG B O 1
ATOM 2412 N N . ARG B 1 8 ? 18.141 19.062 -3.674 1 81.44 8 ARG B N 1
ATOM 2413 C CA . ARG B 1 8 ? 17.156 18.016 -3.914 1 81.44 8 ARG B CA 1
ATOM 2414 C C . ARG B 1 8 ? 17.484 17.234 -5.176 1 81.44 8 ARG B C 1
ATOM 2416 O O . ARG B 1 8 ? 17.281 16.016 -5.23 1 81.44 8 ARG B O 1
ATOM 2423 N N . LEU B 1 9 ? 18.016 17.938 -6.094 1 87.5 9 LEU B N 1
ATOM 2424 C CA . LEU B 1 9 ? 18.406 17.281 -7.336 1 87.5 9 LEU B CA 1
ATOM 2425 C C . LEU B 1 9 ? 19.594 16.359 -7.109 1 87.5 9 LEU B C 1
ATOM 2427 O O . LEU B 1 9 ? 19.641 15.25 -7.66 1 87.5 9 LEU B O 1
ATOM 2431 N N . LEU B 1 10 ? 20.5 16.766 -6.336 1 88.31 10 LEU B N 1
ATOM 2432 C CA . LEU B 1 10 ? 21.656 15.945 -6.027 1 88.31 10 LEU B CA 1
ATOM 2433 C C . LEU B 1 10 ? 21.25 14.695 -5.246 1 88.31 10 LEU B C 1
ATOM 2435 O O . LEU B 1 10 ? 21.781 13.609 -5.484 1 88.31 10 LEU B O 1
ATOM 2439 N N . ALA B 1 11 ? 20.391 14.914 -4.336 1 86.44 11 ALA B N 1
ATOM 2440 C CA . ALA B 1 11 ? 19.891 13.781 -3.57 1 86.44 11 ALA B CA 1
ATOM 2441 C C . ALA B 1 11 ? 19.203 12.766 -4.48 1 86.44 11 ALA B C 1
ATOM 2443 O O . ALA B 1 11 ? 19.375 11.555 -4.309 1 86.44 11 ALA B O 1
ATOM 2444 N N . SER B 1 12 ? 18.453 13.289 -5.375 1 90.19 12 SER B N 1
ATOM 2445 C CA . SER B 1 12 ? 17.734 12.43 -6.316 1 90.19 12 SER B CA 1
ATOM 2446 C C . SER B 1 12 ? 18.703 11.625 -7.176 1 90.19 12 SER B C 1
ATOM 2448 O O . SER B 1 12 ? 18.5 10.438 -7.406 1 90.19 12 SER B O 1
ATOM 2450 N N . VAL B 1 13 ? 19.719 12.281 -7.633 1 91.12 13 VAL B N 1
ATOM 2451 C CA . VAL B 1 13 ? 20.703 11.617 -8.477 1 91.12 13 VAL B CA 1
ATOM 2452 C C . VAL B 1 13 ? 21.422 10.531 -7.68 1 91.12 13 VAL B C 1
ATOM 2454 O O . VAL B 1 13 ? 21.656 9.43 -8.188 1 91.12 13 VAL B O 1
ATOM 2457 N N . LEU B 1 14 ? 21.781 10.789 -6.5 1 90.38 14 LEU B N 1
ATOM 2458 C CA . LEU B 1 14 ? 22.453 9.828 -5.648 1 90.38 14 LEU B CA 1
ATOM 2459 C C . LEU B 1 14 ? 21.578 8.609 -5.391 1 90.38 14 LEU B C 1
ATOM 2461 O O . LEU B 1 14 ? 22.062 7.477 -5.395 1 90.38 14 LEU B O 1
ATOM 2465 N N . VAL B 1 15 ? 20.359 8.898 -5.156 1 89.25 15 VAL B N 1
ATOM 2466 C CA . VAL B 1 15 ? 19.438 7.816 -4.875 1 89.25 15 VAL B CA 1
ATOM 2467 C C . VAL B 1 15 ? 19.266 6.945 -6.117 1 89.25 15 VAL B C 1
ATOM 2469 O O . VAL B 1 15 ? 19.25 5.715 -6.023 1 89.25 15 VAL B O 1
ATOM 2472 N N . ILE B 1 16 ? 19.141 7.562 -7.246 1 90.94 16 ILE B N 1
ATOM 2473 C CA . ILE B 1 16 ? 18.969 6.816 -8.492 1 90.94 16 ILE B CA 1
ATOM 2474 C C . ILE B 1 16 ? 20.203 5.961 -8.75 1 90.94 16 ILE B C 1
ATOM 2476 O O . ILE B 1 16 ? 20.094 4.781 -9.102 1 90.94 16 ILE B O 1
ATOM 2480 N N . LEU B 1 17 ? 21.359 6.562 -8.594 1 92.06 17 LEU B N 1
ATOM 2481 C CA . LEU B 1 17 ? 22.609 5.82 -8.781 1 92.06 17 LEU B CA 1
ATOM 2482 C C . LEU B 1 17 ? 22.688 4.641 -7.816 1 92.06 17 LEU B C 1
ATOM 2484 O O . LEU B 1 17 ? 23.125 3.551 -8.195 1 92.06 17 LEU B O 1
ATOM 2488 N N . GLY B 1 18 ? 22.297 4.891 -6.656 1 88.31 18 GLY B N 1
ATOM 2489 C CA . GLY B 1 18 ? 22.281 3.832 -5.66 1 88.31 18 GLY B CA 1
ATOM 2490 C C . GLY B 1 18 ? 21.328 2.703 -5.992 1 88.31 18 GLY B C 1
ATOM 2491 O O . GLY B 1 18 ? 21.688 1.527 -5.875 1 88.31 18 GLY B O 1
ATOM 2492 N N . VAL B 1 19 ? 20.156 3.047 -6.395 1 88 19 VAL B N 1
ATOM 2493 C CA . VAL B 1 19 ? 19.141 2.051 -6.715 1 88 19 VAL B CA 1
ATOM 2494 C C . VAL B 1 19 ? 19.578 1.238 -7.934 1 88 19 VAL B C 1
ATOM 2496 O O . VAL B 1 19 ? 19.453 0.012 -7.945 1 88 19 VAL B O 1
ATOM 2499 N N . VAL B 1 20 ? 20.047 1.919 -8.945 1 90.62 20 VAL B N 1
ATOM 2500 C CA . VAL B 1 20 ? 20.516 1.251 -10.164 1 90.62 20 VAL B CA 1
ATOM 2501 C C . VAL B 1 20 ? 21.625 0.265 -9.82 1 90.62 20 VAL B C 1
ATOM 2503 O O . VAL B 1 20 ? 21.625 -0.874 -10.297 1 90.62 20 VAL B O 1
ATOM 2506 N N . THR B 1 21 ? 22.547 0.69 -9.016 1 90.69 21 THR B N 1
ATOM 2507 C CA . THR B 1 21 ? 23.656 -0.157 -8.602 1 90.69 21 THR B CA 1
ATOM 2508 C C . THR B 1 21 ? 23.156 -1.338 -7.773 1 90.69 21 THR B C 1
ATOM 2510 O O . THR B 1 21 ? 23.594 -2.473 -7.973 1 90.69 21 THR B O 1
ATOM 2513 N N . LEU B 1 22 ? 22.281 -1.035 -6.938 1 85.62 22 LEU B N 1
ATOM 2514 C CA . LEU B 1 22 ? 21.75 -2.082 -6.07 1 85.62 22 LEU B CA 1
ATOM 2515 C C . LEU B 1 22 ? 21 -3.135 -6.883 1 85.62 22 LEU B C 1
ATOM 2517 O O . LEU B 1 22 ? 21.141 -4.332 -6.625 1 85.62 22 LEU B O 1
ATOM 2521 N N . VAL B 1 23 ? 20.219 -2.699 -7.781 1 86.94 23 VAL B N 1
ATOM 2522 C CA . VAL B 1 23 ? 19.438 -3.605 -8.625 1 86.94 23 VAL B CA 1
ATOM 2523 C C . VAL B 1 23 ? 20.391 -4.527 -9.391 1 86.94 23 VAL B C 1
ATOM 2525 O O . VAL B 1 23 ? 20.125 -5.727 -9.523 1 86.94 23 VAL B O 1
ATOM 2528 N N . PHE B 1 24 ? 21.5 -4.023 -9.953 1 88.56 24 PHE B N 1
ATOM 2529 C CA . PHE B 1 24 ? 22.484 -4.809 -10.688 1 88.56 24 PHE B CA 1
ATOM 2530 C C . PHE B 1 24 ? 23.062 -5.91 -9.812 1 88.56 24 PHE B C 1
ATOM 2532 O O . PHE B 1 24 ? 23.078 -7.082 -10.203 1 88.56 24 PHE B O 1
ATOM 2539 N N . PHE B 1 25 ? 23.422 -5.559 -8.625 1 85.31 25 PHE B N 1
ATOM 2540 C CA . PHE B 1 25 ? 24.125 -6.512 -7.777 1 85.31 25 PHE B CA 1
ATOM 2541 C C . PHE B 1 25 ? 23.156 -7.52 -7.176 1 85.31 25 PHE B C 1
ATOM 2543 O O . PHE B 1 25 ? 23.5 -8.695 -7.027 1 85.31 25 PHE B O 1
ATOM 2550 N N . VAL B 1 26 ? 22.078 -7.113 -6.844 1 79.31 26 VAL B N 1
ATOM 2551 C CA . VAL B 1 26 ? 21.125 -8 -6.191 1 79.31 26 VAL B CA 1
ATOM 2552 C C . VAL B 1 26 ? 20.641 -9.047 -7.188 1 79.31 26 VAL B C 1
ATOM 2554 O O . VAL B 1 26 ? 20.547 -10.234 -6.859 1 79.31 26 VAL B O 1
ATOM 2557 N N . LEU B 1 27 ? 20.297 -8.641 -8.328 1 78.56 27 LEU B N 1
ATOM 2558 C CA . LEU B 1 27 ? 19.781 -9.578 -9.32 1 78.56 27 LEU B CA 1
ATOM 2559 C C . LEU B 1 27 ? 20.844 -10.586 -9.734 1 78.56 27 LEU B C 1
ATOM 2561 O O . LEU B 1 27 ? 20.516 -11.727 -10.07 1 78.56 27 LEU B O 1
ATOM 2565 N N . ARG B 1 28 ? 22.062 -10.211 -9.742 1 80.69 28 ARG B N 1
ATOM 2566 C CA . ARG B 1 28 ? 23.156 -11.109 -10.117 1 80.69 28 ARG B CA 1
ATOM 2567 C C . ARG B 1 28 ? 23.578 -11.977 -8.938 1 80.69 28 ARG B C 1
ATOM 2569 O O . ARG B 1 28 ? 24.344 -12.93 -9.102 1 80.69 28 ARG B O 1
ATOM 2576 N N . SER B 1 29 ? 23.016 -11.625 -7.762 1 76.5 29 SER B N 1
ATOM 2577 C CA . SER B 1 29 ? 23.312 -12.422 -6.582 1 76.5 29 SER B CA 1
ATOM 2578 C C . SER B 1 29 ? 22.25 -13.484 -6.344 1 76.5 29 SER B C 1
ATOM 2580 O O . SER B 1 29 ? 22.344 -14.281 -5.406 1 76.5 29 SER B O 1
ATOM 2582 N N . VAL B 1 30 ? 21.141 -13.453 -7.117 1 72.88 30 VAL B N 1
ATOM 2583 C CA . VAL B 1 30 ? 20.078 -14.453 -6.996 1 72.88 30 VAL B CA 1
ATOM 2584 C C . VAL B 1 30 ? 20.641 -15.844 -7.289 1 72.88 30 VAL B C 1
ATOM 2586 O O . VAL B 1 30 ? 21.312 -16.047 -8.305 1 72.88 30 VAL B O 1
ATOM 2589 N N . PRO B 1 31 ? 20.406 -16.641 -6.328 1 72 31 PRO B N 1
ATOM 2590 C CA . PRO B 1 31 ? 20.938 -17.984 -6.555 1 72 31 PRO B CA 1
ATOM 2591 C C . PRO B 1 31 ? 20.297 -18.688 -7.754 1 72 31 PRO B C 1
ATOM 2593 O O . PRO B 1 31 ? 19.094 -18.5 -8.008 1 72 31 PRO B O 1
ATOM 2596 N N . GLY B 1 32 ? 21.062 -19.406 -8.43 1 71.19 32 GLY B N 1
ATOM 2597 C CA . GLY B 1 32 ? 20.609 -20.172 -9.586 1 71.19 32 GLY B CA 1
ATOM 2598 C C . GLY B 1 32 ? 21.062 -19.578 -10.906 1 71.19 32 GLY B C 1
ATOM 2599 O O . GLY B 1 32 ? 21.438 -18.406 -10.977 1 71.19 32 GLY B O 1
ATOM 2600 N N . ASP B 1 33 ? 21.344 -20.438 -11.805 1 73.75 33 ASP B N 1
ATOM 2601 C CA . ASP B 1 33 ? 21.719 -20.016 -13.141 1 73.75 33 ASP B CA 1
ATOM 2602 C C . ASP B 1 33 ? 20.531 -19.438 -13.898 1 73.75 33 ASP B C 1
ATOM 2604 O O . ASP B 1 33 ? 19.578 -20.156 -14.195 1 73.75 33 ASP B O 1
ATOM 2608 N N . PRO B 1 34 ? 20.5 -18.125 -14.07 1 74.62 34 PRO B N 1
ATOM 2609 C CA . PRO B 1 34 ? 19.375 -17.5 -14.789 1 74.62 34 PRO B CA 1
ATOM 2610 C C . PRO B 1 34 ? 19.109 -18.172 -16.141 1 74.62 34 PRO B C 1
ATOM 2612 O O . PRO B 1 34 ? 17.953 -18.281 -16.547 1 74.62 34 PRO B O 1
ATOM 2615 N N . VAL B 1 35 ? 20.203 -18.625 -16.688 1 79.06 35 VAL B N 1
ATOM 2616 C CA . VAL B 1 35 ? 20.047 -19.234 -18 1 79.06 35 VAL B CA 1
ATOM 2617 C C . VAL B 1 35 ? 19.25 -20.531 -17.875 1 79.06 35 VAL B C 1
ATOM 2619 O O . VAL B 1 35 ? 18.359 -20.797 -18.688 1 79.06 35 VAL B O 1
ATOM 2622 N N . GLU B 1 36 ? 19.547 -21.219 -16.812 1 78.81 36 GLU B N 1
ATOM 2623 C CA . GLU B 1 36 ? 18.828 -22.469 -16.578 1 78.81 36 GLU B CA 1
ATOM 2624 C C . GLU B 1 36 ? 17.375 -22.203 -16.172 1 78.81 36 GLU B C 1
ATOM 2626 O O . GLU B 1 36 ? 16.484 -22.984 -16.516 1 78.81 36 GLU B O 1
ATOM 2631 N N . SER B 1 37 ? 17.203 -21.188 -15.57 1 74.5 37 SER B N 1
ATOM 2632 C CA . SER B 1 37 ? 15.859 -20.859 -15.109 1 74.5 37 SER B CA 1
ATOM 2633 C C . SER B 1 37 ? 14.984 -20.406 -16.266 1 74.5 37 SER B C 1
ATOM 2635 O O . SER B 1 37 ? 13.781 -20.672 -16.297 1 74.5 37 SER B O 1
ATOM 2637 N N . ILE B 1 38 ? 15.562 -19.734 -17.141 1 74.19 38 ILE B N 1
ATOM 2638 C CA . ILE B 1 38 ? 14.82 -19.188 -18.281 1 74.19 38 ILE B CA 1
ATOM 2639 C C . ILE B 1 38 ? 14.578 -20.281 -19.312 1 74.19 38 ILE B C 1
ATOM 2641 O O . ILE B 1 38 ? 13.453 -20.469 -19.766 1 74.19 38 ILE B O 1
ATOM 2645 N N . LEU B 1 39 ? 15.656 -21.031 -19.672 1 77.25 39 LEU B N 1
ATOM 2646 C CA . LEU B 1 39 ? 15.578 -21.969 -20.781 1 77.25 39 LEU B CA 1
ATOM 2647 C C . LEU B 1 39 ? 15.18 -23.359 -20.297 1 77.25 39 LEU B C 1
ATOM 2649 O O . LEU B 1 39 ? 14.727 -24.188 -21.078 1 77.25 39 LEU B O 1
ATOM 2653 N N . GLY B 1 40 ? 15.227 -23.469 -19 1 73.56 40 GLY B N 1
ATOM 2654 C CA . GLY B 1 40 ? 14.992 -24.797 -18.453 1 73.56 40 GLY B CA 1
ATOM 2655 C C . GLY B 1 40 ? 16.234 -25.672 -18.469 1 73.56 40 GLY B C 1
ATOM 2656 O O . GLY B 1 40 ? 17.188 -25.391 -19.203 1 73.56 40 GLY B O 1
ATOM 2657 N N . GLU B 1 41 ? 16.219 -26.656 -17.781 1 74.62 41 GLU B N 1
ATOM 2658 C CA . GLU B 1 41 ? 17.344 -27.562 -17.641 1 74.62 41 GLU B CA 1
ATOM 2659 C C . GLU B 1 41 ? 17.562 -28.375 -18.906 1 74.62 41 GLU B C 1
ATOM 2661 O O . GLU B 1 41 ? 18.703 -28.75 -19.219 1 74.62 41 GLU B O 1
ATOM 2666 N N . GLN B 1 42 ? 16.547 -28.5 -19.609 1 76.5 42 GLN B N 1
ATOM 2667 C CA . GLN B 1 42 ? 16.609 -29.406 -20.75 1 76.5 42 GLN B CA 1
ATOM 2668 C C . GLN B 1 42 ? 16.969 -28.656 -22.031 1 76.5 42 GLN B C 1
ATOM 2670 O O . GLN B 1 42 ? 17.047 -29.25 -23.109 1 76.5 42 GLN B O 1
ATOM 2675 N N . ALA B 1 43 ? 17.203 -27.469 -21.812 1 79.81 43 ALA B N 1
ATOM 2676 C CA . ALA B 1 43 ? 17.547 -26.703 -23 1 79.81 43 ALA B CA 1
ATOM 2677 C C . ALA B 1 43 ? 18.891 -27.125 -23.562 1 79.81 43 ALA B C 1
ATOM 2679 O O . ALA B 1 43 ? 19.75 -27.641 -22.828 1 79.81 43 ALA B O 1
ATOM 2680 N N . LEU B 1 44 ? 19.047 -27 -24.891 1 85.5 44 LEU B N 1
ATOM 2681 C CA . LEU B 1 44 ? 20.281 -27.344 -25.578 1 85.5 44 LEU B CA 1
ATOM 2682 C C . LEU B 1 44 ? 21.438 -26.453 -25.094 1 85.5 44 LEU B C 1
ATOM 2684 O O . LEU B 1 44 ? 21.234 -25.281 -24.781 1 85.5 44 LEU B O 1
ATOM 2688 N N . ALA B 1 45 ? 22.609 -27.047 -25.047 1 86.31 45 ALA B N 1
ATOM 2689 C CA . ALA B 1 45 ? 23.797 -26.344 -24.562 1 86.31 45 ALA B CA 1
ATOM 2690 C C . ALA B 1 45 ? 24.078 -25.109 -25.406 1 86.31 45 ALA B C 1
ATOM 2692 O O . ALA B 1 45 ? 24.5 -24.078 -24.875 1 86.31 45 ALA B O 1
ATOM 2693 N N . VAL B 1 46 ? 23.797 -25.219 -26.672 1 86.31 46 VAL B N 1
ATOM 2694 C CA . VAL B 1 46 ? 24.047 -24.094 -27.578 1 86.31 46 VAL B CA 1
ATOM 2695 C C . VAL B 1 46 ? 23.125 -22.938 -27.234 1 86.31 46 VAL B C 1
ATOM 2697 O O . VAL B 1 46 ? 23.547 -21.781 -27.234 1 86.31 46 VAL B O 1
ATOM 2700 N N . ASP B 1 47 ? 21.938 -23.297 -26.906 1 85.56 47 ASP B N 1
ATOM 2701 C CA . ASP B 1 47 ? 20.969 -22.266 -26.547 1 85.56 47 ASP B CA 1
ATOM 2702 C C . ASP B 1 47 ? 21.328 -21.625 -25.203 1 85.56 47 ASP B C 1
ATOM 2704 O O . ASP B 1 47 ? 21.172 -20.406 -25.031 1 85.56 47 ASP B O 1
ATOM 2708 N N . LYS B 1 48 ? 21.828 -22.453 -24.328 1 86.62 48 LYS B N 1
ATOM 2709 C CA . LYS B 1 48 ? 22.25 -21.938 -23.031 1 86.62 48 LYS B CA 1
ATOM 2710 C C . LYS B 1 48 ? 23.422 -20.984 -23.172 1 86.62 48 LYS B C 1
ATOM 2712 O O . LYS B 1 48 ? 23.453 -19.922 -22.531 1 86.62 48 LYS B O 1
ATOM 2717 N N . GLN B 1 49 ? 24.328 -21.391 -24.031 1 86.31 49 GLN B N 1
ATOM 2718 C CA . GLN B 1 49 ? 25.484 -20.531 -24.234 1 86.31 49 GLN B CA 1
ATOM 2719 C C . GLN B 1 49 ? 25.094 -19.234 -24.922 1 86.31 49 GLN B C 1
ATOM 2721 O O . GLN B 1 49 ? 25.609 -18.156 -24.578 1 86.31 49 GLN B O 1
ATOM 2726 N N . ALA B 1 50 ? 24.266 -19.297 -25.859 1 85.81 50 ALA B N 1
ATOM 2727 C CA . ALA B 1 50 ? 23.781 -18.109 -26.562 1 85.81 50 ALA B CA 1
ATOM 2728 C C . ALA B 1 50 ? 23.094 -17.141 -25.594 1 85.81 50 ALA B C 1
ATOM 2730 O O . ALA B 1 50 ? 23.281 -15.93 -25.688 1 85.81 50 ALA B O 1
ATOM 2731 N N . MET B 1 51 ? 22.359 -17.734 -24.734 1 85.38 51 MET B N 1
ATOM 2732 C CA . MET B 1 51 ? 21.641 -16.922 -23.734 1 85.38 51 MET B CA 1
ATOM 2733 C C . MET B 1 51 ? 22.625 -16.297 -22.75 1 85.38 51 MET B C 1
ATOM 2735 O O . MET B 1 51 ? 22.453 -15.133 -22.375 1 85.38 51 MET B O 1
ATOM 2739 N N . ARG B 1 52 ? 23.594 -17.031 -22.406 1 86.44 52 ARG B N 1
ATOM 2740 C CA . ARG B 1 52 ? 24.609 -16.531 -21.484 1 86.44 52 ARG B CA 1
ATOM 2741 C C . ARG B 1 52 ? 25.391 -15.359 -22.094 1 86.44 52 ARG B C 1
ATOM 2743 O O . ARG B 1 52 ? 25.719 -14.398 -21.406 1 86.44 52 ARG B O 1
ATOM 2750 N N . GLU B 1 53 ? 25.625 -15.477 -23.359 1 86.62 53 GLU B N 1
ATOM 2751 C CA . GLU B 1 53 ? 26.312 -14.406 -24.078 1 86.62 53 GLU B CA 1
ATOM 2752 C C . GLU B 1 53 ? 25.422 -13.18 -24.234 1 86.62 53 GLU B C 1
ATOM 2754 O O . GLU B 1 53 ? 25.891 -12.047 -24.109 1 86.62 53 GLU B O 1
ATOM 2759 N N . CYS B 1 54 ? 24.219 -13.5 -24.5 1 84.75 54 CYS B N 1
ATOM 2760 C CA . CYS B 1 54 ? 23.266 -12.406 -24.672 1 84.75 54 CYS B CA 1
ATOM 2761 C C . CYS B 1 54 ? 23.125 -11.602 -23.375 1 84.75 54 CYS B C 1
ATOM 2763 O O . CYS B 1 54 ? 23.031 -10.375 -23.406 1 84.75 54 CYS B O 1
ATOM 2765 N N . LEU B 1 55 ? 23.25 -12.328 -22.281 1 84.5 55 LEU B N 1
ATOM 2766 C CA . LEU B 1 55 ? 23.062 -11.688 -20.969 1 84.5 55 LEU B CA 1
ATOM 2767 C C . LEU B 1 55 ? 24.406 -11.227 -20.406 1 84.5 55 LEU B C 1
ATOM 2769 O O . LEU B 1 55 ? 24.453 -10.633 -19.328 1 84.5 55 LEU B O 1
ATOM 2773 N N . ASN B 1 56 ? 25.422 -11.422 -21.188 1 86.25 56 ASN B N 1
ATOM 2774 C CA . ASN B 1 56 ? 26.781 -11.047 -20.828 1 86.25 56 ASN B CA 1
ATOM 2775 C C . ASN B 1 56 ? 27.234 -11.719 -19.531 1 86.25 56 ASN B C 1
ATOM 2777 O O . ASN B 1 56 ? 27.953 -11.133 -18.734 1 86.25 56 ASN B O 1
ATOM 2781 N N . LEU B 1 57 ? 26.734 -12.898 -19.312 1 85.5 57 LEU B N 1
ATOM 2782 C CA . LEU B 1 57 ? 27.047 -13.594 -18.062 1 85.5 57 LEU B CA 1
ATOM 2783 C C . LEU B 1 57 ? 28.406 -14.297 -18.156 1 85.5 57 LEU B C 1
ATOM 2785 O O . LEU B 1 57 ? 28.938 -14.75 -17.141 1 85.5 57 LEU B O 1
ATOM 2789 N N . ASP B 1 58 ? 28.906 -14.305 -19.406 1 86.44 58 ASP B N 1
ATOM 2790 C CA . ASP B 1 58 ? 30.219 -14.922 -19.641 1 86.44 58 ASP B CA 1
ATOM 2791 C C . ASP B 1 58 ? 31.344 -13.938 -19.328 1 86.44 58 ASP B C 1
ATOM 2793 O O . ASP B 1 58 ? 32.5 -14.328 -19.266 1 86.44 58 ASP B O 1
ATOM 2797 N N . LYS B 1 59 ? 30.969 -12.789 -19.031 1 91.12 59 LYS B N 1
ATOM 2798 C CA . LYS B 1 59 ? 31.953 -11.75 -18.75 1 91.12 59 LYS B CA 1
ATOM 2799 C C . LYS B 1 59 ? 32.125 -11.539 -17.25 1 91.12 59 LYS B C 1
ATOM 2801 O O . LYS B 1 59 ? 31.234 -11.883 -16.469 1 91.12 59 LYS B O 1
ATOM 2806 N N . PRO B 1 60 ? 33.312 -10.984 -16.859 1 92.62 60 PRO B N 1
ATOM 2807 C CA . PRO B 1 60 ? 33.5 -10.664 -15.445 1 92.62 60 PRO B CA 1
ATOM 2808 C C . PRO B 1 60 ? 32.469 -9.641 -14.945 1 92.62 60 PRO B C 1
ATOM 2810 O O . PRO B 1 60 ? 31.969 -8.836 -15.727 1 92.62 60 PRO B O 1
ATOM 2813 N N . LEU B 1 61 ? 32.25 -9.648 -13.688 1 90.25 61 LEU B N 1
ATOM 2814 C CA . LEU B 1 61 ? 31.188 -8.852 -13.062 1 90.25 61 LEU B CA 1
ATOM 2815 C C . LEU B 1 61 ? 31.406 -7.367 -13.32 1 90.25 61 LEU B C 1
ATOM 2817 O O . LEU B 1 61 ? 30.453 -6.621 -13.531 1 90.25 61 LEU B O 1
ATOM 2821 N N . TRP B 1 62 ? 32.688 -6.957 -13.25 1 92.44 62 TRP B N 1
ATOM 2822 C CA . TRP B 1 62 ? 32.969 -5.535 -13.445 1 92.44 62 TRP B CA 1
ATOM 2823 C C . TRP B 1 62 ? 32.594 -5.098 -14.859 1 92.44 62 TRP B C 1
ATOM 2825 O O . TRP B 1 62 ? 32.125 -3.975 -15.07 1 92.44 62 TRP B O 1
ATOM 2835 N N . GLU B 1 63 ? 32.812 -5.945 -15.875 1 93.75 63 GLU B N 1
ATOM 2836 C CA . GLU B 1 63 ? 32.438 -5.621 -17.25 1 93.75 63 GLU B CA 1
ATOM 2837 C C . GLU B 1 63 ? 30.922 -5.609 -17.422 1 93.75 63 GLU B C 1
ATOM 2839 O O . GLU B 1 63 ? 30.391 -4.801 -18.188 1 93.75 63 GLU B O 1
ATOM 2844 N N . GLN B 1 64 ? 30.312 -6.57 -16.766 1 93.06 64 GLN B N 1
ATOM 2845 C CA . GLN B 1 64 ? 28.859 -6.578 -16.797 1 93.06 64 GLN B CA 1
ATOM 2846 C C . GLN B 1 64 ? 28.281 -5.27 -16.25 1 93.06 64 GLN B C 1
ATOM 2848 O O . GLN B 1 64 ? 27.312 -4.742 -16.766 1 93.06 64 GLN B O 1
ATOM 2853 N N . TYR B 1 65 ? 28.984 -4.84 -15.203 1 93.69 65 TYR B N 1
ATOM 2854 C CA . TYR B 1 65 ? 28.531 -3.615 -14.539 1 93.69 65 TYR B CA 1
ATOM 2855 C C . TYR B 1 65 ? 28.703 -2.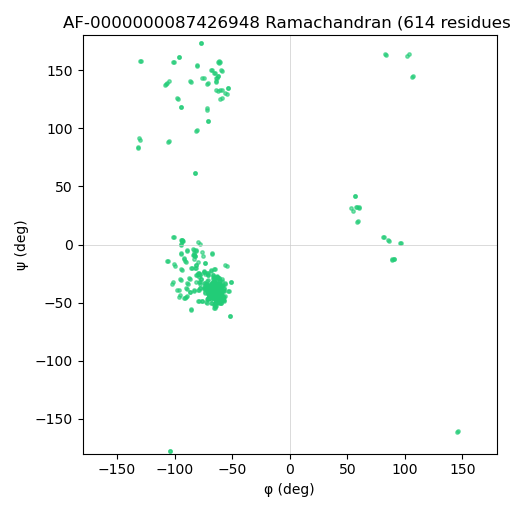41 -15.461 1 93.69 65 TYR B C 1
ATOM 2857 O O . TYR B 1 65 ? 27.797 -1.569 -15.555 1 93.69 65 TYR B O 1
ATOM 2865 N N . VAL B 1 66 ? 29.75 -2.299 -16.172 1 94.38 66 VAL B N 1
ATOM 2866 C CA . VAL B 1 66 ? 30.016 -1.192 -17.078 1 94.38 66 VAL B CA 1
ATOM 2867 C C . VAL B 1 66 ? 29.031 -1.239 -18.25 1 94.38 66 VAL B C 1
ATOM 2869 O O . VAL B 1 66 ? 28.5 -0.208 -18.656 1 94.38 66 VAL B O 1
ATOM 2872 N N . LEU B 1 67 ? 28.812 -2.424 -18.781 1 92.94 67 LEU B N 1
ATOM 2873 C CA . LEU B 1 67 ? 27.891 -2.58 -19.906 1 92.94 67 LEU B CA 1
ATOM 2874 C C . LEU B 1 67 ? 26.469 -2.215 -19.484 1 92.94 67 LEU B C 1
ATOM 2876 O O . LEU B 1 67 ? 25.734 -1.607 -20.266 1 92.94 67 LEU B O 1
ATOM 2880 N N . PHE B 1 68 ? 26.188 -2.682 -18.312 1 92.94 68 PHE B N 1
ATOM 2881 C CA . PHE B 1 68 ? 24.875 -2.357 -17.766 1 92.94 68 PHE B CA 1
ATOM 2882 C C . PHE B 1 68 ? 24.672 -0.849 -17.703 1 92.94 68 PHE B C 1
ATOM 2884 O O . PHE B 1 68 ? 23.641 -0.338 -18.141 1 92.94 68 PHE B O 1
ATOM 2891 N N . TRP B 1 69 ? 25.672 -0.131 -17.172 1 94 69 TRP B N 1
ATOM 2892 C CA . TRP B 1 69 ? 25.578 1.32 -17.062 1 94 69 TRP B CA 1
ATOM 2893 C C . TRP B 1 69 ? 25.547 1.974 -18.438 1 94 69 TRP B C 1
ATOM 2895 O O . TRP B 1 69 ? 24.891 3.008 -18.625 1 94 69 TRP B O 1
ATOM 2905 N N . LYS B 1 70 ? 26.219 1.393 -19.359 1 92.81 70 LYS B N 1
ATOM 2906 C CA . LYS B 1 70 ? 26.156 1.886 -20.734 1 92.81 70 LYS B CA 1
ATOM 2907 C C . LYS B 1 70 ? 24.734 1.768 -21.297 1 92.81 70 LYS B C 1
ATOM 2909 O O . LYS B 1 70 ? 24.234 2.691 -21.953 1 92.81 70 LYS B O 1
ATOM 2914 N N . ASP B 1 71 ? 24.109 0.659 -21.016 1 92.19 71 ASP B N 1
ATOM 2915 C CA . ASP B 1 71 ? 22.734 0.436 -21.469 1 92.19 71 ASP B CA 1
ATOM 2916 C C . ASP B 1 71 ? 21.766 1.407 -20.797 1 92.19 71 ASP B C 1
ATOM 2918 O O . ASP B 1 71 ? 20.828 1.894 -21.438 1 92.19 71 ASP B O 1
ATOM 2922 N N . VAL B 1 72 ? 21.984 1.63 -19.547 1 91.56 72 VAL B N 1
ATOM 2923 C CA . VAL B 1 72 ? 21.156 2.564 -18.797 1 91.56 72 VAL B CA 1
ATOM 2924 C C . VAL B 1 72 ? 21.344 3.979 -19.344 1 91.56 72 VAL B C 1
ATOM 2926 O O . VAL B 1 72 ? 20.375 4.711 -19.547 1 91.56 72 VAL B O 1
ATOM 2929 N N . GLY B 1 73 ? 22.578 4.316 -19.594 1 90.88 73 GLY B N 1
ATOM 2930 C CA . GLY B 1 73 ? 22.906 5.637 -20.109 1 90.88 73 GLY B CA 1
ATOM 2931 C C . GLY B 1 73 ? 22.359 5.902 -21.5 1 90.88 73 GLY B C 1
ATOM 2932 O O . GLY B 1 73 ? 21.953 7.023 -21.797 1 90.88 73 GLY B O 1
ATOM 2933 N N . ASN B 1 74 ? 22.312 4.879 -22.281 1 91.5 74 ASN B N 1
ATOM 2934 C CA . ASN B 1 74 ? 21.797 5.027 -23.641 1 91.5 74 ASN B CA 1
ATOM 2935 C C . ASN B 1 74 ? 20.281 4.93 -23.672 1 91.5 74 ASN B C 1
ATOM 2937 O O . ASN B 1 74 ? 19.656 5.125 -24.719 1 91.5 74 ASN B O 1
ATOM 2941 N N . GLY B 1 75 ? 19.719 4.574 -22.594 1 89.94 75 GLY B N 1
ATOM 2942 C CA . GLY B 1 75 ? 18.281 4.562 -22.5 1 89.94 75 GLY B CA 1
ATOM 2943 C C . GLY B 1 75 ? 17.656 3.268 -22.984 1 89.94 75 GLY B C 1
ATOM 2944 O O . GLY B 1 75 ? 16.438 3.168 -23.109 1 89.94 75 GLY B O 1
ATOM 2945 N N . THR B 1 76 ? 18.438 2.33 -23.359 1 91.75 76 THR B N 1
ATOM 2946 C CA . THR B 1 76 ? 17.906 1.089 -23.906 1 91.75 76 THR B CA 1
ATOM 2947 C C . THR B 1 76 ? 17.578 0.097 -22.797 1 91.75 76 THR B C 1
ATOM 2949 O O . THR B 1 76 ? 16.703 -0.758 -22.953 1 91.75 76 THR B O 1
ATOM 2952 N N . LEU B 1 77 ? 18.344 0.194 -21.688 1 92.12 77 LEU B N 1
ATOM 2953 C CA . LEU B 1 77 ? 18.219 -0.695 -20.531 1 92.12 77 LEU B CA 1
ATOM 2954 C C . LEU B 1 77 ? 18.438 -2.148 -20.938 1 92.12 77 LEU B C 1
ATOM 2956 O O . LEU B 1 77 ? 17.906 -3.062 -20.297 1 92.12 77 LEU B O 1
ATOM 2960 N N . GLY B 1 78 ? 19.094 -2.32 -22.109 1 89.56 78 GLY B N 1
ATOM 2961 C CA . GLY B 1 78 ? 19.438 -3.656 -22.578 1 89.56 78 GLY B CA 1
ATOM 2962 C C . GLY B 1 78 ? 18.531 -4.145 -23.688 1 89.56 78 GLY B C 1
ATOM 2963 O O . GLY B 1 78 ? 17.453 -3.59 -23.906 1 89.56 78 GLY B O 1
ATOM 2964 N N . GLU B 1 79 ? 19.047 -5.176 -24.328 1 90.25 79 GLU B N 1
ATOM 2965 C CA . GLU B 1 79 ? 18.297 -5.82 -25.406 1 90.25 79 GLU B CA 1
ATOM 2966 C C . GLU B 1 79 ? 17.781 -7.195 -24.969 1 90.25 79 GLU B C 1
ATOM 2968 O O . GLU B 1 79 ? 18.516 -7.953 -24.328 1 90.25 79 GLU B O 1
ATOM 2973 N N . LEU B 1 80 ? 16.531 -7.414 -25.359 1 89.81 80 LEU B N 1
ATOM 2974 C CA . LEU B 1 80 ? 15.953 -8.703 -25 1 89.81 80 LEU B CA 1
ATOM 2975 C C . LEU B 1 80 ? 16.578 -9.828 -25.812 1 89.81 80 LEU B C 1
ATOM 2977 O O . LEU B 1 80 ? 16.844 -9.664 -27 1 89.81 80 LEU B O 1
ATOM 2981 N N . CYS B 1 81 ? 16.828 -10.922 -25.109 1 85 81 CYS B N 1
ATOM 2982 C CA . CYS B 1 81 ? 17.484 -12.047 -25.766 1 85 81 CYS B CA 1
ATOM 2983 C C . CYS B 1 81 ? 16.5 -12.812 -26.641 1 85 81 CYS B C 1
ATOM 2985 O O . CYS B 1 81 ? 16.891 -13.406 -27.641 1 85 81 CYS B O 1
ATOM 2987 N N . ASP B 1 82 ? 15.266 -12.812 -26.266 1 82.12 82 ASP B N 1
ATOM 2988 C CA . ASP B 1 82 ? 14.266 -13.625 -26.938 1 82.12 82 ASP B CA 1
ATOM 2989 C C . ASP B 1 82 ? 13.602 -12.844 -28.078 1 82.12 82 ASP B C 1
ATOM 2991 O O . ASP B 1 82 ? 12.906 -13.422 -28.906 1 82.12 82 ASP B O 1
ATOM 2995 N N . GLU B 1 83 ? 13.773 -11.578 -28.125 1 83.94 83 GLU B N 1
ATOM 2996 C CA . GLU B 1 83 ? 13.211 -10.719 -29.172 1 83.94 83 GLU B CA 1
ATOM 2997 C C . GLU B 1 83 ? 14.281 -9.797 -29.75 1 83.94 83 GLU B C 1
ATOM 2999 O O . GLU B 1 83 ? 14.469 -8.68 -29.266 1 83.94 83 GLU B O 1
ATOM 3004 N N . ARG B 1 84 ? 14.867 -10.328 -30.781 1 82.81 84 ARG B N 1
ATOM 3005 C CA . ARG B 1 84 ? 15.969 -9.578 -31.375 1 82.81 84 ARG B CA 1
ATOM 3006 C C . ARG B 1 84 ? 15.523 -8.172 -31.766 1 82.81 84 ARG B C 1
ATOM 3008 O O . ARG B 1 84 ? 14.461 -8 -32.375 1 82.81 84 ARG B O 1
ATOM 3015 N N . GLY B 1 85 ? 16.281 -7.148 -31.359 1 88 85 GLY B N 1
ATOM 3016 C CA . GLY B 1 85 ? 16.031 -5.766 -31.734 1 88 85 GLY B CA 1
ATOM 3017 C C . GLY B 1 85 ? 15.117 -5.039 -30.766 1 88 85 GLY B C 1
ATOM 3018 O O . GLY B 1 85 ? 14.914 -3.83 -30.891 1 88 85 GLY B O 1
ATOM 3019 N N . VAL B 1 86 ? 14.539 -5.703 -29.969 1 92.81 86 VAL B N 1
ATOM 3020 C CA . VAL B 1 86 ? 13.641 -5.074 -29 1 92.81 86 VAL B CA 1
ATOM 3021 C C . VAL B 1 86 ? 14.367 -4.855 -27.672 1 92.81 86 VAL B C 1
ATOM 3023 O O . VAL B 1 86 ? 14.969 -5.785 -27.125 1 92.81 86 VAL B O 1
ATOM 3026 N N . THR B 1 87 ? 14.32 -3.576 -27.25 1 94.69 87 THR B N 1
ATOM 3027 C CA . THR B 1 87 ? 14.992 -3.242 -26 1 94.69 87 THR B CA 1
ATOM 3028 C C . THR B 1 87 ? 14.008 -3.254 -24.828 1 94.69 87 THR B C 1
ATOM 3030 O O . THR B 1 87 ? 12.797 -3.254 -25.047 1 94.69 87 THR B O 1
ATOM 3033 N N . VAL B 1 88 ? 14.586 -3.355 -23.656 1 95 88 VAL B N 1
ATOM 3034 C CA . VAL B 1 88 ? 13.773 -3.277 -22.453 1 95 88 VAL B CA 1
ATOM 3035 C C . VAL B 1 88 ? 13.039 -1.939 -22.406 1 95 88 VAL B C 1
ATOM 3037 O O . VAL B 1 88 ? 11.867 -1.88 -22.016 1 95 88 VAL B O 1
ATOM 3040 N N . ALA B 1 89 ? 13.695 -0.973 -22.875 1 95.5 89 ALA B N 1
ATOM 3041 C CA . ALA B 1 89 ? 13.094 0.357 -22.922 1 95.5 89 ALA B CA 1
ATOM 3042 C C . ALA B 1 89 ? 11.859 0.375 -23.812 1 95.5 89 ALA B C 1
ATOM 3044 O O . ALA B 1 89 ? 10.875 1.053 -23.516 1 95.5 89 ALA B O 1
ATOM 3045 N N . ASP B 1 90 ? 11.953 -0.301 -24.844 1 95.38 90 ASP B N 1
ATOM 3046 C CA . ASP B 1 90 ? 10.812 -0.384 -25.75 1 95.38 90 ASP B CA 1
ATOM 3047 C C . ASP B 1 90 ? 9.594 -0.98 -25.047 1 95.38 90 ASP B C 1
ATOM 3049 O O . ASP B 1 90 ? 8.477 -0.483 -25.203 1 95.38 90 ASP B O 1
ATOM 3053 N N . LYS B 1 91 ? 9.852 -1.99 -24.328 1 94.19 91 LYS B N 1
ATOM 3054 C CA . LYS B 1 91 ? 8.773 -2.633 -23.594 1 94.19 91 LYS B CA 1
ATOM 3055 C C . LYS B 1 91 ? 8.211 -1.699 -22.516 1 94.19 91 LYS B C 1
ATOM 3057 O O . LYS B 1 91 ? 6.992 -1.617 -22.344 1 94.19 91 LYS B O 1
ATOM 3062 N N . LEU B 1 92 ? 9.086 -1.042 -21.891 1 94.56 92 LEU B N 1
ATOM 3063 C CA . LEU B 1 92 ? 8.664 -0.111 -20.859 1 94.56 92 LEU B CA 1
ATOM 3064 C C . LEU B 1 92 ? 7.797 1.002 -21.438 1 94.56 92 LEU B C 1
ATOM 3066 O O . LEU B 1 92 ? 6.703 1.271 -20.938 1 94.56 92 LEU B O 1
ATOM 3070 N N . VAL B 1 93 ? 8.281 1.609 -22.484 1 94.81 93 VAL B N 1
ATOM 3071 C CA . VAL B 1 93 ? 7.602 2.748 -23.094 1 94.81 93 VAL B CA 1
ATOM 3072 C C . VAL B 1 93 ? 6.215 2.326 -23.562 1 94.81 93 VAL B C 1
ATOM 3074 O O . VAL B 1 93 ? 5.266 3.109 -23.5 1 94.81 93 VAL B O 1
ATOM 3077 N N . ALA B 1 94 ? 6.102 1.177 -23.969 1 93.94 94 ALA B N 1
ATOM 3078 C CA . ALA B 1 94 ? 4.824 0.658 -24.453 1 93.94 94 ALA B CA 1
ATOM 3079 C C . ALA B 1 94 ? 3.84 0.463 -23.312 1 93.94 94 ALA B C 1
ATOM 3081 O O . ALA B 1 94 ? 2.625 0.526 -23.5 1 93.94 94 ALA B O 1
ATOM 3082 N N . ASN B 1 95 ? 4.312 0.24 -22.094 1 93.06 95 ASN B N 1
ATOM 3083 C CA . ASN B 1 95 ? 3.453 -0.117 -20.969 1 93.06 95 ASN B CA 1
ATOM 3084 C C . ASN B 1 95 ? 3.281 1.052 -20 1 93.06 95 ASN B C 1
ATOM 3086 O O . ASN B 1 95 ? 2.334 1.077 -19.219 1 93.06 95 ASN B O 1
ATOM 3090 N N . ILE B 1 96 ? 4.082 2.029 -20.125 1 92 96 ILE B N 1
ATOM 3091 C CA . ILE B 1 96 ? 4.113 3.158 -19.203 1 92 96 ILE B CA 1
ATOM 3092 C C . ILE B 1 96 ? 2.787 3.914 -19.266 1 92 96 ILE B C 1
ATOM 3094 O O . ILE B 1 96 ? 2.219 4.273 -18.234 1 92 96 ILE B O 1
ATOM 3098 N N . PRO B 1 97 ? 2.232 4.16 -20.375 1 91.19 97 PRO B N 1
ATOM 3099 C CA . PRO B 1 97 ? 1 4.949 -20.453 1 91.19 97 PRO B CA 1
ATOM 3100 C C . PRO B 1 97 ? -0.157 4.312 -19.688 1 91.19 97 PRO B C 1
ATOM 3102 O O . PRO B 1 97 ? -0.947 5.023 -19.047 1 91.19 97 PRO B O 1
ATOM 3105 N N . ALA B 1 98 ? -0.247 3.043 -19.719 1 90.75 98 ALA B N 1
ATOM 3106 C CA . ALA B 1 98 ? -1.331 2.359 -19.016 1 90.75 98 ALA B CA 1
ATOM 3107 C C . ALA B 1 98 ? -1.231 2.574 -17.5 1 90.75 98 ALA B C 1
ATOM 3109 O O . ALA B 1 98 ? -2.242 2.791 -16.828 1 90.75 98 ALA B O 1
ATOM 3110 N N . THR B 1 99 ? -0.077 2.475 -17.031 1 90.5 99 THR B N 1
ATOM 3111 C CA . THR B 1 99 ? 0.131 2.695 -15.602 1 90.5 99 THR B CA 1
ATOM 3112 C C . THR B 1 99 ? -0.155 4.148 -15.234 1 90.5 99 THR B C 1
ATOM 3114 O O . THR B 1 99 ? -0.804 4.422 -14.219 1 90.5 99 THR B O 1
ATOM 3117 N N . PHE B 1 100 ? 0.292 5.012 -16.047 1 89.06 100 PHE B N 1
ATOM 3118 C CA . PHE B 1 100 ? 0.079 6.43 -15.781 1 89.06 100 PHE B CA 1
ATOM 3119 C C . PHE B 1 100 ? -1.404 6.777 -15.844 1 89.06 100 PHE B C 1
ATOM 3121 O O . PHE B 1 100 ? -1.899 7.562 -15.039 1 89.06 100 PHE B O 1
ATOM 3128 N N . GLN B 1 101 ? -2.018 6.273 -16.797 1 91.56 101 GLN B N 1
ATOM 3129 C CA . GLN B 1 101 ? -3.455 6.5 -16.922 1 91.56 101 GLN B CA 1
ATOM 3130 C C . GLN B 1 101 ? -4.203 5.996 -15.695 1 91.56 101 GLN B C 1
ATOM 3132 O O . GLN B 1 101 ? -5.113 6.664 -15.203 1 91.56 101 GLN B O 1
ATOM 3137 N N . LEU B 1 102 ? -3.852 4.883 -15.258 1 91.75 102 LEU B N 1
ATOM 3138 C CA . LEU B 1 102 ? -4.492 4.297 -14.078 1 91.75 102 LEU B CA 1
ATOM 3139 C C . LEU B 1 102 ? -4.223 5.133 -12.836 1 91.75 102 LEU B C 1
ATOM 3141 O O . LEU B 1 102 ? -5.133 5.395 -12.047 1 91.75 102 LEU B O 1
ATOM 3145 N N . ALA B 1 103 ? -2.998 5.512 -12.695 1 90.38 103 ALA B N 1
ATOM 3146 C CA . ALA B 1 103 ? -2.623 6.328 -11.539 1 90.38 103 ALA B CA 1
ATOM 3147 C C . ALA B 1 103 ? -3.395 7.645 -11.531 1 90.38 103 ALA B C 1
ATOM 3149 O O . ALA B 1 103 ? -3.939 8.039 -10.5 1 90.38 103 ALA B O 1
ATOM 3150 N N . LEU B 1 104 ? -3.451 8.297 -12.648 1 90.19 104 LEU B N 1
ATOM 3151 C CA . LEU B 1 104 ? -4.133 9.578 -12.75 1 90.19 104 LEU B CA 1
ATOM 3152 C C . LEU B 1 104 ? -5.633 9.414 -12.539 1 90.19 104 LEU B C 1
ATOM 3154 O O . LEU B 1 104 ? -6.27 10.258 -11.898 1 90.19 104 LEU B O 1
ATOM 3158 N N . ALA B 1 105 ? -6.16 8.422 -13.109 1 92.62 105 ALA B N 1
ATOM 3159 C CA . ALA B 1 105 ? -7.586 8.172 -12.93 1 92.62 105 ALA B CA 1
ATOM 3160 C C . ALA B 1 105 ? -7.91 7.879 -11.461 1 92.62 105 ALA B C 1
ATOM 3162 O O . ALA B 1 105 ? -8.938 8.328 -10.945 1 92.62 105 ALA B O 1
ATOM 3163 N N . SER B 1 106 ? -7.105 7.074 -10.836 1 93.19 106 SER B N 1
ATOM 3164 C CA . SER B 1 106 ? -7.301 6.758 -9.43 1 93.19 106 SER B CA 1
ATOM 3165 C C . SER B 1 106 ? -7.223 8.016 -8.562 1 93.19 106 SER B C 1
ATOM 3167 O O . SER B 1 106 ? -8.016 8.188 -7.637 1 93.19 106 SER B O 1
ATOM 3169 N N . LEU B 1 107 ? -6.285 8.852 -8.906 1 91.06 107 LEU B N 1
ATOM 3170 C CA . LEU B 1 107 ? -6.148 10.117 -8.195 1 91.06 107 LEU B CA 1
ATOM 3171 C C . LEU B 1 107 ? -7.375 10.992 -8.414 1 91.06 107 LEU B C 1
ATOM 3173 O O . LEU B 1 107 ? -7.848 11.656 -7.48 1 91.06 107 LEU B O 1
ATOM 3177 N N . ALA B 1 108 ? -7.793 11.055 -9.617 1 92.62 108 ALA B N 1
ATOM 3178 C CA . ALA B 1 108 ? -8.969 11.859 -9.945 1 92.62 108 ALA B CA 1
ATOM 3179 C C . ALA B 1 108 ? -10.188 11.391 -9.156 1 92.62 108 ALA B C 1
ATOM 3181 O O . ALA B 1 108 ? -10.93 12.203 -8.602 1 92.62 108 ALA B O 1
ATOM 3182 N N . ILE B 1 109 ? -10.375 10.148 -9.117 1 93.06 109 ILE B N 1
ATOM 3183 C CA . ILE B 1 109 ? -11.492 9.586 -8.367 1 93.06 109 ILE B CA 1
ATOM 3184 C C . ILE B 1 109 ? -11.344 9.93 -6.891 1 93.06 109 ILE B C 1
ATOM 3186 O O . ILE B 1 109 ? -12.32 10.328 -6.238 1 93.06 109 ILE B O 1
ATOM 3190 N N . ALA B 1 110 ? -10.188 9.727 -6.391 1 93.44 110 ALA B N 1
ATOM 3191 C CA . ALA B 1 110 ? -9.922 10.031 -4.988 1 93.44 110 ALA B CA 1
ATOM 3192 C C . ALA B 1 110 ? -10.242 11.492 -4.672 1 93.44 110 ALA B C 1
ATOM 3194 O O . ALA B 1 110 ? -10.93 11.781 -3.689 1 93.44 110 ALA B O 1
ATOM 3195 N N . LEU B 1 111 ? -9.82 12.375 -5.535 1 92.75 111 LEU B N 1
ATOM 3196 C CA . LEU B 1 111 ? -10.016 13.805 -5.309 1 92.75 111 LEU B CA 1
ATOM 3197 C C . LEU B 1 111 ? -11.484 14.18 -5.473 1 92.75 111 LEU B C 1
ATOM 3199 O O . LEU B 1 111 ? -12.008 15 -4.715 1 92.75 111 LEU B O 1
ATOM 3203 N N . LEU B 1 112 ? -12.102 13.633 -6.473 1 94.31 112 LEU B N 1
ATOM 3204 C CA . LEU B 1 112 ? -13.5 13.938 -6.758 1 94.31 112 LEU B CA 1
ATOM 3205 C C . LEU B 1 112 ? -14.391 13.523 -5.594 1 94.31 112 LEU B C 1
ATOM 3207 O O . LEU B 1 112 ? -15.43 14.148 -5.352 1 94.31 112 LEU B O 1
ATOM 3211 N N . ILE B 1 113 ? -14 12.562 -4.891 1 93.5 113 ILE B N 1
ATOM 3212 C CA . ILE B 1 113 ? -14.781 12.094 -3.752 1 93.5 113 ILE B CA 1
ATOM 3213 C C . ILE B 1 113 ? -14.336 12.812 -2.482 1 93.5 113 ILE B C 1
ATOM 3215 O O . ILE B 1 113 ? -15.164 13.336 -1.731 1 93.5 113 ILE B O 1
ATOM 3219 N N . ALA B 1 114 ? -13.07 12.898 -2.285 1 93.25 114 ALA B N 1
ATOM 3220 C CA . ALA B 1 114 ? -12.492 13.336 -1.017 1 93.25 114 ALA B CA 1
ATOM 3221 C C . ALA B 1 114 ? -12.734 14.82 -0.785 1 93.25 114 ALA B C 1
ATOM 3223 O O . ALA B 1 114 ? -13.078 15.234 0.326 1 93.25 114 ALA B O 1
ATOM 3224 N N . LEU B 1 115 ? -12.508 15.641 -1.784 1 91.88 115 LEU B N 1
ATOM 3225 C CA . LEU B 1 115 ? -12.586 17.078 -1.601 1 91.88 115 LEU B CA 1
ATOM 3226 C C . LEU B 1 115 ? -14.016 17.516 -1.274 1 91.88 115 LEU B C 1
ATOM 3228 O O . LEU B 1 115 ? -14.258 18.141 -0.239 1 91.88 115 LEU B O 1
ATOM 3232 N N . PRO B 1 116 ? -14.984 17.156 -2.105 1 92.19 116 PRO B N 1
ATOM 3233 C CA . PRO B 1 116 ? -16.344 17.547 -1.766 1 92.19 116 PRO B CA 1
ATOM 3234 C C . PRO B 1 116 ? -16.812 16.984 -0.424 1 92.19 116 PRO B C 1
ATOM 3236 O O . PRO B 1 116 ? -17.422 17.703 0.372 1 92.19 116 PRO B O 1
ATOM 3239 N N . LEU B 1 117 ? -16.531 15.766 -0.145 1 91.88 117 LEU B N 1
ATOM 3240 C CA . LEU B 1 117 ? -16.984 15.133 1.091 1 91.88 117 LEU B CA 1
ATOM 3241 C C . LEU B 1 117 ? -16.266 15.719 2.297 1 91.88 117 LEU B C 1
ATOM 3243 O O . LEU B 1 117 ? -16.875 15.984 3.33 1 91.88 117 LEU B O 1
ATOM 3247 N N . GLY B 1 118 ? -14.953 15.867 2.172 1 90.25 118 GLY B N 1
ATOM 3248 C CA . GLY B 1 118 ? -14.18 16.453 3.256 1 90.25 118 GLY B CA 1
ATOM 3249 C C . GLY B 1 118 ? -14.586 17.875 3.586 1 90.25 118 GLY B C 1
ATOM 3250 O O . GLY B 1 118 ? -14.695 18.234 4.758 1 90.25 118 GLY B O 1
ATOM 3251 N N . ILE B 1 119 ? -14.781 18.641 2.562 1 89.56 119 ILE B N 1
ATOM 3252 C CA . ILE B 1 119 ? -15.203 20.031 2.738 1 89.56 119 ILE B CA 1
ATOM 3253 C C . ILE B 1 119 ? -16.594 20.078 3.363 1 89.56 119 ILE B C 1
ATOM 3255 O O . ILE B 1 119 ? -16.812 20.766 4.359 1 89.56 119 ILE B O 1
ATOM 3259 N N . ALA B 1 120 ? -17.516 19.328 2.773 1 89.62 120 ALA B N 1
ATOM 3260 C CA . ALA B 1 120 ? -18.875 19.328 3.275 1 89.62 120 ALA B CA 1
ATOM 3261 C C . ALA B 1 120 ? -18.938 18.859 4.727 1 89.62 120 ALA B C 1
ATOM 3263 O O . ALA B 1 120 ? -19.703 19.391 5.531 1 89.62 120 ALA B O 1
ATOM 3264 N N . ALA B 1 121 ? -18.172 17.891 5.047 1 89.12 121 ALA B N 1
ATOM 3265 C CA . ALA B 1 121 ? -18.156 17.344 6.398 1 89.12 121 ALA B CA 1
ATOM 3266 C C . ALA B 1 121 ? -17.609 18.359 7.398 1 89.12 121 ALA B C 1
ATOM 3268 O O . ALA B 1 121 ? -18.016 18.359 8.562 1 89.12 121 ALA B O 1
ATOM 3269 N N . SER B 1 122 ? -16.703 19.172 6.961 1 86.5 122 SER B N 1
ATOM 3270 C CA . SER B 1 122 ? -16.062 20.141 7.855 1 86.5 122 SER B CA 1
ATOM 3271 C C . SER B 1 122 ? -16.969 21.344 8.102 1 86.5 122 SER B C 1
ATOM 3273 O O . SER B 1 122 ? -16.812 22.047 9.102 1 86.5 122 SER B O 1
ATOM 3275 N N . LEU B 1 123 ? -17.875 21.656 7.191 1 86 123 LEU B N 1
ATOM 3276 C CA . LEU B 1 123 ? -18.734 22.828 7.293 1 86 123 LEU B CA 1
ATOM 3277 C C . LEU B 1 123 ? -19.812 22.641 8.344 1 86 123 LEU B C 1
ATOM 3279 O O . LEU B 1 123 ? -20.297 23.594 8.938 1 86 123 LEU B O 1
ATOM 3283 N N . LYS B 1 124 ? -20.312 21.406 8.531 1 84.62 124 LYS B N 1
ATOM 3284 C CA . LYS B 1 124 ? -21.281 21.109 9.57 1 84.62 124 LYS B CA 1
ATOM 3285 C C . LYS B 1 124 ? -20.875 19.875 10.375 1 84.62 124 LYS B C 1
ATOM 3287 O O . LYS B 1 124 ? -21.453 18.797 10.219 1 84.62 124 LYS B O 1
ATOM 3292 N N . PRO B 1 125 ? -20.047 20.188 11.281 1 79.5 125 PRO B N 1
ATOM 3293 C CA . PRO B 1 125 ? -19.578 19.062 12.086 1 79.5 125 PRO B CA 1
ATOM 3294 C C . PRO B 1 125 ? -20.703 18.328 12.797 1 79.5 125 PRO B C 1
ATOM 3296 O O . PRO B 1 125 ? -21.672 18.953 13.25 1 79.5 125 PRO B O 1
ATOM 3299 N N . TYR B 1 126 ? -20.734 17.016 12.742 1 78.38 126 TYR B N 1
ATOM 3300 C CA . TYR B 1 126 ? -21.656 16.125 13.445 1 78.38 126 TYR B CA 1
ATOM 3301 C C . TYR B 1 126 ? -22.984 16.031 12.711 1 78.38 126 TYR B C 1
ATOM 3303 O O . TYR B 1 126 ? -23.938 15.422 13.211 1 78.38 126 TYR B O 1
ATOM 3311 N N . SER B 1 127 ? -23.016 16.609 11.602 1 84.88 127 SER B N 1
ATOM 3312 C CA . SER B 1 127 ? -24.219 16.5 10.758 1 84.88 127 SER B CA 1
ATOM 3313 C C . SER B 1 127 ? -24.266 15.141 10.07 1 84.88 127 SER B C 1
ATOM 3315 O O . SER B 1 127 ? -23.359 14.328 10.211 1 84.88 127 SER B O 1
ATOM 3317 N N . TRP B 1 128 ? -25.375 14.953 9.438 1 86.94 128 TRP B N 1
ATOM 3318 C CA . TRP B 1 128 ? -25.547 13.711 8.703 1 86.94 128 TRP B CA 1
ATOM 3319 C C . TRP B 1 128 ? -24.531 13.594 7.574 1 86.94 128 TRP B C 1
ATOM 3321 O O . TRP B 1 128 ? -24.078 12.492 7.246 1 86.94 128 TRP B O 1
ATOM 3331 N N . VAL B 1 129 ? -24.125 14.719 7.117 1 86.12 129 VAL B N 1
ATOM 3332 C CA . VAL B 1 129 ? -23.125 14.719 6.062 1 86.12 129 VAL B CA 1
ATOM 3333 C C . VAL B 1 129 ? -21.766 14.328 6.645 1 86.12 129 VAL B C 1
ATOM 3335 O O . VAL B 1 129 ? -21.016 13.555 6.043 1 86.12 129 VAL B O 1
ATOM 3338 N N . ASP B 1 130 ? -21.516 14.82 7.707 1 86.94 130 ASP B N 1
ATOM 3339 C CA . ASP B 1 130 ? -20.266 14.492 8.398 1 86.94 130 ASP B CA 1
ATOM 3340 C C . ASP B 1 130 ? -20.219 13.016 8.773 1 86.94 130 ASP B C 1
ATOM 3342 O O . ASP B 1 130 ? -19.25 12.32 8.469 1 86.94 130 ASP B O 1
ATOM 3346 N N . ASN B 1 131 ? -21.312 12.609 9.266 1 84 131 ASN B N 1
ATOM 3347 C CA . ASN B 1 131 ? -21.375 11.211 9.68 1 84 131 ASN B CA 1
ATOM 3348 C C . ASN B 1 131 ? -21.359 10.266 8.477 1 84 131 ASN B C 1
ATOM 3350 O O . ASN B 1 131 ? -20.734 9.211 8.523 1 84 131 ASN B O 1
ATOM 3354 N N . GLY B 1 132 ? -22.062 10.656 7.539 1 87.81 132 GLY B N 1
ATOM 3355 C CA . GLY B 1 132 ? -22.047 9.867 6.312 1 87.81 132 GLY B CA 1
ATOM 3356 C C . GLY B 1 132 ? -20.688 9.797 5.66 1 87.81 132 GLY B C 1
ATOM 3357 O O . GLY B 1 132 ? -20.281 8.734 5.168 1 87.81 132 GLY B O 1
ATOM 3358 N N . SER B 1 133 ? -20.016 10.93 5.691 1 86.31 133 SER B N 1
ATOM 3359 C CA . SER B 1 133 ? -18.672 10.961 5.129 1 86.31 133 SER B CA 1
ATOM 3360 C C . SER B 1 133 ? -17.719 10.07 5.922 1 86.31 133 SER B C 1
ATOM 3362 O O . SER B 1 133 ? -16.844 9.422 5.348 1 86.31 133 SER B O 1
ATOM 3364 N N . ALA B 1 134 ? -17.969 10.031 7.133 1 82.75 134 ALA B N 1
ATOM 3365 C CA . ALA B 1 134 ? -17.156 9.18 7.996 1 82.75 134 ALA B CA 1
ATOM 3366 C C . ALA B 1 134 ? -17.391 7.703 7.699 1 82.75 134 ALA B C 1
ATOM 3368 O O . ALA B 1 134 ? -16.438 6.914 7.652 1 82.75 134 ALA B O 1
ATOM 3369 N N . VAL B 1 135 ? -18.609 7.391 7.488 1 86.19 135 VAL B N 1
ATOM 3370 C CA . VAL B 1 135 ? -18.969 6.008 7.184 1 86.19 135 VAL B CA 1
ATOM 3371 C C . VAL B 1 135 ? -18.375 5.605 5.836 1 86.19 135 VAL B C 1
ATOM 3373 O O . VAL B 1 135 ? -17.797 4.523 5.699 1 86.19 135 VAL B O 1
ATOM 3376 N N . LEU B 1 136 ? -18.469 6.441 4.945 1 85.75 136 LEU B N 1
ATOM 3377 C CA . LEU B 1 136 ? -17.953 6.156 3.613 1 85.75 136 LEU B CA 1
ATOM 3378 C C . LEU B 1 136 ? -16.438 6.039 3.633 1 85.75 136 LEU B C 1
ATOM 3380 O O . LEU B 1 136 ? -15.867 5.184 2.949 1 85.75 136 LEU B O 1
ATOM 3384 N N . ALA B 1 137 ? -15.844 6.902 4.344 1 83.56 137 ALA B N 1
ATOM 3385 C CA . ALA B 1 137 ? -14.391 6.855 4.469 1 83.56 137 ALA B CA 1
ATOM 3386 C C . ALA B 1 137 ? -13.938 5.562 5.145 1 83.56 137 ALA B C 1
ATOM 3388 O O . ALA B 1 137 ? -12.969 4.934 4.711 1 83.56 137 ALA B O 1
ATOM 3389 N N . LEU B 1 138 ? -14.703 5.199 6.117 1 81.19 138 LEU B N 1
ATOM 3390 C CA . LEU B 1 138 ? -14.375 3.977 6.84 1 81.19 138 LEU B CA 1
ATOM 3391 C C . LEU B 1 138 ? -14.562 2.75 5.957 1 81.19 138 LEU B C 1
ATOM 3393 O O . LEU B 1 138 ? -13.766 1.812 6.008 1 81.19 138 LEU B O 1
ATOM 3397 N N . LEU B 1 139 ? -15.562 2.756 5.191 1 84.38 139 LEU B N 1
ATOM 3398 C CA . LEU B 1 139 ? -15.789 1.668 4.246 1 84.38 139 LEU B CA 1
ATOM 3399 C C . LEU B 1 139 ? -14.656 1.57 3.238 1 84.38 139 LEU B C 1
ATOM 3401 O O . LEU B 1 139 ? -14.195 0.471 2.916 1 84.38 139 LEU B O 1
ATOM 3405 N N . GLY B 1 140 ? -14.273 2.684 2.746 1 80.62 140 GLY B N 1
ATOM 3406 C CA . GLY B 1 140 ? -13.203 2.73 1.757 1 80.62 140 GLY B CA 1
ATOM 3407 C C . GLY B 1 140 ? -11.891 2.184 2.271 1 80.62 140 GLY B C 1
ATOM 3408 O O . GLY B 1 140 ? -11.148 1.529 1.533 1 80.62 140 GLY B O 1
ATOM 3409 N N . ILE B 1 141 ? -11.625 2.322 3.49 1 79.56 141 ILE B N 1
ATOM 3410 C CA . ILE B 1 141 ? -10.328 1.931 4.031 1 79.56 141 ILE B CA 1
ATOM 3411 C C . ILE B 1 141 ? -10.406 0.508 4.578 1 79.56 141 ILE B C 1
ATOM 3413 O O . ILE B 1 141 ? -9.391 -0.17 4.715 1 79.56 141 ILE B O 1
ATOM 3417 N N . SER B 1 142 ? -11.586 0.09 4.867 1 79.5 142 SER B N 1
ATOM 3418 C CA . SER B 1 142 ? -11.742 -1.199 5.531 1 79.5 142 SER B CA 1
ATOM 3419 C C . SER B 1 142 ? -11.695 -2.348 4.531 1 79.5 142 SER B C 1
ATOM 3421 O O . SER B 1 142 ? -11.484 -3.5 4.914 1 79.5 142 SER B O 1
ATOM 3423 N N . ILE B 1 143 ? -11.93 -2.051 3.322 1 82.06 143 ILE B N 1
ATOM 3424 C CA . ILE B 1 143 ? -11.891 -3.082 2.293 1 82.06 143 ILE B CA 1
ATOM 3425 C C . ILE B 1 143 ? -10.508 -3.117 1.65 1 82.06 143 ILE B C 1
ATOM 3427 O O . ILE B 1 143 ? -10.07 -2.135 1.047 1 82.06 143 ILE B O 1
ATOM 3431 N N . PRO B 1 144 ? -9.82 -4.215 1.749 1 77.31 144 PRO B N 1
ATOM 3432 C CA . PRO B 1 144 ? -8.508 -4.301 1.114 1 77.31 144 PRO B CA 1
ATOM 3433 C C . PRO B 1 144 ? -8.578 -4.191 -0.408 1 77.31 144 PRO B C 1
ATOM 3435 O O . PRO B 1 144 ? -9.484 -4.75 -1.028 1 77.31 144 PRO B O 1
ATOM 3438 N N . ASN B 1 145 ? -7.609 -3.475 -0.955 1 79.31 145 ASN B N 1
ATOM 3439 C CA . ASN B 1 145 ? -7.621 -3.232 -2.393 1 79.31 145 ASN B CA 1
ATOM 3440 C C . ASN B 1 145 ? -7.5 -4.531 -3.184 1 79.31 145 ASN B C 1
ATOM 3442 O O . ASN B 1 145 ? -8.133 -4.691 -4.23 1 79.31 145 ASN B O 1
ATOM 3446 N N . PHE B 1 146 ? -6.684 -5.402 -2.75 1 75.5 146 PHE B N 1
ATOM 3447 C CA . PHE B 1 146 ? -6.449 -6.633 -3.494 1 75.5 146 PHE B CA 1
ATOM 3448 C C . PHE B 1 146 ? -7.723 -7.469 -3.576 1 75.5 146 PHE B C 1
ATOM 3450 O O . PHE B 1 146 ? -7.867 -8.297 -4.477 1 75.5 146 PHE B O 1
ATOM 3457 N N . TRP B 1 147 ? -8.57 -7.34 -2.621 1 78.56 147 TRP B N 1
ATOM 3458 C CA . TRP B 1 147 ? -9.844 -8.047 -2.621 1 78.56 147 TRP B CA 1
ATOM 3459 C C . TRP B 1 147 ? -10.906 -7.254 -3.383 1 78.56 147 TRP B C 1
ATOM 3461 O O . TRP B 1 147 ? -11.719 -7.832 -4.109 1 78.56 147 TRP B O 1
ATOM 3471 N N . LEU B 1 148 ? -10.891 -5.984 -3.17 1 85.75 148 LEU B N 1
ATOM 3472 C CA . LEU B 1 148 ? -11.891 -5.125 -3.791 1 85.75 148 LEU B CA 1
ATOM 3473 C C . LEU B 1 148 ? -11.844 -5.25 -5.312 1 85.75 148 LEU B C 1
ATOM 3475 O O . LEU B 1 148 ? -12.891 -5.344 -5.961 1 85.75 148 LEU B O 1
ATOM 3479 N N . GLY B 1 149 ? -10.711 -5.191 -5.891 1 87.19 149 GLY B N 1
ATOM 3480 C CA . GLY B 1 149 ? -10.555 -5.266 -7.332 1 87.19 149 GLY B CA 1
ATOM 3481 C C . GLY B 1 149 ? -11.25 -6.469 -7.945 1 87.19 149 GLY B C 1
ATOM 3482 O O . GLY B 1 149 ? -12.172 -6.316 -8.75 1 87.19 149 GLY B O 1
ATOM 3483 N N . PRO B 1 150 ? -10.805 -7.691 -7.512 1 83.38 150 PRO B N 1
ATOM 3484 C CA . PRO B 1 150 ? -11.445 -8.898 -8.039 1 83.38 150 PRO B CA 1
ATOM 3485 C C . PRO B 1 150 ? -12.953 -8.914 -7.801 1 83.38 150 PRO B C 1
ATOM 3487 O O . PRO B 1 150 ? -13.719 -9.375 -8.656 1 83.38 150 PRO B O 1
ATOM 3490 N N . MET B 1 151 ? -13.383 -8.359 -6.707 1 84.19 151 MET B N 1
ATOM 3491 C CA . MET B 1 151 ? -14.805 -8.352 -6.402 1 84.19 151 MET B CA 1
ATOM 3492 C C . MET B 1 151 ? -15.57 -7.445 -7.359 1 84.19 151 MET B C 1
ATOM 3494 O O . MET B 1 151 ? -16.656 -7.793 -7.82 1 84.19 151 MET B O 1
ATOM 3498 N N . LEU B 1 152 ? -15.008 -6.312 -7.535 1 88.06 152 LEU B N 1
ATOM 3499 C CA . LEU B 1 152 ? -15.633 -5.402 -8.492 1 88.06 152 LEU B CA 1
ATOM 3500 C C . LEU B 1 152 ? -15.672 -6.02 -9.883 1 88.06 152 LEU B C 1
ATOM 3502 O O . LEU B 1 152 ? -16.656 -5.852 -10.609 1 88.06 152 LEU B O 1
ATOM 3506 N N . LEU B 1 153 ? -14.594 -6.699 -10.219 1 86.88 153 LEU B N 1
ATOM 3507 C CA . LEU B 1 153 ? -14.523 -7.371 -11.516 1 86.88 153 LEU B CA 1
ATOM 3508 C C . LEU B 1 153 ? -15.617 -8.43 -11.641 1 86.88 153 LEU B C 1
ATOM 3510 O O . LEU B 1 153 ? -16.328 -8.477 -12.648 1 86.88 153 LEU B O 1
ATOM 3514 N N . ILE B 1 154 ? -15.734 -9.242 -10.695 1 82.31 154 ILE B N 1
ATOM 3515 C CA . ILE B 1 154 ? -16.719 -10.32 -10.695 1 82.31 154 ILE B CA 1
ATOM 3516 C C . ILE B 1 154 ? -18.125 -9.742 -10.75 1 82.31 154 ILE B C 1
ATOM 3518 O O . ILE B 1 154 ? -18.953 -10.18 -11.555 1 82.31 154 ILE B O 1
ATOM 3522 N N . LEU B 1 155 ? -18.359 -8.75 -9.984 1 82.75 155 LEU B N 1
ATOM 3523 C CA . LEU B 1 155 ? -19.703 -8.188 -9.859 1 82.75 155 LEU B CA 1
ATOM 3524 C C . LEU B 1 155 ? -20.094 -7.414 -11.117 1 82.75 155 LEU B C 1
ATOM 3526 O O . LEU B 1 155 ? -21.141 -7.676 -11.719 1 82.75 155 LEU B O 1
ATOM 3530 N N . PHE B 1 156 ? -19.219 -6.516 -11.578 1 87.56 156 PHE B N 1
ATOM 3531 C CA . PHE B 1 156 ? -19.641 -5.555 -12.594 1 87.56 156 PHE B CA 1
ATOM 3532 C C . PHE B 1 156 ? -19.281 -6.055 -13.984 1 87.56 156 PHE B C 1
ATOM 3534 O O . PHE B 1 156 ? -19.922 -5.684 -14.969 1 87.56 156 PHE B O 1
ATOM 3541 N N . SER B 1 157 ? -18.25 -6.816 -14.109 1 82.56 157 SER B N 1
ATOM 3542 C CA . SER B 1 157 ? -17.828 -7.277 -15.438 1 82.56 157 SER B CA 1
ATOM 3543 C C . SER B 1 157 ? -18.375 -8.672 -15.727 1 82.56 157 SER B C 1
ATOM 3545 O O . SER B 1 157 ? -18.938 -8.914 -16.797 1 82.56 157 SER B O 1
ATOM 3547 N N . LEU B 1 158 ? -18.297 -9.555 -14.828 1 78.31 158 LEU B N 1
ATOM 3548 C CA . LEU B 1 158 ? -18.641 -10.953 -15.086 1 78.31 158 LEU B CA 1
ATOM 3549 C C . LEU B 1 158 ? -20.125 -11.203 -14.82 1 78.31 158 LEU B C 1
ATOM 3551 O O . LEU B 1 158 ? -20.797 -11.852 -15.625 1 78.31 158 LEU B O 1
ATOM 3555 N N . THR B 1 159 ? -20.625 -10.68 -13.711 1 78.19 159 THR B N 1
ATOM 3556 C CA . THR B 1 159 ? -22 -10.992 -13.32 1 78.19 159 THR B CA 1
ATOM 3557 C C . THR B 1 159 ? -22.984 -10.039 -13.992 1 78.19 159 THR B C 1
ATOM 3559 O O . THR B 1 159 ? -23.891 -10.477 -14.711 1 78.19 159 THR B O 1
ATOM 3562 N N . LEU B 1 160 ? -22.75 -8.742 -13.789 1 83.06 160 LEU B N 1
ATOM 3563 C CA . LEU B 1 160 ? -23.688 -7.754 -14.297 1 83.06 160 LEU B CA 1
ATOM 3564 C C . LEU B 1 160 ? -23.375 -7.406 -15.75 1 83.06 160 LEU B C 1
ATOM 3566 O O . LEU B 1 160 ? -24.234 -6.871 -16.469 1 83.06 160 LEU B O 1
ATOM 3570 N N . GLN B 1 161 ? -22.078 -7.699 -16.172 1 83.5 161 GLN B N 1
ATOM 3571 C CA . GLN B 1 161 ? -21.625 -7.395 -17.516 1 83.5 161 GLN B CA 1
ATOM 3572 C C . GLN B 1 161 ? -21.828 -5.918 -17.859 1 83.5 161 GLN B C 1
ATOM 3574 O O . GLN B 1 161 ? -22.203 -5.578 -18.984 1 83.5 161 GLN B O 1
ATOM 3579 N N . ALA B 1 162 ? -21.781 -5.148 -16.922 1 85.75 162 ALA B N 1
ATOM 3580 C CA . ALA B 1 162 ? -21.953 -3.709 -17.094 1 85.75 162 ALA B CA 1
ATOM 3581 C C . ALA B 1 162 ? -20.688 -3.055 -17.625 1 85.75 162 ALA B C 1
ATOM 3583 O O . ALA B 1 162 ? -20.75 -1.985 -18.234 1 85.75 162 ALA B O 1
ATOM 3584 N N . LEU B 1 163 ? -19.578 -3.631 -17.375 1 86.88 163 LEU B N 1
ATOM 3585 C CA . LEU B 1 163 ? -18.297 -3.121 -17.797 1 86.88 163 LEU B CA 1
ATOM 3586 C C . LEU B 1 163 ? -17.484 -4.211 -18.5 1 86.88 163 LEU B C 1
ATOM 3588 O O . LEU B 1 163 ? -17.766 -5.398 -18.344 1 86.88 163 LEU B O 1
ATOM 3592 N N . PRO B 1 164 ? -16.578 -3.754 -19.266 1 83 164 PRO B N 1
ATOM 3593 C CA . PRO B 1 164 ? -15.852 -4.742 -20.078 1 83 164 PRO B CA 1
ATOM 3594 C C . PRO B 1 164 ? -15.023 -5.703 -19.219 1 83 164 PRO B C 1
ATOM 3596 O O . PRO B 1 164 ? -14.547 -5.324 -18.156 1 83 164 PRO B O 1
ATOM 3599 N N . ASN B 1 165 ? -14.945 -6.949 -19.766 1 79.88 165 ASN B N 1
ATOM 3600 C CA . ASN B 1 165 ? -14.094 -7.961 -19.156 1 79.88 165 ASN B CA 1
ATOM 3601 C C . ASN B 1 165 ? -12.617 -7.703 -19.438 1 79.88 165 ASN B C 1
ATOM 3603 O O . ASN B 1 165 ? -12.266 -7.25 -20.531 1 79.88 165 ASN B O 1
ATOM 3607 N N . PRO B 1 166 ? -11.898 -8.031 -18.359 1 77.12 166 PRO B N 1
ATOM 3608 C CA . PRO B 1 166 ? -10.461 -7.914 -18.609 1 77.12 166 PRO B CA 1
ATOM 3609 C C . PRO B 1 166 ? -10.016 -8.703 -19.844 1 77.12 166 PRO B C 1
ATOM 3611 O O . PRO B 1 166 ? -10.484 -9.82 -20.062 1 77.12 166 PRO B O 1
ATOM 3614 N N . GLY B 1 167 ? -9.211 -8.031 -20.609 1 70 167 GLY B N 1
ATOM 3615 C CA . GLY B 1 167 ? -8.703 -8.719 -21.781 1 70 167 GLY B CA 1
ATOM 3616 C C . GLY B 1 167 ? -9.602 -8.57 -23 1 70 167 GLY B C 1
ATOM 3617 O O . GLY B 1 167 ? -9.25 -9 -24.094 1 70 167 GLY B O 1
ATOM 3618 N N . SER B 1 168 ? -10.812 -8.07 -22.703 1 71.88 168 SER B N 1
ATOM 3619 C CA . SER B 1 168 ? -11.68 -7.848 -23.859 1 71.88 168 SER B CA 1
ATOM 3620 C C . SER B 1 168 ? -11.07 -6.828 -24.812 1 71.88 168 SER B C 1
ATOM 3622 O O . SER B 1 168 ? -10.078 -6.172 -24.484 1 71.88 168 SER B O 1
ATOM 3624 N N . GLU B 1 169 ? -11.5 -6.938 -25.922 1 70.44 169 GLU B N 1
ATOM 3625 C CA . GLU B 1 169 ? -10.984 -6.066 -26.969 1 70.44 169 GLU B CA 1
ATOM 3626 C C . GLU B 1 169 ? -11.383 -4.613 -26.734 1 70.44 169 GLU B C 1
ATOM 3628 O O . GLU B 1 169 ? -10.906 -3.711 -27.422 1 70.44 169 GLU B O 1
ATOM 3633 N N . VAL B 1 170 ? -12.172 -4.527 -25.781 1 67.69 170 VAL B N 1
ATOM 3634 C CA . VAL B 1 170 ? -12.648 -3.174 -25.516 1 67.69 170 VAL B CA 1
ATOM 3635 C C . VAL B 1 170 ? -11.531 -2.342 -24.906 1 67.69 170 VAL B C 1
ATOM 3637 O O . VAL B 1 170 ? -10.844 -2.795 -23.984 1 67.69 170 VAL B O 1
ATOM 3640 N N . THR B 1 171 ? -11.219 -1.326 -25.781 1 67.56 171 THR B N 1
ATOM 3641 C CA . THR B 1 171 ? -10.211 -0.38 -25.312 1 67.56 171 THR B CA 1
ATOM 3642 C C . THR B 1 171 ? -10.859 0.944 -24.906 1 67.56 171 THR B C 1
ATOM 3644 O O . THR B 1 171 ? -12.008 1.211 -25.266 1 67.56 171 THR B O 1
ATOM 3647 N N . GLY B 1 172 ? -10.461 1.583 -23.875 1 72.31 172 GLY B N 1
ATOM 3648 C CA . GLY B 1 172 ? -11 2.895 -23.547 1 72.31 172 GLY B CA 1
ATOM 3649 C C . GLY B 1 172 ? -11.109 3.137 -22.047 1 72.31 172 GLY B C 1
ATOM 3650 O O . GLY B 1 172 ? -10.547 2.387 -21.25 1 72.31 172 GLY B O 1
ATOM 3651 N N . LEU B 1 173 ? -11.945 4.117 -21.797 1 80.56 173 LEU B N 1
ATOM 3652 C CA . LEU B 1 173 ? -12.094 4.617 -20.438 1 80.56 173 LEU B CA 1
ATOM 3653 C C . LEU B 1 173 ? -12.898 3.637 -19.594 1 80.56 173 LEU B C 1
ATOM 3655 O O . LEU B 1 173 ? -12.727 3.59 -18.375 1 80.56 173 LEU B O 1
ATOM 3659 N N . SER B 1 174 ? -13.703 2.818 -20.328 1 84.81 174 SER B N 1
ATOM 3660 C CA . SER B 1 174 ? -14.531 1.877 -19.578 1 84.81 174 SER B CA 1
ATOM 3661 C C . SER B 1 174 ? -13.68 0.828 -18.875 1 84.81 174 SER B C 1
ATOM 3663 O O . SER B 1 174 ? -14.07 0.299 -17.828 1 84.81 174 SER B O 1
ATOM 3665 N N . THR B 1 175 ? -12.492 0.571 -19.422 1 85.94 175 THR B N 1
ATOM 3666 C CA . THR B 1 175 ? -11.609 -0.434 -18.828 1 85.94 175 THR B CA 1
ATOM 3667 C C . THR B 1 175 ? -10.844 0.149 -17.656 1 85.94 175 THR B C 1
ATOM 3669 O O . THR B 1 175 ? -10.227 -0.59 -16.875 1 85.94 175 THR B O 1
ATOM 3672 N N . LEU B 1 176 ? -11.047 1.426 -17.5 1 90.25 176 LEU B N 1
ATOM 3673 C CA . LEU B 1 176 ? -10.281 2.121 -16.469 1 90.25 176 LEU B CA 1
ATOM 3674 C C . LEU B 1 176 ? -11.109 2.32 -15.203 1 90.25 176 LEU B C 1
ATOM 3676 O O . LEU B 1 176 ? -10.555 2.549 -14.125 1 90.25 176 LEU B O 1
ATOM 3680 N N . ILE B 1 177 ? -12.328 2.223 -15.281 1 92 177 ILE B N 1
ATOM 3681 C CA . ILE B 1 177 ? -13.25 2.613 -14.219 1 92 177 ILE B CA 1
ATOM 3682 C C . ILE B 1 177 ? -13.039 1.714 -13 1 92 177 ILE B C 1
ATOM 3684 O O . ILE B 1 177 ? -12.758 2.199 -11.898 1 92 177 ILE B O 1
ATOM 3688 N N . LEU B 1 178 ? -13.086 0.418 -13.195 1 92.62 178 LEU B N 1
ATOM 3689 C CA . LEU B 1 178 ? -13.047 -0.51 -12.07 1 92.62 178 LEU B CA 1
ATOM 3690 C C . LEU B 1 178 ? -11.664 -0.507 -11.414 1 92.62 178 LEU B C 1
ATOM 3692 O O . LEU B 1 178 ? -11.555 -0.41 -10.188 1 92.62 178 LEU B O 1
ATOM 3696 N N . PRO B 1 179 ? -10.594 -0.558 -12.273 1 92.25 179 PRO B N 1
ATOM 3697 C CA . PRO B 1 179 ? -9.273 -0.481 -11.633 1 92.25 179 PRO B CA 1
ATOM 3698 C C . PRO B 1 179 ? -9.047 0.841 -10.906 1 92.25 179 PRO B C 1
ATOM 3700 O O . PRO B 1 179 ? -8.438 0.862 -9.836 1 92.25 179 PRO B O 1
ATOM 3703 N N . ALA B 1 180 ? -9.562 1.853 -11.477 1 93.06 180 ALA B N 1
ATOM 3704 C CA . ALA B 1 180 ? -9.383 3.17 -10.867 1 93.06 180 ALA B CA 1
ATOM 3705 C C . ALA B 1 180 ? -10.156 3.275 -9.555 1 93.06 180 ALA B C 1
ATOM 3707 O O . ALA B 1 180 ? -9.68 3.879 -8.594 1 93.06 180 ALA B O 1
ATOM 3708 N N . ILE B 1 181 ? -11.289 2.736 -9.516 1 92.38 181 ILE B N 1
ATOM 3709 C CA . ILE B 1 181 ? -12.086 2.729 -8.297 1 92.38 181 ILE B CA 1
ATOM 3710 C C . ILE B 1 181 ? -11.391 1.889 -7.23 1 92.38 181 ILE B C 1
ATOM 3712 O O . ILE B 1 181 ? -11.375 2.256 -6.055 1 92.38 181 ILE B O 1
ATOM 3716 N N . THR B 1 182 ? -10.82 0.817 -7.633 1 91 182 THR B N 1
ATOM 3717 C CA . THR B 1 182 ? -10.133 -0.089 -6.719 1 91 182 THR B CA 1
ATOM 3718 C C . THR B 1 182 ? -8.992 0.628 -5.996 1 91 182 THR B C 1
ATOM 3720 O O . THR B 1 182 ? -8.852 0.509 -4.777 1 91 182 THR B O 1
ATOM 3723 N N . LEU B 1 183 ? -8.273 1.408 -6.672 1 89.81 183 LEU B N 1
ATOM 3724 C CA . LEU B 1 183 ? -7.125 2.094 -6.09 1 89.81 183 LEU B CA 1
ATOM 3725 C C . LEU B 1 183 ? -7.547 3.426 -5.473 1 89.81 183 LEU B C 1
ATOM 3727 O O . LEU B 1 183 ? -7.027 3.824 -4.43 1 89.81 183 LEU B O 1
ATOM 3731 N N . GLY B 1 184 ? -8.492 4.055 -6.055 1 91 184 GLY B N 1
ATOM 3732 C CA . GLY B 1 184 ? -8.844 5.422 -5.707 1 91 184 GLY B CA 1
ATOM 3733 C C . GLY B 1 184 ? -9.688 5.52 -4.449 1 91 184 GLY B C 1
ATOM 3734 O O . GLY B 1 184 ? -9.664 6.539 -3.76 1 91 184 GLY B O 1
ATOM 3735 N N . THR B 1 185 ? -10.406 4.5 -4.117 1 89.38 185 THR B N 1
ATOM 3736 C CA . THR B 1 185 ? -11.352 4.582 -3.014 1 89.38 185 THR B CA 1
ATOM 3737 C C . THR B 1 185 ? -10.625 4.648 -1.676 1 89.38 185 THR B C 1
ATOM 3739 O O . THR B 1 185 ? -11 5.426 -0.795 1 89.38 185 THR B O 1
ATOM 3742 N N . ALA B 1 186 ? -9.648 3.789 -1.501 1 83.69 186 ALA B N 1
ATOM 3743 C CA . ALA B 1 186 ? -8.875 3.857 -0.261 1 83.69 186 ALA B CA 1
ATOM 3744 C C . ALA B 1 186 ? -8.195 5.215 -0.112 1 83.69 186 ALA B C 1
ATOM 3746 O O . ALA B 1 186 ? -8.148 5.777 0.986 1 83.69 186 ALA B O 1
ATOM 3747 N N . LEU B 1 187 ? -7.699 5.68 -1.194 1 87.19 187 LEU B N 1
ATOM 3748 C CA . LEU B 1 187 ? -7.066 6.996 -1.182 1 87.19 187 LEU B CA 1
ATOM 3749 C C . LEU B 1 187 ? -8.094 8.086 -0.887 1 87.19 187 LEU B C 1
ATOM 3751 O O . LEU B 1 187 ? -7.793 9.047 -0.177 1 87.19 187 LEU B O 1
ATOM 3755 N N . ALA B 1 188 ? -9.25 7.895 -1.443 1 91.25 188 ALA B N 1
ATOM 3756 C CA . ALA B 1 188 ? -10.32 8.852 -1.189 1 91.25 188 ALA B CA 1
ATOM 3757 C C . ALA B 1 188 ? -10.641 8.938 0.3 1 91.25 188 ALA B C 1
ATOM 3759 O O . ALA B 1 188 ? -10.875 10.023 0.832 1 91.25 188 ALA B O 1
ATOM 3760 N N . ALA B 1 189 ? -10.727 7.844 0.864 1 87.25 189 ALA B N 1
ATOM 3761 C CA . ALA B 1 189 ? -11.031 7.793 2.291 1 87.25 189 ALA B CA 1
ATOM 3762 C C . ALA B 1 189 ? -9.977 8.539 3.105 1 87.25 189 ALA B C 1
ATOM 3764 O O . ALA B 1 189 ? -10.312 9.352 3.973 1 87.25 189 ALA B O 1
ATOM 3765 N N . LYS B 1 190 ? -8.758 8.305 2.863 1 82.62 190 LYS B N 1
ATOM 3766 C CA . LYS B 1 190 ? -7.66 8.969 3.559 1 82.62 190 LYS B CA 1
ATOM 3767 C C . LYS B 1 190 ? -7.688 10.477 3.322 1 82.62 190 LYS B C 1
ATOM 3769 O O . LYS B 1 190 ? -7.547 11.258 4.266 1 82.62 190 LYS B O 1
ATOM 3774 N N . LEU B 1 191 ? -7.895 10.82 2.133 1 87.62 191 LEU B N 1
ATOM 3775 C CA . LEU B 1 191 ? -7.887 12.227 1.764 1 87.62 191 LEU B CA 1
ATOM 3776 C C . LEU B 1 191 ? -9.102 12.945 2.342 1 87.62 191 LEU B C 1
ATOM 3778 O O . LEU B 1 191 ? -9.023 14.125 2.691 1 87.62 191 LEU B O 1
ATOM 3782 N N . THR B 1 192 ? -10.195 12.273 2.348 1 88.75 192 THR B N 1
ATOM 3783 C CA . THR B 1 192 ? -11.383 12.859 2.947 1 88.75 192 THR B CA 1
ATOM 3784 C C . THR B 1 192 ? -11.133 13.227 4.406 1 88.75 192 THR B C 1
ATOM 3786 O O . THR B 1 192 ? -11.461 14.336 4.84 1 88.75 192 THR B O 1
ATOM 3789 N N . ARG B 1 193 ? -10.547 12.344 5.066 1 79.5 193 ARG B N 1
ATOM 3790 C CA . ARG B 1 193 ? -10.258 12.586 6.48 1 79.5 193 ARG B CA 1
ATOM 3791 C C . ARG B 1 193 ? -9.258 13.719 6.652 1 79.5 193 ARG B C 1
ATOM 3793 O O . ARG B 1 193 ? -9.383 14.531 7.574 1 79.5 193 ARG B O 1
ATOM 3800 N N . MET B 1 194 ? -8.32 13.695 5.887 1 80.38 194 MET B N 1
ATOM 3801 C CA . MET B 1 194 ? -7.305 14.742 5.961 1 80.38 194 MET B CA 1
ATOM 3802 C C . MET B 1 194 ? -7.898 16.094 5.605 1 80.38 194 MET B C 1
ATOM 3804 O O . MET B 1 194 ? -7.609 17.094 6.262 1 80.38 194 MET B O 1
ATOM 3808 N N . THR B 1 195 ? -8.656 16.109 4.59 1 85.69 195 THR B N 1
ATOM 3809 C CA . THR B 1 195 ? -9.297 17.359 4.156 1 85.69 195 THR B CA 1
ATOM 3810 C C . THR B 1 195 ? -10.227 17.891 5.238 1 85.69 195 THR B C 1
ATOM 3812 O O . THR B 1 195 ? -10.211 19.078 5.547 1 85.69 195 THR B O 1
ATOM 3815 N N . ARG B 1 196 ? -10.961 17.031 5.734 1 85.56 196 ARG B N 1
ATOM 3816 C CA . ARG B 1 196 ? -11.867 17.438 6.805 1 85.56 196 ARG B CA 1
ATOM 3817 C C . ARG B 1 196 ? -11.094 18 7.988 1 85.56 196 ARG B C 1
ATOM 3819 O O . ARG B 1 196 ? -11.445 19.062 8.508 1 85.56 196 ARG B O 1
ATOM 3826 N N . SER B 1 197 ? -10.125 17.266 8.406 1 77.75 197 SER B N 1
ATOM 3827 C CA . SER B 1 197 ? -9.344 17.672 9.562 1 77.75 197 SER B CA 1
ATOM 3828 C C . SER B 1 197 ? -8.656 19.016 9.312 1 77.75 197 SER B C 1
ATOM 3830 O O . SER B 1 197 ? -8.664 19.891 10.18 1 77.75 197 SER B O 1
ATOM 3832 N N . SER B 1 198 ? -8.039 19.172 8.188 1 78.94 198 SER B N 1
ATOM 3833 C CA . SER B 1 198 ? -7.348 20.406 7.84 1 78.94 198 SER B CA 1
ATOM 3834 C C . SER B 1 198 ? -8.32 21.578 7.723 1 78.94 198 SER B C 1
ATOM 3836 O O . SER B 1 198 ? -8.023 22.688 8.156 1 78.94 198 SER B O 1
ATOM 3838 N N . MET B 1 199 ? -9.477 21.359 7.16 1 83.25 199 MET B N 1
ATOM 3839 C CA . MET B 1 199 ? -10.5 22.391 7.008 1 83.25 199 MET B CA 1
ATOM 3840 C C . MET B 1 199 ? -11.023 22.844 8.367 1 83.25 199 MET B C 1
ATOM 3842 O O . MET B 1 199 ? -11.227 24.047 8.594 1 83.25 199 MET B O 1
ATOM 3846 N N . LEU B 1 200 ? -11.266 21.953 9.227 1 79.94 200 LEU B N 1
ATOM 3847 C CA . LEU B 1 200 ? -11.742 22.281 10.562 1 79.94 200 LEU B CA 1
ATOM 3848 C C . LEU B 1 200 ? -10.734 23.172 11.297 1 79.94 200 LEU B C 1
ATOM 3850 O O . LEU B 1 200 ? -11.125 24.094 12 1 79.94 200 LEU B O 1
ATOM 3854 N N . GLU B 1 201 ? -9.516 22.781 11.109 1 75 201 GLU B N 1
ATOM 3855 C CA . GLU B 1 201 ? -8.461 23.562 11.75 1 75 201 GLU B CA 1
ATOM 3856 C C . GLU B 1 201 ? -8.414 24.984 11.203 1 75 201 GLU B C 1
ATOM 3858 O O . GLU B 1 201 ? -8.289 25.938 11.969 1 75 201 GLU B O 1
ATOM 3863 N N . VAL B 1 202 ? -8.531 25.078 9.945 1 77 202 VAL B N 1
ATOM 3864 C CA . VAL B 1 202 ? -8.414 26.375 9.289 1 77 202 VAL B CA 1
ATOM 3865 C C . VAL B 1 202 ? -9.656 27.219 9.57 1 77 202 VAL B C 1
ATOM 3867 O O . VAL B 1 202 ? -9.562 28.438 9.766 1 77 202 VAL B O 1
ATOM 3870 N N . LEU B 1 203 ? -10.82 26.656 9.602 1 82.75 203 LEU B N 1
ATOM 3871 C CA . LEU B 1 203 ? -12.078 27.359 9.812 1 82.75 203 LEU B CA 1
ATOM 3872 C C . LEU B 1 203 ? -12.133 27.969 11.211 1 82.75 203 LEU B C 1
ATOM 3874 O O . LEU B 1 203 ? -12.891 28.906 11.453 1 82.75 203 LEU B O 1
ATOM 3878 N N . ASN B 1 204 ? -11.336 27.422 12.039 1 78.44 204 ASN B N 1
ATOM 3879 C CA . ASN B 1 204 ? -11.336 27.891 13.414 1 78.44 204 ASN B CA 1
ATOM 3880 C C . ASN B 1 204 ? -10.273 28.969 13.633 1 78.44 204 ASN B C 1
ATOM 3882 O O . ASN B 1 204 ? -10.109 29.453 14.75 1 78.44 204 ASN B O 1
ATOM 3886 N N . GLN B 1 205 ? -9.641 29.312 12.609 1 77.94 205 GLN B N 1
ATOM 3887 C CA . GLN B 1 205 ? -8.594 30.328 12.719 1 77.94 205 GLN B CA 1
ATOM 3888 C C . GLN B 1 205 ? -9.195 31.734 12.742 1 77.94 205 GLN B C 1
ATOM 3890 O O . GLN B 1 205 ? -10.273 31.953 12.203 1 77.94 205 GLN B O 1
ATOM 3895 N N . ASP B 1 206 ? -8.477 32.719 13.375 1 78.31 206 ASP B N 1
ATOM 3896 C CA . ASP B 1 206 ? -8.93 34.094 13.578 1 78.31 206 ASP B CA 1
ATOM 3897 C C . ASP B 1 206 ? -9.125 34.812 12.25 1 78.31 206 ASP B C 1
ATOM 3899 O O . ASP B 1 206 ? -10.055 35.625 12.094 1 78.31 206 ASP B O 1
ATOM 3903 N N . TYR B 1 207 ? -8.281 34.531 11.344 1 76.31 207 TYR B N 1
ATOM 3904 C CA . TYR B 1 207 ? -8.375 35.25 10.078 1 76.31 207 TYR B CA 1
ATOM 3905 C C . TYR B 1 207 ? -9.656 34.875 9.336 1 76.31 207 TYR B C 1
ATOM 3907 O O . TYR B 1 207 ? -10.195 35.688 8.578 1 76.31 207 TYR B O 1
ATOM 3915 N N . VAL B 1 208 ? -10.102 33.719 9.578 1 80.12 208 VAL B N 1
ATOM 3916 C CA . VAL B 1 208 ? -11.352 33.281 8.953 1 80.12 208 VAL B CA 1
ATOM 3917 C C . VAL B 1 208 ? -12.531 33.969 9.625 1 80.12 208 VAL B C 1
ATOM 3919 O O . VAL B 1 208 ? -13.477 34.406 8.953 1 80.12 208 VAL B O 1
ATOM 3922 N N . ARG B 1 209 ? -12.453 34.125 10.883 1 80.12 209 ARG B N 1
ATOM 3923 C CA . ARG B 1 209 ? -13.492 34.844 11.609 1 80.12 209 ARG B CA 1
ATOM 3924 C C . ARG B 1 209 ? -13.562 36.312 11.18 1 80.12 209 ARG B C 1
ATOM 3926 O O . ARG B 1 209 ? -14.648 36.875 11.039 1 80.12 209 ARG B O 1
ATOM 3933 N N . THR B 1 210 ? -12.344 36.812 11.039 1 80.38 210 THR B N 1
ATOM 3934 C CA . THR B 1 210 ? -12.281 38.188 10.594 1 80.38 210 THR B CA 1
ATOM 3935 C C . THR B 1 210 ? -12.883 38.344 9.203 1 80.38 210 THR B C 1
ATOM 3937 O O . THR B 1 210 ? -13.602 39.312 8.93 1 80.38 210 THR B O 1
ATOM 3940 N N . ALA B 1 211 ? -12.602 37.406 8.391 1 80.25 211 ALA B N 1
ATOM 3941 C CA . ALA B 1 211 ? -13.133 37.469 7.031 1 80.25 211 ALA B CA 1
ATOM 3942 C C . ALA B 1 211 ? -14.656 37.344 7.031 1 80.25 211 ALA B C 1
ATOM 3944 O O . ALA B 1 211 ? -15.336 37.969 6.227 1 80.25 211 ALA B O 1
ATOM 3945 N N . LYS B 1 212 ? -15.18 36.531 7.938 1 80.38 212 LYS B N 1
ATOM 3946 C CA . LYS B 1 212 ? -16.625 36.406 8.086 1 80.38 212 LYS B CA 1
ATOM 3947 C C . LYS B 1 212 ? -17.266 37.688 8.602 1 80.38 212 LYS B C 1
ATOM 3949 O O . LYS B 1 212 ? -18.344 38.062 8.148 1 80.38 212 LYS B O 1
ATOM 3954 N N . SER B 1 213 ? -16.547 38.312 9.43 1 83.62 213 SER B N 1
ATOM 3955 C CA . SER B 1 213 ? -17.062 39.531 10.039 1 83.62 213 SER B CA 1
ATOM 3956 C C . SER B 1 213 ? -17.062 40.688 9.031 1 83.62 213 SER B C 1
ATOM 3958 O O . SER B 1 213 ? -17.844 41.625 9.164 1 83.62 213 SER B O 1
ATOM 3960 N N . LYS B 1 214 ? -16.203 40.594 8.062 1 86.06 214 LYS B N 1
ATOM 3961 C CA . LYS B 1 214 ? -16.125 41.625 7.051 1 86.06 214 LYS B CA 1
ATOM 3962 C C . LYS B 1 214 ? -17.25 41.5 6.035 1 86.06 214 LYS B C 1
ATOM 3964 O O . LYS B 1 214 ? -17.344 42.281 5.094 1 86.06 214 LYS B O 1
ATOM 3969 N N . GLY B 1 215 ? -18.094 40.5 6.254 1 78.44 215 GLY B N 1
ATOM 3970 C CA . GLY B 1 215 ? -19.281 40.375 5.43 1 78.44 215 GLY B CA 1
ATOM 3971 C C . GLY B 1 215 ? -19.125 39.406 4.266 1 78.44 215 GLY B C 1
ATOM 3972 O O . GLY B 1 215 ? -19.953 39.375 3.367 1 78.44 215 GLY B O 1
ATOM 3973 N N . ASN B 1 216 ? -18.031 38.812 4.141 1 76.12 216 ASN B N 1
ATOM 3974 C CA . ASN B 1 216 ? -17.844 37.844 3.051 1 76.12 216 ASN B CA 1
ATOM 3975 C C . ASN B 1 216 ? -18.797 36.656 3.18 1 76.12 216 ASN B C 1
ATOM 3977 O O . ASN B 1 216 ? -19.047 36.188 4.285 1 76.12 216 ASN B O 1
ATOM 3981 N N . PRO B 1 217 ? -19.438 36.375 2.01 1 79.19 217 PRO B N 1
ATOM 3982 C CA . PRO B 1 217 ? -20.312 35.188 2.084 1 79.19 217 PRO B CA 1
ATOM 3983 C C . PRO B 1 217 ? -19.578 33.906 2.469 1 79.19 217 PRO B C 1
ATOM 3985 O O . PRO B 1 217 ? -18.391 33.781 2.182 1 79.19 217 PRO B O 1
ATOM 3988 N N . GLY B 1 218 ? -20.234 32.938 3.16 1 73.94 218 GLY B N 1
ATOM 3989 C CA . GLY B 1 218 ? -19.688 31.719 3.725 1 73.94 218 GLY B CA 1
ATOM 3990 C C . GLY B 1 218 ? -18.906 30.891 2.715 1 73.94 218 GLY B C 1
ATOM 3991 O O . GLY B 1 218 ? -17.828 30.391 3.018 1 73.94 218 GLY B O 1
ATOM 3992 N N . TRP B 1 219 ? -19.516 30.906 1.551 1 78.31 219 TRP B N 1
ATOM 3993 C CA . TRP B 1 219 ? -18.859 30.062 0.547 1 78.31 219 TRP B CA 1
ATOM 3994 C C . TRP B 1 219 ? -17.547 30.672 0.092 1 78.31 219 TRP B C 1
ATOM 3996 O O . TRP B 1 219 ? -16.594 29.938 -0.198 1 78.31 219 TRP B O 1
ATOM 4006 N N . LYS B 1 220 ? -17.422 32.031 0.018 1 77.94 220 LYS B N 1
ATOM 4007 C CA . LYS B 1 220 ? -16.188 32.688 -0.376 1 77.94 220 LYS B CA 1
ATOM 4008 C C . LYS B 1 220 ? -15.109 32.531 0.691 1 77.94 220 LYS B C 1
ATOM 4010 O O . LYS B 1 220 ? -13.93 32.312 0.369 1 77.94 220 LYS B O 1
ATOM 4015 N N . VAL B 1 221 ? -15.602 32.562 1.929 1 78.94 221 VAL B N 1
ATOM 4016 C CA . VAL B 1 221 ? -14.672 32.375 3.041 1 78.94 221 VAL B CA 1
ATOM 4017 C C . VAL B 1 221 ? -14.125 30.969 3.02 1 78.94 221 VAL B C 1
ATOM 4019 O O . VAL B 1 221 ? -12.922 30.75 3.211 1 78.94 221 VAL B O 1
ATOM 4022 N N . THR B 1 222 ? -14.992 30.094 2.709 1 76.69 222 THR B N 1
ATOM 4023 C CA . THR B 1 222 ? -14.617 28.688 2.721 1 76.69 222 THR B CA 1
ATOM 4024 C C . THR B 1 222 ? -13.695 28.359 1.551 1 76.69 222 THR B C 1
ATOM 4026 O O . THR B 1 222 ? -12.68 27.672 1.724 1 76.69 222 THR B O 1
ATOM 4029 N N . THR B 1 223 ? -14.031 28.797 0.341 1 74.81 223 THR B N 1
ATOM 4030 C CA . THR B 1 223 ? -13.305 28.375 -0.855 1 74.81 223 THR B CA 1
ATOM 4031 C C . THR B 1 223 ? -12.047 29.219 -1.046 1 74.81 223 THR B C 1
ATOM 4033 O O . THR B 1 223 ? -10.984 28.688 -1.374 1 74.81 223 THR B O 1
ATOM 4036 N N . LYS B 1 224 ? -12.125 30.453 -0.795 1 72.69 224 LYS B N 1
ATOM 4037 C CA . LYS B 1 224 ? -11 31.328 -1.109 1 72.69 224 LYS B CA 1
ATOM 4038 C C . LYS B 1 224 ? -10.039 31.438 0.069 1 72.69 224 LYS B C 1
ATOM 4040 O O . LYS B 1 224 ? -8.82 31.391 -0.113 1 72.69 224 LYS B O 1
ATOM 4045 N N . HIS B 1 225 ? -10.586 31.469 1.248 1 72.81 225 HIS B N 1
ATOM 4046 C CA . HIS B 1 225 ? -9.719 31.766 2.381 1 72.81 225 HIS B CA 1
ATOM 4047 C C . HIS B 1 225 ? -9.359 30.5 3.148 1 72.81 225 HIS B C 1
ATOM 4049 O O . HIS B 1 225 ? -8.227 30.344 3.602 1 72.81 225 HIS B O 1
ATOM 4055 N N . ALA B 1 226 ? -10.227 29.594 3.221 1 78.81 226 ALA B N 1
ATOM 4056 C CA . ALA B 1 226 ? -10 28.438 4.082 1 78.81 226 ALA B CA 1
ATOM 4057 C C . ALA B 1 226 ? -9.43 27.266 3.289 1 78.81 226 ALA B C 1
ATOM 4059 O O . ALA B 1 226 ? -8.469 26.625 3.721 1 78.81 226 ALA B O 1
ATOM 4060 N N . LEU B 1 227 ? -9.93 27.109 2.119 1 81 227 LEU B N 1
ATOM 4061 C CA . LEU B 1 227 ? -9.602 25.922 1.347 1 81 227 LEU B CA 1
ATOM 4062 C C . LEU B 1 227 ? -8.141 25.938 0.91 1 81 227 LEU B C 1
ATOM 4064 O O . LEU B 1 227 ? -7.461 24.906 0.954 1 81 227 LEU B O 1
ATOM 4068 N N .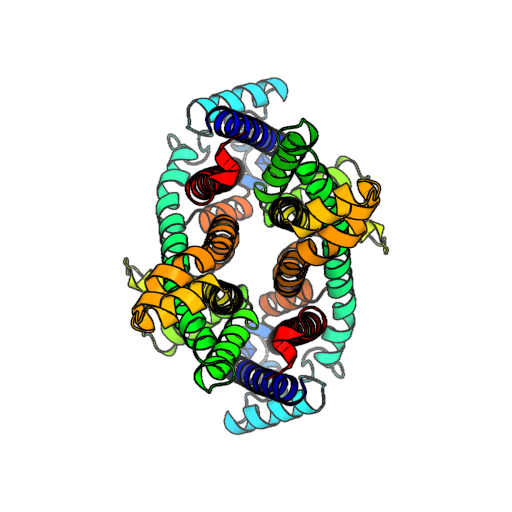 ARG B 1 228 ? -7.648 27.016 0.526 1 75 228 ARG B N 1
ATOM 4069 C CA . ARG B 1 228 ? -6.273 27.141 0.052 1 75 228 ARG B CA 1
ATOM 4070 C C . ARG B 1 228 ? -5.285 26.719 1.13 1 75 228 ARG B C 1
ATOM 4072 O O . ARG B 1 228 ? -4.324 26 0.849 1 75 228 ARG B O 1
ATOM 4079 N N . ASN B 1 229 ? -5.543 27.141 2.32 1 72.5 229 ASN B N 1
ATOM 4080 C CA . ASN B 1 229 ? -4.656 26.812 3.43 1 72.5 229 ASN B CA 1
ATOM 4081 C C . ASN B 1 229 ? -4.887 25.391 3.926 1 72.5 229 ASN B C 1
ATOM 4083 O O . ASN B 1 229 ? -3.951 24.719 4.367 1 72.5 229 ASN B O 1
ATOM 4087 N N . ALA B 1 230 ? -6.082 25.016 3.812 1 78.38 230 ALA B N 1
ATOM 4088 C CA . ALA B 1 230 ? -6.43 23.688 4.289 1 78.38 230 ALA B CA 1
ATOM 4089 C C . ALA B 1 230 ? -5.898 22.609 3.35 1 78.38 230 ALA B C 1
ATOM 4091 O O . ALA B 1 230 ? -5.723 21.453 3.75 1 78.38 230 ALA B O 1
ATOM 4092 N N . LEU B 1 231 ? -5.523 22.984 2.148 1 77.94 231 LEU B N 1
ATOM 4093 C CA . LEU B 1 231 ? -5.148 22.016 1.131 1 77.94 231 LEU B CA 1
ATOM 4094 C C . LEU B 1 231 ? -3.658 21.688 1.205 1 77.94 231 LEU B C 1
ATOM 4096 O O . LEU B 1 231 ? -3.191 20.734 0.583 1 77.94 231 LEU B O 1
ATOM 4100 N N . ILE B 1 232 ? -2.914 22.359 2.037 1 71.56 232 ILE B N 1
ATOM 4101 C CA . ILE B 1 232 ? -1.467 22.188 2.096 1 71.56 232 ILE B CA 1
ATOM 4102 C C . ILE B 1 232 ? -1.136 20.766 2.539 1 71.56 232 ILE B C 1
ATOM 4104 O O . ILE B 1 232 ? -0.416 20.047 1.845 1 71.56 232 ILE B O 1
ATOM 4108 N N . PRO B 1 233 ? -1.694 20.281 3.664 1 70.75 233 PRO B N 1
ATOM 4109 C CA . PRO B 1 233 ? -1.413 18.891 4.047 1 70.75 233 PRO B CA 1
ATOM 4110 C C . PRO B 1 233 ? -1.941 17.875 3.035 1 70.75 233 PRO B C 1
ATOM 4112 O O . PRO B 1 233 ? -1.356 16.797 2.865 1 70.75 233 PRO B O 1
ATOM 4115 N N . VAL B 1 234 ? -3.035 18.281 2.359 1 76.94 234 VAL B N 1
ATOM 4116 C CA . VAL B 1 234 ? -3.654 17.406 1.372 1 76.94 234 VAL B CA 1
ATOM 4117 C C . VAL B 1 234 ? -2.725 17.234 0.172 1 76.94 234 VAL B C 1
ATOM 4119 O O . VAL B 1 234 ? -2.535 16.125 -0.326 1 76.94 234 VAL B O 1
ATOM 4122 N N . VAL B 1 235 ? -2.096 18.297 -0.21 1 74.25 235 VAL B N 1
ATOM 4123 C CA . VAL B 1 235 ? -1.176 18.281 -1.344 1 74.25 235 VAL B CA 1
ATOM 4124 C C . VAL B 1 235 ? 0.058 17.453 -0.99 1 74.25 235 VAL B C 1
ATOM 4126 O O . VAL B 1 235 ? 0.575 16.703 -1.826 1 74.25 235 VAL B O 1
ATOM 4129 N N . THR B 1 236 ? 0.502 17.562 0.226 1 68.31 236 THR B N 1
ATOM 4130 C CA . THR B 1 236 ? 1.645 16.781 0.686 1 68.31 236 THR B CA 1
ATOM 4131 C C . THR B 1 236 ? 1.342 15.281 0.614 1 68.31 236 THR B C 1
ATOM 4133 O O . THR B 1 236 ? 2.148 14.5 0.101 1 68.31 236 THR B O 1
ATOM 4136 N N . ILE B 1 237 ? 0.205 14.93 1 1 72.44 237 ILE B N 1
ATOM 4137 C CA . ILE B 1 237 ? -0.178 13.523 1.01 1 72.44 237 ILE B CA 1
ATOM 4138 C C . ILE B 1 237 ? -0.383 13.031 -0.422 1 72.44 237 ILE B C 1
ATOM 4140 O O . ILE B 1 237 ? -0.064 11.883 -0.744 1 72.44 237 ILE B O 1
ATOM 4144 N N . LEU B 1 238 ? -0.905 13.953 -1.23 1 78.62 238 LEU B N 1
ATOM 4145 C CA . LEU B 1 238 ? -1.117 13.602 -2.629 1 78.62 238 LEU B CA 1
ATOM 4146 C C . LEU B 1 238 ? 0.201 13.242 -3.305 1 78.62 238 LEU B C 1
ATOM 4148 O O . LEU B 1 238 ? 0.274 12.266 -4.055 1 78.62 238 LEU B O 1
ATOM 4152 N N . GLY B 1 239 ? 1.133 14.055 -3.064 1 70.44 239 GLY B N 1
ATOM 4153 C CA . GLY B 1 239 ? 2.445 13.766 -3.623 1 70.44 239 GLY B CA 1
ATOM 4154 C C . GLY B 1 239 ? 3.016 12.438 -3.15 1 70.44 239 GLY B C 1
ATOM 4155 O O . GLY B 1 239 ? 3.516 11.648 -3.953 1 70.44 239 GLY B O 1
ATOM 4156 N N . LEU B 1 240 ? 2.895 12.195 -1.863 1 68.81 240 LEU B N 1
ATOM 4157 C CA . LEU B 1 240 ? 3.422 10.977 -1.264 1 68.81 240 LEU B CA 1
ATOM 4158 C C . LEU B 1 240 ? 2.664 9.75 -1.768 1 68.81 240 LEU B C 1
ATOM 4160 O O . LEU B 1 240 ? 3.258 8.688 -1.973 1 68.81 240 LEU B O 1
ATOM 4164 N N . GLN B 1 241 ? 1.349 9.945 -2.012 1 76.69 241 GLN B N 1
ATOM 4165 C CA . GLN B 1 241 ? 0.507 8.805 -2.375 1 76.69 241 GLN B CA 1
ATOM 4166 C C . GLN B 1 241 ? 0.651 8.469 -3.855 1 76.69 241 GLN B C 1
ATOM 4168 O O . GLN B 1 241 ? 0.415 7.328 -4.262 1 76.69 241 GLN B O 1
ATOM 4173 N N . PHE B 1 242 ? 0.998 9.43 -4.668 1 76.81 242 PHE B N 1
ATOM 4174 C CA . PHE B 1 242 ? 1.145 9.164 -6.094 1 76.81 242 PHE B CA 1
ATOM 4175 C C . PHE B 1 242 ? 2.215 8.109 -6.344 1 76.81 242 PHE B C 1
ATOM 4177 O O . PHE B 1 242 ? 2.025 7.203 -7.156 1 76.81 242 PHE B O 1
ATOM 4184 N N . GLY B 1 243 ? 3.32 8.219 -5.719 1 69.75 243 GLY B N 1
ATOM 4185 C CA . GLY B 1 243 ? 4.34 7.188 -5.809 1 69.75 243 GLY B CA 1
ATOM 4186 C C . GLY B 1 243 ? 3.846 5.82 -5.379 1 69.75 243 GLY B C 1
ATOM 4187 O O . GLY B 1 243 ? 4.168 4.812 -6.012 1 69.75 243 GLY B O 1
ATOM 4188 N N . ALA B 1 244 ? 3.016 5.828 -4.352 1 71.75 244 ALA B N 1
ATOM 4189 C CA . ALA B 1 244 ? 2.471 4.574 -3.84 1 71.75 244 ALA B CA 1
ATOM 4190 C C . ALA B 1 244 ? 1.528 3.932 -4.852 1 71.75 244 ALA B C 1
ATOM 4192 O O . ALA B 1 244 ? 1.436 2.705 -4.934 1 71.75 244 ALA B O 1
ATOM 4193 N N . LEU B 1 245 ? 0.846 4.734 -5.602 1 78.19 245 LEU B N 1
ATOM 4194 C CA . LEU B 1 245 ? -0.072 4.227 -6.613 1 78.19 245 LEU B CA 1
ATOM 4195 C C . LEU B 1 245 ? 0.688 3.496 -7.719 1 78.19 245 LEU B C 1
ATOM 4197 O O . LEU B 1 245 ? 0.192 2.51 -8.273 1 78.19 245 LEU B O 1
ATOM 4201 N N . LEU B 1 246 ? 1.886 3.91 -7.945 1 71.31 246 LEU B N 1
ATOM 4202 C CA . LEU B 1 246 ? 2.684 3.258 -8.977 1 71.31 246 LEU B CA 1
ATOM 4203 C C . LEU B 1 246 ? 3.119 1.866 -8.531 1 71.31 246 LEU B C 1
ATOM 4205 O O . LEU B 1 246 ? 3.145 0.932 -9.336 1 71.31 246 LEU B O 1
ATOM 4209 N N . GLY B 1 247 ? 3.395 1.694 -7.293 1 64.88 247 GLY B N 1
ATOM 4210 C CA . GLY B 1 247 ? 3.734 0.396 -6.734 1 64.88 247 GLY B CA 1
ATOM 4211 C C . GLY B 1 247 ? 2.523 -0.487 -6.496 1 64.88 247 GLY B C 1
ATOM 4212 O O . GLY B 1 247 ? 2.617 -1.713 -6.582 1 64.88 247 GLY B O 1
ATOM 4213 N N . GLY B 1 248 ? 1.42 0.147 -6.145 1 63.31 248 GLY B N 1
ATOM 4214 C CA . GLY B 1 248 ? 0.199 -0.588 -5.855 1 63.31 248 GLY B CA 1
ATOM 4215 C C . GLY B 1 248 ? -0.552 -1.013 -7.102 1 63.31 248 GLY B C 1
ATOM 4216 O O . GLY B 1 248 ? -1.349 -1.953 -7.062 1 63.31 248 GLY B O 1
ATOM 4217 N N . ALA B 1 249 ? -0.194 -0.465 -8.055 1 78.81 249 ALA B N 1
ATOM 4218 C CA . ALA B 1 249 ? -0.917 -0.714 -9.297 1 78.81 249 ALA B CA 1
ATOM 4219 C C . ALA B 1 249 ? -0.567 -2.086 -9.867 1 78.81 249 ALA B C 1
ATOM 4221 O O . ALA B 1 249 ? -1.288 -2.611 -10.719 1 78.81 249 ALA B O 1
ATOM 4222 N N . ILE B 1 250 ? 0.407 -2.637 -9.281 1 78.75 250 ILE B N 1
ATOM 4223 C CA . ILE B 1 250 ? 0.913 -3.875 -9.867 1 78.75 250 ILE B CA 1
ATOM 4224 C C . ILE B 1 250 ? -0.165 -4.957 -9.797 1 78.75 250 ILE B C 1
ATOM 4226 O O . ILE B 1 250 ? -0.504 -5.566 -10.812 1 78.75 250 ILE B O 1
ATOM 4230 N N . ILE B 1 251 ? -0.793 -5.141 -8.617 1 76.25 251 ILE B N 1
ATOM 4231 C CA . ILE B 1 251 ? -1.792 -6.188 -8.43 1 76.25 251 ILE B CA 1
ATOM 4232 C C . ILE B 1 251 ? -3.055 -5.844 -9.219 1 76.25 251 ILE B C 1
ATOM 4234 O O . ILE B 1 251 ? -3.643 -6.707 -9.867 1 76.25 251 ILE B O 1
ATOM 4238 N N . VAL B 1 252 ? -3.359 -4.602 -9.211 1 87.19 252 VAL B N 1
ATOM 4239 C CA . VAL B 1 252 ? -4.586 -4.156 -9.867 1 87.19 252 VAL B CA 1
ATOM 4240 C C . VAL B 1 252 ? -4.445 -4.297 -11.383 1 87.19 252 VAL B C 1
ATOM 4242 O O . VAL B 1 252 ? -5.379 -4.727 -12.062 1 87.19 252 VAL B O 1
ATOM 4245 N N . GLU B 1 253 ? -3.301 -3.973 -11.883 1 90.06 253 GLU B N 1
ATOM 4246 C CA . GLU B 1 253 ? -3.068 -4.125 -13.312 1 90.06 253 GLU B CA 1
ATOM 4247 C C . GLU B 1 253 ? -3.158 -5.586 -13.734 1 90.06 253 GLU B C 1
ATOM 4249 O O . GLU B 1 253 ? -3.719 -5.902 -14.789 1 90.06 253 GLU B O 1
ATOM 4254 N N . LYS B 1 254 ? -2.652 -6.414 -12.906 1 85.44 254 LYS B N 1
ATOM 4255 C CA . LYS B 1 254 ? -2.695 -7.836 -13.242 1 85.44 254 LYS B CA 1
ATOM 4256 C C . LYS B 1 254 ? -4.121 -8.367 -13.18 1 85.44 254 LYS B C 1
ATOM 4258 O O . LYS B 1 254 ? -4.559 -9.086 -14.078 1 85.44 254 LYS B O 1
ATOM 4263 N N . VAL B 1 255 ? -4.859 -8.023 -12.18 1 84 255 VAL B N 1
ATOM 4264 C CA . VAL B 1 255 ? -6.223 -8.5 -11.969 1 84 255 VAL B CA 1
ATOM 4265 C C . VAL B 1 255 ? -7.113 -8.047 -13.117 1 84 255 VAL B C 1
ATOM 4267 O O . VAL B 1 255 ? -7.953 -8.812 -13.602 1 84 255 VAL B O 1
ATOM 4270 N N . PHE B 1 256 ? -6.906 -6.914 -13.609 1 90.19 256 PHE B N 1
ATOM 4271 C CA . PHE B 1 256 ? -7.758 -6.355 -14.648 1 90.19 256 PHE B CA 1
ATOM 4272 C C . PHE B 1 256 ? -7.105 -6.492 -16.016 1 90.19 256 PHE B C 1
ATOM 4274 O O . PHE B 1 256 ? -7.559 -5.891 -17 1 90.19 256 PHE B O 1
ATOM 4281 N N . ALA B 1 257 ? -5.922 -7.219 -16.062 1 88.31 257 ALA B N 1
ATOM 4282 C CA . ALA B 1 257 ? -5.207 -7.527 -17.297 1 88.31 257 ALA B CA 1
ATOM 4283 C C . ALA B 1 257 ? -4.863 -6.254 -18.062 1 88.31 257 ALA B C 1
ATOM 4285 O O . ALA B 1 257 ? -5.051 -6.184 -19.281 1 88.31 257 ALA B O 1
ATOM 4286 N N . ARG B 1 258 ? -4.457 -5.34 -17.312 1 89.06 258 ARG B N 1
ATOM 4287 C CA . ARG B 1 258 ? -4.012 -4.105 -17.953 1 89.06 258 ARG B CA 1
ATOM 4288 C C . ARG B 1 258 ? -2.543 -4.195 -18.359 1 89.06 258 ARG B C 1
ATOM 4290 O O . ARG B 1 258 ? -1.721 -4.73 -17.609 1 89.06 258 ARG B O 1
ATOM 4297 N N . PRO B 1 259 ? -2.311 -3.65 -19.5 1 90.56 259 PRO B N 1
ATOM 4298 C CA . PRO B 1 259 ? -0.926 -3.727 -19.969 1 90.56 259 PRO B CA 1
ATOM 4299 C C . PRO B 1 259 ? -0.037 -2.637 -19.375 1 90.56 259 PRO B C 1
ATOM 4301 O O . PRO B 1 259 ? 0.566 -1.855 -20.109 1 90.56 259 PRO B O 1
ATOM 4304 N N . GLY B 1 260 ? 0.099 -2.625 -18.109 1 91.44 260 GLY B N 1
ATOM 4305 C CA . GLY B 1 260 ? 0.917 -1.638 -17.422 1 91.44 260 GLY B CA 1
ATOM 4306 C C . GLY B 1 260 ? 2.248 -2.191 -16.953 1 91.44 260 GLY B C 1
ATOM 4307 O O . GLY B 1 260 ? 2.604 -3.326 -17.281 1 91.44 260 GLY B O 1
ATOM 4308 N N . LEU B 1 261 ? 3.012 -1.375 -16.297 1 90.94 261 LEU B N 1
ATOM 4309 C CA . LEU B 1 261 ? 4.336 -1.731 -15.797 1 90.94 261 LEU B CA 1
ATOM 4310 C C . LEU B 1 261 ? 4.246 -2.855 -14.773 1 90.94 261 LEU B C 1
ATOM 4312 O O . LEU B 1 261 ? 5.145 -3.697 -14.688 1 90.94 261 LEU B O 1
ATOM 4316 N N . GLY B 1 262 ? 3.184 -2.74 -14.047 1 87.81 262 GLY B N 1
ATOM 4317 C CA . GLY B 1 262 ? 2.994 -3.803 -13.07 1 87.81 262 GLY B CA 1
ATOM 4318 C C . GLY B 1 262 ? 2.834 -5.172 -13.703 1 87.81 262 GLY B C 1
ATOM 4319 O O . GLY B 1 262 ? 3.447 -6.145 -13.258 1 87.81 262 GLY B O 1
ATOM 4320 N N . THR B 1 263 ? 2.041 -5.277 -14.656 1 89.56 263 THR B N 1
ATOM 4321 C CA . THR B 1 263 ? 1.857 -6.531 -15.375 1 89.56 263 THR B CA 1
ATOM 4322 C C . THR B 1 263 ? 3.16 -6.973 -16.031 1 89.56 263 THR B C 1
ATOM 4324 O O . THR B 1 263 ? 3.506 -8.156 -16 1 89.56 263 THR B O 1
ATOM 4327 N N . LEU B 1 264 ? 3.807 -6.027 -16.609 1 91.62 264 LEU B N 1
ATOM 4328 C CA . LEU B 1 264 ? 5.086 -6.324 -17.234 1 91.62 264 LEU B CA 1
ATOM 4329 C C . LEU B 1 264 ? 6.082 -6.867 -16.219 1 91.62 264 LEU B C 1
ATOM 4331 O O . LEU B 1 264 ? 6.805 -7.828 -16.5 1 91.62 264 LEU B O 1
ATOM 4335 N N . LEU B 1 265 ? 6.117 -6.277 -15.102 1 89.69 265 LEU B N 1
ATOM 4336 C CA . LEU B 1 265 ? 7.02 -6.699 -14.039 1 89.69 265 LEU B CA 1
ATOM 4337 C C . LEU B 1 265 ? 6.676 -8.109 -13.562 1 89.69 265 LEU B C 1
ATOM 4339 O O . LEU B 1 265 ? 7.562 -8.961 -13.445 1 89.69 265 LEU B O 1
ATOM 4343 N N . LEU B 1 266 ? 5.426 -8.336 -13.32 1 85.62 266 LEU B N 1
ATOM 4344 C CA . LEU B 1 266 ? 5.012 -9.648 -12.844 1 85.62 266 LEU B CA 1
ATOM 4345 C C . LEU B 1 266 ? 5.289 -10.719 -13.898 1 85.62 266 LEU B C 1
ATOM 4347 O O . LEU B 1 266 ? 5.703 -11.836 -13.562 1 85.62 266 LEU B O 1
ATOM 4351 N N . ASP B 1 267 ? 5.023 -10.375 -15.094 1 86.06 267 ASP B N 1
ATOM 4352 C CA . ASP B 1 267 ? 5.34 -11.305 -16.172 1 86.06 267 ASP B CA 1
ATOM 4353 C C . ASP B 1 267 ? 6.84 -11.578 -16.234 1 86.06 267 ASP B C 1
ATOM 4355 O O . ASP B 1 267 ? 7.262 -12.711 -16.469 1 86.06 267 ASP B O 1
ATOM 4359 N N . GLY B 1 268 ? 7.617 -10.539 -16.125 1 87 268 GLY B N 1
ATOM 4360 C CA . GLY B 1 268 ? 9.062 -10.703 -16.078 1 87 268 GLY B CA 1
ATOM 4361 C C . GLY B 1 268 ? 9.531 -11.586 -14.938 1 87 268 GLY B C 1
ATOM 4362 O O . GLY B 1 268 ? 10.438 -12.406 -15.117 1 87 268 GLY B O 1
ATOM 4363 N N . ILE B 1 269 ? 8.93 -11.438 -13.828 1 79.25 269 ILE B N 1
ATOM 4364 C CA . ILE B 1 269 ? 9.273 -12.258 -12.664 1 79.25 269 ILE B CA 1
ATOM 4365 C C . ILE B 1 269 ? 8.891 -13.711 -12.93 1 79.25 269 ILE B C 1
ATOM 4367 O O . ILE B 1 269 ? 9.688 -14.625 -12.695 1 79.25 269 ILE B O 1
ATOM 4371 N N . ASN B 1 270 ? 7.715 -13.93 -13.445 1 78.38 270 ASN B N 1
ATOM 4372 C CA . ASN B 1 270 ? 7.203 -15.273 -13.688 1 78.38 270 ASN B CA 1
ATOM 4373 C C . ASN B 1 270 ? 8.016 -16 -14.758 1 78.38 270 ASN B C 1
ATOM 4375 O O . ASN B 1 270 ? 8.18 -17.219 -14.703 1 78.38 270 ASN B O 1
ATOM 4379 N N . THR B 1 271 ? 8.461 -15.25 -15.695 1 80.31 271 THR B N 1
ATOM 4380 C CA . THR B 1 271 ? 9.227 -15.844 -16.781 1 80.31 271 THR B CA 1
ATOM 4381 C C . THR B 1 271 ? 10.719 -15.766 -16.5 1 80.31 271 THR B C 1
ATOM 4383 O O . THR 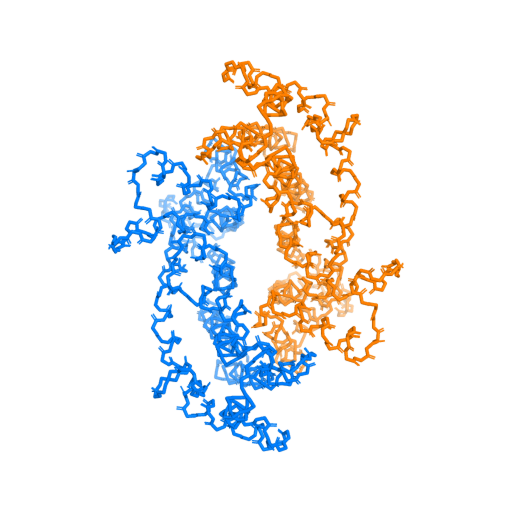B 1 271 ? 11.539 -16.109 -17.359 1 80.31 271 THR B O 1
ATOM 4386 N N . ARG B 1 272 ? 11.078 -15.172 -15.336 1 79.25 272 ARG B N 1
ATOM 4387 C CA . ARG B 1 272 ? 12.461 -15.039 -14.891 1 79.25 272 ARG B CA 1
ATOM 4388 C C . ARG B 1 272 ? 13.289 -14.242 -15.891 1 79.25 272 ARG B C 1
ATOM 4390 O O . ARG B 1 272 ? 14.422 -14.602 -16.203 1 79.25 272 ARG B O 1
ATOM 4397 N N . ASN B 1 273 ? 12.625 -13.32 -16.531 1 83.62 273 ASN B N 1
ATOM 4398 C CA . ASN B 1 273 ? 13.328 -12.383 -17.406 1 83.62 273 ASN B CA 1
ATOM 4399 C C . ASN B 1 273 ? 13.953 -11.242 -16.609 1 83.62 273 ASN B C 1
ATOM 4401 O O . ASN B 1 273 ? 13.305 -10.227 -16.359 1 83.62 273 ASN B O 1
ATOM 4405 N N . TYR B 1 274 ? 15.211 -11.398 -16.344 1 81.31 274 TYR B N 1
ATOM 4406 C CA . TYR B 1 274 ? 15.906 -10.477 -15.453 1 81.31 274 TYR B CA 1
ATOM 4407 C C . TYR B 1 274 ? 15.984 -9.078 -16.062 1 81.31 274 TYR B C 1
ATOM 4409 O O . TYR B 1 274 ? 15.953 -8.078 -15.336 1 81.31 274 TYR B O 1
ATOM 4417 N N . LEU B 1 275 ? 16.078 -9.031 -17.344 1 87.5 275 LEU B N 1
ATOM 4418 C CA . LEU B 1 275 ? 16.203 -7.73 -18 1 87.5 275 LEU B CA 1
ATOM 4419 C C . LEU B 1 275 ? 14.938 -6.91 -17.844 1 87.5 275 LEU B C 1
ATOM 4421 O O . LEU B 1 275 ? 14.992 -5.711 -17.562 1 87.5 275 LEU B O 1
ATOM 4425 N N . ILE B 1 276 ? 13.859 -7.605 -17.969 1 89.69 276 ILE B N 1
ATOM 4426 C CA . ILE B 1 276 ? 12.578 -6.922 -17.828 1 89.69 276 ILE B CA 1
ATOM 4427 C C . ILE B 1 276 ? 12.375 -6.496 -16.375 1 89.69 276 ILE B C 1
ATOM 4429 O O . ILE B 1 276 ? 11.969 -5.363 -16.109 1 89.69 276 ILE B O 1
ATOM 4433 N N . VAL B 1 277 ? 12.688 -7.379 -15.469 1 87.19 277 VAL B N 1
ATOM 4434 C CA . VAL B 1 277 ? 12.531 -7.086 -14.047 1 87.19 277 VAL B CA 1
ATOM 4435 C C . VAL B 1 277 ? 13.414 -5.906 -13.656 1 87.19 277 VAL B C 1
ATOM 4437 O O . VAL B 1 277 ? 12.961 -4.969 -13 1 87.19 277 VAL B O 1
ATOM 4440 N N . GLN B 1 278 ? 14.586 -5.977 -14.125 1 88.69 278 GLN B N 1
ATOM 4441 C CA . GLN B 1 278 ? 15.539 -4.902 -13.844 1 88.69 278 GLN B CA 1
ATOM 4442 C C . GLN B 1 278 ? 15.039 -3.57 -14.398 1 88.69 278 GLN B C 1
ATOM 4444 O O . GLN B 1 278 ? 15.07 -2.555 -13.695 1 88.69 278 GLN B O 1
ATOM 4449 N N . GLY B 1 279 ? 14.656 -3.594 -15.586 1 91.31 279 GLY B N 1
ATOM 4450 C CA . GLY B 1 279 ? 14.164 -2.377 -16.219 1 91.31 279 GLY B CA 1
ATOM 4451 C C . GLY B 1 279 ? 12.945 -1.801 -15.508 1 91.31 279 GLY B C 1
ATOM 4452 O O . GLY B 1 279 ? 12.867 -0.59 -15.289 1 91.31 279 GLY B O 1
ATOM 4453 N N . CYS B 1 280 ? 12.023 -2.631 -15.148 1 90.81 280 CYS B N 1
ATOM 4454 C CA . CYS B 1 280 ? 10.805 -2.188 -14.477 1 90.81 280 CYS B CA 1
ATOM 4455 C C . CYS B 1 280 ? 11.117 -1.588 -13.117 1 90.81 280 CYS B C 1
ATOM 4457 O O . CYS B 1 280 ? 10.594 -0.528 -12.766 1 90.81 280 CYS B O 1
ATOM 4459 N N . VAL B 1 281 ? 11.953 -2.219 -12.398 1 88 281 VAL B N 1
ATOM 4460 C CA . VAL B 1 281 ? 12.289 -1.769 -11.047 1 88 281 VAL B CA 1
ATOM 4461 C C . VAL B 1 281 ? 13 -0.419 -11.117 1 88 281 VAL B C 1
ATOM 4463 O O . VAL B 1 281 ? 12.703 0.485 -10.336 1 88 281 VAL B O 1
ATOM 4466 N N . ILE B 1 282 ? 13.906 -0.335 -12.016 1 90.44 282 ILE B N 1
ATOM 4467 C CA . ILE B 1 282 ? 14.641 0.916 -12.188 1 90.44 282 ILE B CA 1
ATOM 4468 C C . ILE B 1 282 ? 13.672 2.033 -12.562 1 90.44 282 ILE B C 1
ATOM 4470 O O . ILE B 1 282 ? 13.734 3.133 -12.008 1 90.44 282 ILE B O 1
ATOM 4474 N N . PHE B 1 283 ? 12.82 1.753 -13.445 1 89.88 283 PHE B N 1
ATOM 4475 C CA . PHE B 1 283 ? 11.867 2.77 -13.867 1 89.88 283 PHE B CA 1
ATOM 4476 C C . PHE B 1 283 ? 10.945 3.154 -12.719 1 89.88 283 PHE B C 1
ATOM 4478 O O . PHE B 1 283 ? 10.617 4.332 -12.547 1 89.88 283 PHE B O 1
ATOM 4485 N N . ILE B 1 284 ? 10.492 2.215 -12.008 1 87 284 ILE B N 1
ATOM 4486 C CA . ILE B 1 284 ? 9.609 2.484 -10.875 1 87 284 ILE B CA 1
ATOM 4487 C C . ILE B 1 284 ? 10.336 3.359 -9.852 1 87 284 ILE B C 1
ATOM 4489 O O . ILE B 1 284 ? 9.773 4.328 -9.344 1 87 284 ILE B O 1
ATOM 4493 N N . ALA B 1 285 ? 11.539 2.984 -9.586 1 86.19 285 ALA B N 1
ATOM 4494 C CA . ALA B 1 285 ? 12.344 3.797 -8.68 1 86.19 285 ALA B CA 1
ATOM 4495 C C . ALA B 1 285 ? 12.492 5.223 -9.203 1 86.19 285 ALA B C 1
ATOM 4497 O O . ALA B 1 285 ? 12.352 6.188 -8.445 1 86.19 285 ALA B O 1
ATOM 4498 N N . PHE B 1 286 ? 12.789 5.297 -10.422 1 88.19 286 PHE B N 1
ATOM 4499 C CA . PHE B 1 286 ? 12.914 6.602 -11.055 1 88.19 286 PHE B CA 1
ATOM 4500 C C . PHE B 1 286 ? 11.625 7.398 -10.922 1 88.19 286 PHE B C 1
ATOM 4502 O O . PHE B 1 286 ? 11.656 8.602 -10.648 1 88.19 286 PHE B O 1
ATOM 4509 N N . SER B 1 287 ? 10.547 6.781 -11.172 1 86.94 287 SER B N 1
ATOM 4510 C CA . SER B 1 287 ? 9.25 7.445 -11.094 1 86.94 287 SER B CA 1
ATOM 4511 C C . SER B 1 287 ? 8.977 7.949 -9.68 1 86.94 287 SER B C 1
ATOM 4513 O O . SER B 1 287 ? 8.461 9.055 -9.5 1 86.94 287 SER B O 1
ATOM 4515 N N . TYR B 1 288 ? 9.289 7.156 -8.688 1 83.5 288 TYR B N 1
ATOM 4516 C CA . TYR B 1 288 ? 9.125 7.574 -7.297 1 83.5 288 TYR B CA 1
ATOM 4517 C C . TYR B 1 288 ? 9.953 8.82 -6.996 1 83.5 288 TYR B C 1
ATOM 4519 O O . TYR B 1 288 ? 9.461 9.766 -6.375 1 83.5 288 TYR B O 1
ATOM 4527 N N . VAL B 1 289 ? 11.172 8.773 -7.457 1 87.12 289 VAL B N 1
ATOM 4528 C CA . VAL B 1 289 ? 12.078 9.891 -7.223 1 87.12 289 VAL B CA 1
ATOM 4529 C C . VAL B 1 289 ? 11.555 11.141 -7.934 1 87.12 289 VAL B C 1
ATOM 4531 O O . VAL B 1 289 ? 11.57 12.234 -7.371 1 87.12 289 VAL B O 1
ATOM 4534 N N . ALA B 1 290 ? 11.117 10.977 -9.125 1 87.19 290 ALA B N 1
ATOM 4535 C CA . ALA B 1 290 ? 10.602 12.094 -9.914 1 87.19 290 ALA B CA 1
ATOM 4536 C C . ALA B 1 290 ? 9.375 12.711 -9.242 1 87.19 290 ALA B C 1
ATOM 4538 O O . ALA B 1 290 ? 9.266 13.938 -9.148 1 87.19 290 ALA B O 1
ATOM 4539 N N . VAL B 1 291 ? 8.484 11.93 -8.789 1 83.12 291 VAL B N 1
ATOM 4540 C CA . VAL B 1 291 ? 7.262 12.406 -8.156 1 83.12 291 VAL B CA 1
ATOM 4541 C C . VAL B 1 291 ? 7.602 13.141 -6.863 1 83.12 291 VAL B C 1
ATOM 4543 O O . VAL B 1 291 ? 7.008 14.18 -6.559 1 83.12 291 VAL B O 1
ATOM 4546 N N . ASN B 1 292 ? 8.516 12.57 -6.156 1 79.38 292 ASN B N 1
ATOM 4547 C CA . ASN B 1 292 ? 8.914 13.227 -4.914 1 79.38 292 ASN B CA 1
ATOM 4548 C C . ASN B 1 292 ? 9.586 14.57 -5.18 1 79.38 292 ASN B C 1
ATOM 4550 O O . ASN B 1 292 ? 9.383 15.523 -4.434 1 79.38 292 ASN B O 1
ATOM 4554 N N . LEU B 1 293 ? 10.359 14.609 -6.18 1 83.12 293 LEU B N 1
ATOM 4555 C CA . LEU B 1 293 ? 10.992 15.867 -6.555 1 83.12 293 LEU B CA 1
ATOM 4556 C C . LEU B 1 293 ? 9.945 16.906 -6.957 1 83.12 293 LEU B C 1
ATOM 4558 O O . LEU B 1 293 ? 10.062 18.078 -6.594 1 83.12 293 LEU B O 1
ATOM 4562 N N . ILE B 1 294 ? 8.992 16.484 -7.68 1 83.44 294 ILE B N 1
ATOM 4563 C CA . ILE B 1 294 ? 7.91 17.359 -8.094 1 83.44 294 ILE B CA 1
ATOM 4564 C C . ILE B 1 294 ? 7.141 17.859 -6.871 1 83.44 294 ILE B C 1
ATOM 4566 O O . ILE B 1 294 ? 6.805 19.031 -6.773 1 83.44 294 ILE B O 1
ATOM 4570 N N . THR B 1 295 ? 6.891 16.953 -6.004 1 76 295 THR B N 1
ATOM 4571 C CA . THR B 1 295 ? 6.18 17.312 -4.781 1 76 295 THR B CA 1
ATOM 4572 C C . THR B 1 295 ? 6.977 18.328 -3.973 1 76 295 THR B C 1
ATOM 4574 O O . THR B 1 295 ? 6.41 19.281 -3.426 1 76 295 THR B O 1
ATOM 4577 N N . ASP B 1 296 ? 8.227 18.141 -3.844 1 74.69 296 ASP B N 1
ATOM 4578 C CA . ASP B 1 296 ? 9.078 19.078 -3.133 1 74.69 296 ASP B CA 1
ATOM 4579 C C . ASP B 1 296 ? 9.062 20.453 -3.807 1 74.69 296 ASP B C 1
ATOM 4581 O O . ASP B 1 296 ? 9.078 21.484 -3.131 1 74.69 296 ASP B O 1
ATOM 4585 N N . LEU B 1 297 ? 8.992 20.422 -5.113 1 76.56 297 LEU B N 1
ATOM 4586 C CA . LEU B 1 297 ? 8.938 21.688 -5.859 1 76.56 297 LEU B CA 1
ATOM 4587 C C . LEU B 1 297 ? 7.609 22.391 -5.629 1 76.56 297 LEU B C 1
ATOM 4589 O O . LEU B 1 297 ? 7.574 23.625 -5.496 1 76.56 297 LEU B O 1
ATOM 4593 N N . VAL B 1 298 ? 6.574 21.672 -5.605 1 74 298 VAL B N 1
ATOM 4594 C CA . VAL B 1 298 ? 5.246 22.234 -5.367 1 74 298 VAL B CA 1
ATOM 4595 C C . VAL B 1 298 ? 5.172 22.797 -3.953 1 74 298 VAL B C 1
ATOM 4597 O O . VAL B 1 298 ? 4.621 23.875 -3.744 1 74 298 VAL B O 1
ATOM 4600 N N . TYR B 1 299 ? 5.691 22.062 -3.049 1 66.75 299 TYR B N 1
ATOM 4601 C CA . TYR B 1 299 ? 5.742 22.516 -1.667 1 66.75 299 TYR B CA 1
ATOM 4602 C C . TYR B 1 299 ? 6.5 23.844 -1.559 1 66.75 299 TYR B C 1
ATOM 4604 O O . TYR B 1 299 ? 6.086 24.75 -0.83 1 66.75 299 TYR B O 1
ATOM 4612 N N . GLY B 1 300 ? 7.656 23.906 -2.211 1 66.19 300 GLY B N 1
ATOM 4613 C CA . GLY B 1 300 ? 8.43 25.141 -2.209 1 66.19 300 GLY B CA 1
ATOM 4614 C C . GLY B 1 300 ? 7.664 26.312 -2.779 1 66.19 300 GLY B C 1
ATOM 4615 O O . GLY B 1 300 ? 7.836 27.453 -2.322 1 66.19 300 GLY B O 1
ATOM 4616 N N . TRP B 1 301 ? 6.805 25.922 -3.711 1 70.94 301 TRP B N 1
ATOM 4617 C CA . TRP B 1 301 ? 6.02 26.984 -4.348 1 70.94 301 TRP B CA 1
ATOM 4618 C C . TRP B 1 301 ? 4.863 27.406 -3.449 1 70.94 301 TRP B C 1
ATOM 4620 O O . TRP B 1 301 ? 4.523 28.594 -3.398 1 70.94 301 TRP B O 1
ATOM 4630 N N . ILE B 1 302 ? 4.223 26.562 -2.787 1 65.38 302 ILE B N 1
ATOM 4631 C CA . ILE B 1 302 ? 3.051 26.828 -1.964 1 65.38 302 ILE B CA 1
ATOM 4632 C C . ILE B 1 302 ? 3.479 27.484 -0.657 1 65.38 302 ILE B C 1
ATOM 4634 O O . ILE B 1 302 ? 2.805 28.406 -0.164 1 65.38 302 ILE B O 1
ATOM 4638 N N . ASP B 1 303 ? 4.418 26.984 0.006 1 59.19 303 ASP B N 1
ATOM 4639 C CA . ASP B 1 303 ? 4.871 27.562 1.266 1 59.19 303 ASP B CA 1
ATOM 4640 C C . ASP B 1 303 ? 6.199 28.297 1.086 1 59.19 303 ASP B C 1
ATOM 4642 O O . ASP B 1 303 ? 7.266 27.688 1.146 1 59.19 303 ASP B O 1
ATOM 4646 N N . PRO B 1 304 ? 6.082 29.625 0.729 1 54.06 304 PRO B N 1
ATOM 4647 C CA . PRO B 1 304 ? 7.289 30.406 0.484 1 54.06 304 PRO B CA 1
ATOM 4648 C C . PRO B 1 304 ? 8.25 30.406 1.671 1 54.06 304 PRO B C 1
ATOM 4650 O O . PRO B 1 304 ? 9.414 30.781 1.527 1 54.06 304 PRO B O 1
ATOM 4653 N N . ARG B 1 305 ? 7.73 30.047 2.82 1 52.16 305 ARG B N 1
ATOM 4654 C CA . ARG B 1 305 ? 8.609 30.078 3.982 1 52.16 305 ARG B CA 1
ATOM 4655 C C . ARG B 1 305 ? 9.688 29 3.881 1 52.16 305 ARG B C 1
ATOM 4657 O O . ARG B 1 305 ? 10.719 29.062 4.551 1 52.16 305 ARG B O 1
ATOM 4664 N N . ILE B 1 306 ? 9.367 28.078 3.121 1 51.91 306 ILE B N 1
ATOM 4665 C CA . ILE B 1 306 ? 10.32 27 2.939 1 51.91 306 ILE B CA 1
ATOM 4666 C C . ILE B 1 306 ? 11.375 27.406 1.908 1 51.91 306 ILE B C 1
ATOM 4668 O O . ILE B 1 306 ? 12.438 26.781 1.813 1 51.91 306 ILE B O 1
ATOM 4672 N N . ARG B 1 307 ? 11.109 28.469 1.051 1 48.03 307 ARG B N 1
ATOM 4673 C CA . ARG B 1 307 ? 11.977 28.938 -0.021 1 48.03 307 ARG B CA 1
ATOM 4674 C C . ARG B 1 307 ? 13.25 29.547 0.542 1 48.03 307 ARG B C 1
ATOM 4676 O O . ARG B 1 307 ? 14.25 29.688 -0.169 1 48.03 307 ARG B O 1
ATOM 4683 N N . TYR B 1 308 ? 13.086 30.438 1.468 1 40.59 308 TYR B N 1
ATOM 4684 C CA . TYR B 1 308 ? 14.039 31.531 1.7 1 40.59 308 TYR B CA 1
ATOM 4685 C C . TYR B 1 308 ? 15.391 30.969 2.15 1 40.59 308 TYR B C 1
ATOM 4687 O O . TYR B 1 308 ? 16.391 31.688 2.129 1 40.59 308 TYR B O 1
ATOM 4695 N N . ASP B 1 309 ? 15.578 29.891 2.9 1 38.09 309 ASP B N 1
ATOM 4696 C CA . ASP B 1 309 ? 17.016 29.859 3.158 1 38.09 309 ASP B CA 1
ATOM 4697 C C . ASP B 1 309 ? 17.719 28.875 2.221 1 38.09 309 ASP B C 1
ATOM 4699 O O . ASP B 1 309 ? 17.188 27.812 1.929 1 38.09 309 ASP B O 1
#

Organism: Persicimonas caeni (NCBI:txid2292766)

Solvent-accessible surface area (backbone atoms only — not comparable to full-atom values): 31087 Å² total; per-residue (Å²): 74,66,66,53,49,50,50,50,48,51,36,46,51,51,39,50,52,48,50,51,51,48,53,55,53,49,64,71,56,45,84,71,59,59,50,40,65,53,60,36,82,81,45,54,69,68,58,44,50,51,47,30,55,63,66,40,64,80,47,58,68,70,56,41,52,52,50,48,50,50,24,50,72,70,57,34,44,40,65,41,80,89,40,84,92,38,29,34,33,55,55,46,63,69,12,44,58,48,41,51,50,43,42,52,46,11,50,49,50,13,48,66,49,9,52,58,42,8,51,54,20,39,76,40,71,84,31,71,56,22,50,49,41,49,34,51,26,48,44,28,56,22,49,52,48,84,57,44,37,59,45,49,42,40,48,37,23,68,67,63,54,74,38,67,48,64,73,44,85,73,76,59,69,67,63,42,49,61,56,14,49,34,57,8,38,37,50,14,21,54,45,17,52,46,34,18,55,32,35,44,56,38,61,69,33,66,69,46,50,50,44,49,70,73,63,48,56,68,65,54,46,43,57,67,61,26,40,62,65,20,38,50,68,47,50,54,48,48,35,60,45,53,40,49,39,66,64,56,35,25,63,50,22,46,75,49,53,35,68,13,49,34,28,49,28,52,50,16,57,74,54,51,34,61,54,44,33,48,42,42,51,48,48,50,25,48,49,24,46,51,40,49,51,50,39,53,51,50,47,38,65,71,41,56,81,68,25,73,111,74,66,67,52,49,51,51,52,48,51,35,47,50,52,38,49,53,47,50,51,50,47,53,56,53,49,64,72,57,45,85,68,57,61,51,41,65,52,60,37,82,82,44,53,67,67,58,43,49,52,47,30,55,62,67,38,65,80,47,57,68,71,57,41,51,53,51,48,50,50,23,52,72,70,57,33,44,40,65,42,80,89,42,82,91,39,32,35,36,55,56,45,63,70,13,43,59,50,41,50,50,43,43,53,46,11,50,49,50,13,47,66,50,10,51,59,42,9,51,54,21,40,75,40,71,85,31,70,57,23,49,48,40,49,33,51,25,48,43,28,56,22,50,51,49,84,56,45,38,59,45,50,43,40,48,36,23,67,66,64,53,73,39,67,49,63,73,45,86,72,77,60,70,66,63,42,50,60,57,15,48,34,58,7,38,39,49,13,18,54,43,17,52,47,33,18,52,33,34,44,56,38,61,68,33,68,69,46,50,51,44,48,70,72,62,48,54,69,65,53,46,43,58,65,63,25,40,62,65,19,38,51,68,46,52,54,47,48,36,61,45,52,44,48,40,66,63,54,35,24,63,50,23,46,75,48,54,35,68,14,49,33,29,49,30,52,49,16,56,76,54,51,34,60,54,43,34,51,41,42,51,47,49,51,23,49,49,26,46,50,41,47,52,50,37,54,50,49,46,39,65,72,40,56,81,69,25,73,109

Secondary structure (DSSP, 8-state):
-HHHHHHHHHHHHHHHHHHHHHHHHHHHTSSS-HHHHHH-TTS-HHHHHHHHHHTTTTS-HHHHHHHHHHHHHTT---B-SSSTT-BHHHHHHHHHHHHHHHHHHHHHHHHHHHHHHHHHHHHSTTSHHHHHHHHHHHHHHHS-HHHHHHHHIIIIIIIS--SPPTT-S--STHHHHHHHHHHHHHHHHHHHHHHHHHHHHHHTSHHHHHHHHTT--HHHIIIIIIHHHHHHHHHHHHHHHHHHHHHHHHHHHHHTT--SHHHHHHHHHHTT-HHHHHHHHHHHHHHHHHHHHHHHHHHHHH-GGGT--/-HHHHHHHHHHHHHHHHHHHHHHHHHHHTSSS-HHHHHH-TTS-HHHHHHHHHHTTTTS-HHHHHHHHHHHHHTT---B-SSSTT-BHHHHHHHHHHHHHHHHHHHHHHHHHHHHHHHHHHHHSTTSHHHHHHHHHHHHHHHS-HHHHHHHHIIIIIIIS--SPPTT-S--STHHHHHHHHHHHHHHHHHHHHHHHHHHHHHHTSHHHHHHHHTT--HHHIIIIIIHHHHHHHHHHHHHHHHHHHHHHHHHHHHHTT--SHHHHHHHHHHTT-HHHHHHHHHHHHHHHHHHHHHHHHHHHHH-GGGT--

pLDDT: mean 83.07, std 8.83, range [37.94, 95.56]

InterPro domains:
  IPR000515 ABC transporter type 1, transmembrane domain MetI-like [PF00528] (114-307)
  IPR000515 ABC transporter type 1, transmembrane domain MetI-like [PS50928] (96-299)
  IPR000515 ABC transporter type 1, transmembrane domain MetI-like [cd06261] (118-286)
  IPR035906 MetI-like superfamily [G3DSA:1.10.3720.10] (87-302)
  IPR035906 MetI-like superfamily [SSF161098] (92-291)
  IPR045621 ABC transporter type 1, GsiC-like, N-terminal domain [PF19300] (1-74)